Protein AF-A0AAW7S9I0-F1 (afdb_monomer_lite)

Foldseek 3Di:
DDDDDDDDDDDDDDDDDDDDPDDDPPPDPDDDDDDDDDDDDDDDDDPDDDDPPPPPPDVVNVPPDDLCSVLVVVLLVVLLVVLVVCCVPPVVLVVLLVVCCVDPLLLQLLVLLQLLLLLLQLLLQQLLCCLVPVGGGHPDLSSRCSNQLSLLLVLLQLLQVLLVCLLVLPDDLVCLVLLVCLQQQQLQVVLLVVLQVVLCVVQVVLCVVCVVVQVVLSVCSNPSLLVAFDDHSNNRCRCLFQNLSPSRNLSVVVSVCSVVLSVQSVPDDVSNVVSLVVLQVVLVPDDPSNLSSVSSSLSSVLNVQLVDPVLLVVLQDQVVLVVLVVLSSPQDRDPDRSPCSNNVSCSSNVSSSSSNHNSVVSSNDSSSSSSSSLSSLLNRGLSVLSNVQVVCCCVPPHNSNPDDPVRSSVSSSVSSNVSSVSSSVCCVPRNVVSNVVVPPPDDPPPDPDDDDDDDPDDDDDDDDDDDDDDDDDDDD

Secondary structure (DSSP, 8-state):
-----------------------SSSSSS-------PPPPPPP------------PPPHHHHHS--HHHHHHHHHHHHHHHHHHHHHHH-HHHHHHHHHHHHSS-HHHHHHHHHHHHHHHHHHHHHHHHHHHHS--S-SSHHHHHHHHHHHHHHHHHHHHHHHHHHHTT---HHHHHHHHHHHHHHHHHHHHHHHHHHHHHH-HHHHHH-HHHHHHHHHHHTSTTTT-S--BTTBTTTHHHHTTHHHHHHHHHHHHHHHHHHHHHTS-HHHHHHHHHHHHHHHHSSSHHHHHHHHHHHHHHHHHHHTSHHHHHHHTSHHHHHHHHHHHHT----SSTT-HHHHTTHHHHHHHHHTT--TTTGGGSHHHHHHHHTHHHHHHHHHHHHHHHHHHHHHHT--GGG--HHHHHHHHHHHHHHHHHHHHHHIIIIIHHHHHTTSSS----PPP----------------------------

Sequence (476 aa):
MLHNRPRASLSFDTIRPQDRRSNAVRSAQKTLHRRGPSVPEIPIQDTRRSSVDLVTPTLETLFSPTPDKLYFPACLAAVAIIAWLVARHVPFYRSAVDKSLSMRYRNLDGFRGILATSVVFHHFACNQALLSTGVWGAGTEFLRNLGTIPVAMFFMVTGLLFWERACRGTLDVRTFFVGRVRRLAPLYLFYAAVIGACTLYWFPRNAVGAPTQLLADLLKTVSLGWFGAFPINGAERTPYLSGVWWTLAYEWRFYVAVPFLAWFVATRAWRKLLALAIVTACAALYGPPGGMALLFAFGAVAYEVSRHPAIRARLATKPAATVALLILATSPSPAERYSIEGALPLLPVFLCIASGNTFYGVLKTRPLALLGTTSFSIYMIHMVIVYMIIHAFNKFVFPINSAGDSGIWALALACALIAVLCALLTYRYVEHPFIATRNDARPARRAPERTRVRRIEHRPSDDEHVVDAVGETASR

Radius of gyration: 36.4 Å; chains: 1; bounding box: 162×84×104 Å

Structure (mmCIF, N/CA/C/O backbone):
data_AF-A0AAW7S9I0-F1
#
_entry.id   AF-A0AAW7S9I0-F1
#
loop_
_atom_site.group_PDB
_atom_site.id
_atom_site.type_symbol
_atom_site.label_atom_id
_atom_site.label_alt_id
_atom_site.label_comp_id
_atom_site.label_asym_id
_atom_site.label_entity_id
_atom_site.label_seq_id
_atom_site.pdbx_PDB_ins_code
_atom_site.Cartn_x
_atom_site.Cartn_y
_atom_site.Cartn_z
_atom_site.occupancy
_atom_site.B_iso_or_equiv
_atom_site.auth_seq_id
_atom_site.auth_comp_id
_atom_site.auth_asym_id
_atom_site.auth_atom_id
_atom_site.pdbx_PDB_model_num
ATOM 1 N N . MET A 1 1 ? 73.659 -63.397 -43.906 1.00 36.22 1 MET A N 1
ATOM 2 C CA . MET A 1 1 ? 74.574 -62.236 -43.970 1.00 36.22 1 MET A CA 1
ATOM 3 C C . MET A 1 1 ? 74.706 -61.712 -42.539 1.00 36.22 1 MET A C 1
ATOM 5 O O . MET A 1 1 ? 73.713 -61.232 -42.020 1.00 36.22 1 MET A O 1
ATOM 9 N N . LEU A 1 2 ? 75.691 -62.175 -41.745 1.00 28.92 2 LEU A N 1
ATOM 10 C CA . LEU A 1 2 ? 77.040 -61.573 -41.553 1.00 28.92 2 LEU A CA 1
ATOM 11 C C . LEU A 1 2 ? 76.919 -60.075 -41.228 1.00 28.92 2 LEU A C 1
ATOM 13 O O . LEU A 1 2 ? 76.321 -59.373 -42.026 1.00 28.92 2 LEU A O 1
ATOM 17 N N . HIS A 1 3 ? 77.415 -59.457 -40.155 1.00 30.05 3 HIS A N 1
ATOM 18 C CA . HIS A 1 3 ? 78.312 -59.680 -39.001 1.00 30.05 3 HIS A CA 1
ATOM 19 C C . HIS A 1 3 ? 77.897 -58.544 -38.004 1.00 30.05 3 HIS A C 1
ATOM 21 O O . HIS A 1 3 ? 77.294 -57.573 -38.441 1.00 30.05 3 HIS A O 1
ATOM 27 N N . ASN A 1 4 ? 78.095 -58.505 -36.684 1.00 29.20 4 ASN A N 1
ATOM 28 C CA . ASN A 1 4 ? 79.316 -58.666 -35.900 1.00 29.20 4 ASN A CA 1
ATOM 29 C C . ASN A 1 4 ? 78.943 -58.550 -34.395 1.00 29.20 4 ASN A C 1
ATOM 31 O O . ASN A 1 4 ? 78.074 -57.762 -34.023 1.00 29.20 4 ASN A O 1
ATOM 35 N N . ARG A 1 5 ? 79.619 -59.319 -33.536 1.00 33.41 5 ARG A N 1
ATOM 36 C CA . ARG A 1 5 ? 79.697 -59.200 -32.053 1.00 33.41 5 ARG A CA 1
ATOM 37 C C . ARG A 1 5 ? 81.020 -58.466 -31.699 1.00 33.41 5 ARG A C 1
ATOM 39 O O . ARG A 1 5 ? 81.839 -58.399 -32.615 1.00 33.41 5 ARG A O 1
ATOM 46 N N . PRO A 1 6 ? 81.297 -57.933 -30.474 1.00 40.19 6 PRO A N 1
ATOM 47 C CA . PRO A 1 6 ? 81.384 -58.664 -29.176 1.00 40.19 6 PRO A CA 1
ATOM 48 C C . PRO A 1 6 ? 80.858 -57.871 -27.941 1.00 40.19 6 PRO A C 1
ATOM 50 O O . PRO A 1 6 ? 80.705 -56.663 -27.998 1.00 40.19 6 PRO A O 1
ATOM 53 N N . ARG A 1 7 ? 80.322 -58.464 -26.857 1.00 28.03 7 ARG A N 1
ATOM 54 C CA . ARG A 1 7 ? 80.878 -59.284 -25.743 1.00 28.03 7 ARG A CA 1
ATOM 55 C C . ARG A 1 7 ? 81.927 -58.600 -24.840 1.00 28.03 7 ARG A C 1
ATOM 57 O O . ARG A 1 7 ? 83.073 -58.491 -25.246 1.00 28.03 7 ARG A O 1
ATOM 64 N N . ALA A 1 8 ? 81.531 -58.321 -23.589 1.00 28.34 8 ALA A N 1
ATOM 65 C CA . ALA A 1 8 ? 82.240 -58.494 -22.297 1.00 28.34 8 ALA A CA 1
ATOM 66 C C . ALA A 1 8 ? 81.330 -57.888 -21.191 1.00 28.34 8 ALA A C 1
ATOM 68 O O . ALA A 1 8 ? 80.642 -56.920 -21.481 1.00 28.34 8 ALA A O 1
ATOM 69 N N . SER A 1 9 ? 81.190 -58.336 -19.942 1.00 25.70 9 SER A N 1
ATOM 70 C CA . SER A 1 9 ? 81.717 -59.452 -19.149 1.00 25.70 9 SER A CA 1
ATOM 71 C C . SER A 1 9 ? 80.958 -59.466 -17.802 1.00 25.70 9 SER A C 1
ATOM 73 O O . SER A 1 9 ? 80.852 -58.436 -17.149 1.00 25.70 9 SER A O 1
ATOM 75 N N . LEU A 1 10 ? 80.412 -60.631 -17.442 1.00 25.53 10 LEU A N 1
ATOM 76 C CA . LEU A 1 10 ? 80.401 -61.285 -16.117 1.00 25.53 10 LEU A CA 1
ATOM 77 C C . LEU A 1 10 ? 80.861 -60.494 -14.870 1.00 25.53 10 LEU A C 1
ATOM 79 O O . LEU A 1 10 ? 82.027 -60.124 -14.810 1.00 25.53 10 LEU A O 1
ATOM 83 N N . SER A 1 11 ? 80.036 -60.480 -13.809 1.00 24.64 11 SER A N 1
ATOM 84 C CA . SER A 1 11 ? 80.395 -61.086 -12.505 1.00 24.64 11 SER A CA 1
ATOM 85 C C . SER A 1 11 ? 79.229 -61.094 -11.504 1.00 24.64 11 SER A C 1
ATOM 87 O O . SER A 1 11 ? 78.461 -60.141 -11.397 1.00 24.64 11 SER A O 1
ATOM 89 N N . PHE A 1 12 ? 79.139 -62.219 -10.798 1.00 25.73 12 PHE A N 1
ATOM 90 C CA . PHE A 1 12 ? 78.301 -62.543 -9.646 1.00 25.73 12 PHE A CA 1
ATOM 91 C C . PHE A 1 12 ? 78.551 -61.591 -8.457 1.00 25.73 12 PHE A C 1
ATOM 93 O O . PHE A 1 12 ? 79.672 -61.130 -8.290 1.00 25.73 12 PHE A O 1
ATOM 100 N N . ASP A 1 13 ? 77.547 -61.320 -7.614 1.00 26.42 13 ASP A N 1
ATOM 101 C CA . ASP A 1 13 ? 77.438 -62.007 -6.317 1.00 26.42 13 ASP A CA 1
ATOM 102 C C . ASP A 1 13 ? 76.268 -61.525 -5.444 1.00 26.42 13 ASP A C 1
ATOM 104 O O . ASP A 1 13 ? 75.823 -60.378 -5.448 1.00 26.42 13 ASP A O 1
ATOM 108 N N . THR A 1 14 ? 75.768 -62.512 -4.714 1.00 28.11 14 THR A N 1
ATOM 109 C CA . THR A 1 14 ? 74.801 -62.532 -3.618 1.00 28.11 14 THR A CA 1
ATOM 110 C C . THR A 1 14 ? 75.018 -61.487 -2.516 1.00 28.11 14 THR A C 1
ATOM 112 O O . THR A 1 14 ? 76.149 -61.147 -2.204 1.00 28.11 14 THR A O 1
ATOM 115 N N . ILE A 1 15 ? 73.917 -61.089 -1.852 1.00 27.72 15 ILE A N 1
ATOM 116 C CA . ILE A 1 15 ? 73.686 -61.076 -0.382 1.00 27.72 15 ILE A CA 1
ATOM 117 C C . ILE A 1 15 ? 72.562 -60.063 -0.043 1.00 27.72 15 ILE A C 1
ATOM 119 O O . ILE A 1 15 ? 72.702 -58.854 -0.196 1.00 27.72 15 ILE A O 1
ATOM 123 N N . ARG A 1 16 ? 71.422 -60.570 0.452 1.00 26.67 16 ARG A N 1
ATOM 124 C CA . ARG A 1 16 ? 70.508 -59.861 1.380 1.00 26.67 16 ARG A CA 1
ATOM 125 C C . ARG A 1 16 ? 71.064 -60.096 2.794 1.00 26.67 16 ARG A C 1
ATOM 127 O O . ARG A 1 16 ? 71.496 -61.227 3.020 1.00 26.67 16 ARG A O 1
ATOM 134 N N . PRO A 1 17 ? 71.000 -59.146 3.755 1.00 34.91 17 PRO A N 1
ATOM 135 C CA . PRO A 1 17 ? 69.712 -58.840 4.396 1.00 34.91 17 PRO A CA 1
ATOM 136 C C . PRO A 1 17 ? 69.528 -57.421 5.005 1.00 34.91 17 PRO A C 1
ATOM 138 O O . PRO A 1 17 ? 70.463 -56.654 5.173 1.00 34.91 17 PRO A O 1
ATOM 141 N N . GLN A 1 18 ? 68.271 -57.173 5.398 1.00 27.69 18 GLN A N 1
ATOM 142 C CA . GLN A 1 18 ? 67.771 -56.266 6.450 1.00 27.69 18 GLN A CA 1
ATOM 143 C C . GLN A 1 18 ? 67.526 -54.756 6.191 1.00 27.69 18 GLN A C 1
ATOM 145 O O . GLN A 1 18 ? 68.396 -53.968 5.843 1.00 27.69 18 GLN A O 1
ATOM 150 N N . ASP A 1 19 ? 66.258 -54.409 6.458 1.00 31.11 19 ASP A N 1
ATOM 151 C CA . ASP A 1 19 ? 65.681 -53.157 6.964 1.00 31.11 19 ASP A CA 1
ATOM 152 C C . ASP A 1 19 ? 65.723 -51.857 6.148 1.00 31.11 19 ASP A C 1
ATOM 154 O O . ASP A 1 19 ? 66.521 -50.957 6.389 1.00 31.11 19 ASP A O 1
ATOM 158 N N . ARG A 1 20 ? 64.684 -51.665 5.312 1.00 29.28 20 ARG A N 1
ATOM 159 C CA . ARG A 1 20 ? 64.066 -50.342 5.071 1.00 29.28 20 ARG A CA 1
ATOM 160 C C . ARG A 1 20 ? 62.545 -50.441 4.904 1.00 29.28 20 ARG A C 1
ATOM 162 O O . ARG A 1 20 ? 62.029 -50.530 3.794 1.00 29.28 20 ARG A O 1
ATOM 169 N N . ARG A 1 21 ? 61.806 -50.350 6.015 1.00 37.56 21 ARG A N 1
ATOM 170 C CA . ARG A 1 21 ? 60.428 -49.826 6.026 1.00 37.56 21 ARG A CA 1
ATOM 171 C C . ARG A 1 21 ? 60.481 -48.311 6.256 1.00 37.56 21 ARG A C 1
ATOM 173 O O . ARG A 1 21 ? 60.309 -47.854 7.375 1.00 37.56 21 ARG A O 1
ATOM 180 N N . SER A 1 22 ? 60.722 -47.537 5.204 1.00 41.91 22 SER A N 1
ATOM 181 C CA . SER A 1 22 ? 60.230 -46.158 5.039 1.00 41.91 22 SER A CA 1
ATOM 182 C C . SER A 1 22 ? 60.556 -45.699 3.611 1.00 41.91 22 SER A C 1
ATOM 184 O O . SER A 1 22 ? 61.552 -46.135 3.044 1.00 41.91 22 SER A O 1
ATOM 186 N N . ASN A 1 23 ? 59.719 -44.830 3.034 1.00 34.72 23 ASN A N 1
ATOM 187 C CA . ASN A 1 23 ? 59.823 -44.223 1.689 1.00 34.72 23 ASN A CA 1
ATOM 188 C C . ASN A 1 23 ? 59.038 -44.870 0.537 1.00 34.72 23 ASN A C 1
ATOM 190 O O . ASN A 1 23 ? 59.537 -44.982 -0.578 1.00 34.72 23 ASN A O 1
ATOM 194 N N . ALA A 1 24 ? 57.752 -45.149 0.757 1.00 35.16 24 ALA A N 1
ATOM 195 C CA . ALA A 1 24 ? 56.792 -45.367 -0.329 1.00 35.16 24 ALA A CA 1
ATOM 196 C C . ALA A 1 24 ? 55.520 -44.514 -0.161 1.00 35.16 24 ALA A C 1
ATOM 198 O O . ALA A 1 24 ? 54.425 -45.051 -0.196 1.00 35.16 24 ALA A O 1
ATOM 199 N N . VAL A 1 25 ? 55.644 -43.194 0.059 1.00 37.31 25 VAL A N 1
ATOM 200 C CA . VAL A 1 25 ? 54.494 -42.251 -0.048 1.00 37.31 25 VAL A CA 1
ATOM 201 C C . VAL A 1 25 ? 54.869 -40.876 -0.648 1.00 37.31 25 VAL A C 1
ATOM 203 O O . VAL A 1 25 ? 53.995 -40.075 -0.950 1.00 37.31 25 VAL A O 1
ATOM 206 N N . ARG A 1 26 ? 56.145 -40.555 -0.911 1.00 34.09 26 ARG A N 1
ATOM 207 C CA . ARG A 1 26 ? 56.555 -39.156 -1.193 1.00 34.09 26 ARG A CA 1
ATOM 208 C C . ARG A 1 26 ? 56.970 -38.816 -2.633 1.00 34.09 26 ARG A C 1
ATOM 210 O O . ARG A 1 26 ? 57.681 -37.838 -2.828 1.00 34.09 26 ARG A O 1
ATOM 217 N N . SER A 1 27 ? 56.533 -39.579 -3.639 1.00 32.19 27 SER A N 1
ATOM 218 C CA . SER A 1 27 ? 57.006 -39.410 -5.032 1.00 32.19 27 SER A CA 1
ATOM 219 C C . SER A 1 27 ? 55.920 -39.525 -6.121 1.00 32.19 27 SER A C 1
ATOM 221 O O . SER A 1 27 ? 56.219 -39.912 -7.246 1.00 32.19 27 SER A O 1
ATOM 223 N N . ALA A 1 28 ? 54.663 -39.181 -5.828 1.00 31.58 28 ALA A N 1
ATOM 224 C CA . ALA A 1 28 ? 53.583 -39.200 -6.831 1.00 31.58 28 ALA A CA 1
ATOM 225 C C . ALA A 1 28 ? 52.820 -37.868 -6.945 1.00 31.58 28 ALA A C 1
ATOM 227 O O . ALA A 1 28 ? 51.658 -37.840 -7.332 1.00 31.58 28 ALA A O 1
ATOM 228 N N . GLN A 1 29 ? 53.460 -36.745 -6.605 1.00 31.38 29 GLN A N 1
ATOM 229 C CA . GLN A 1 29 ? 52.798 -35.437 -6.621 1.00 31.38 29 GLN A CA 1
ATOM 230 C C . GLN A 1 29 ? 53.757 -34.336 -7.079 1.00 31.38 29 GLN A C 1
ATOM 232 O O . GLN A 1 29 ? 54.023 -33.378 -6.358 1.00 31.38 29 GLN A O 1
ATOM 237 N N . LYS A 1 30 ? 54.363 -34.501 -8.263 1.00 35.66 30 LYS A N 1
ATOM 238 C CA . LYS A 1 30 ? 55.212 -33.449 -8.839 1.00 35.66 30 LYS A CA 1
ATOM 239 C C . LYS A 1 30 ? 55.393 -33.522 -10.358 1.00 35.66 30 LYS A C 1
ATOM 241 O O . LYS A 1 30 ? 56.513 -33.437 -10.825 1.00 35.66 30 LYS A O 1
ATOM 246 N N . THR A 1 31 ? 54.308 -33.613 -11.129 1.00 32.41 31 THR A N 1
ATOM 247 C CA . THR A 1 31 ? 54.338 -33.282 -12.573 1.00 32.41 31 THR A CA 1
ATOM 248 C C . THR A 1 31 ? 52.923 -33.189 -13.135 1.00 32.41 31 THR A C 1
ATOM 250 O O . THR A 1 31 ? 52.368 -34.208 -13.516 1.00 32.41 31 THR A O 1
ATOM 253 N N . LEU A 1 32 ? 52.341 -31.983 -13.162 1.00 28.12 32 LEU A N 1
ATOM 254 C CA . LEU A 1 32 ? 51.360 -31.507 -14.160 1.00 28.12 32 LEU A CA 1
ATOM 255 C C . LEU A 1 32 ? 50.918 -30.079 -13.784 1.00 28.12 32 LEU A C 1
ATOM 257 O O . LEU A 1 32 ? 49.848 -29.848 -13.235 1.00 28.12 32 LEU A O 1
ATOM 261 N N . HIS A 1 33 ? 51.779 -29.100 -14.070 1.00 28.14 33 HIS A N 1
ATOM 262 C CA . HIS A 1 33 ? 51.428 -27.679 -14.054 1.00 28.14 33 HIS A CA 1
ATOM 263 C C . HIS A 1 33 ? 51.716 -27.084 -15.436 1.00 28.14 33 HIS A C 1
ATOM 265 O O . HIS A 1 33 ? 52.869 -26.807 -15.762 1.00 28.14 33 HIS A O 1
ATOM 271 N N . ARG A 1 34 ? 50.669 -26.861 -16.242 1.00 31.31 34 ARG A N 1
ATOM 272 C CA . ARG A 1 34 ? 50.644 -25.826 -17.289 1.00 31.31 34 ARG A CA 1
ATOM 273 C C . ARG A 1 34 ? 49.224 -25.262 -17.473 1.00 31.31 34 ARG A C 1
ATOM 275 O O . ARG A 1 34 ? 48.339 -25.971 -17.924 1.00 31.31 34 ARG A O 1
ATOM 282 N N . ARG A 1 35 ? 49.123 -23.955 -17.183 1.00 34.47 35 ARG A N 1
ATOM 283 C CA . ARG A 1 35 ? 48.245 -22.893 -17.731 1.00 34.47 35 ARG A CA 1
ATOM 284 C C . ARG A 1 35 ? 46.712 -23.004 -17.574 1.00 34.47 35 ARG A C 1
ATOM 286 O O . ARG A 1 35 ? 46.057 -23.739 -18.297 1.00 34.47 35 ARG A O 1
ATOM 293 N N . GLY A 1 36 ? 46.161 -22.113 -16.740 1.00 30.27 36 GLY A N 1
ATOM 294 C CA . GLY A 1 36 ? 44.759 -21.659 -16.689 1.00 30.27 36 GLY A CA 1
ATOM 295 C C . GLY A 1 36 ? 44.686 -20.273 -16.005 1.00 30.27 36 GLY A C 1
ATOM 296 O O . GLY A 1 36 ? 45.625 -19.946 -15.277 1.00 30.27 36 GLY A O 1
ATOM 297 N N . PRO A 1 37 ? 43.674 -19.424 -16.281 1.00 31.19 37 PRO A N 1
ATOM 298 C CA . PRO A 1 37 ? 43.701 -17.990 -15.971 1.00 31.19 37 PRO A CA 1
ATOM 299 C C . PRO A 1 37 ? 43.554 -17.687 -14.470 1.00 31.19 37 PRO A C 1
ATOM 301 O O . PRO A 1 37 ? 42.921 -18.430 -13.725 1.00 31.19 37 PRO A O 1
ATOM 304 N N . SER A 1 38 ? 44.154 -16.574 -14.050 1.00 29.94 38 SER A N 1
ATOM 305 C CA . SER A 1 38 ? 44.226 -16.061 -12.678 1.00 29.94 38 SER A CA 1
ATOM 306 C C . SER A 1 38 ? 42.850 -15.751 -12.078 1.00 29.94 38 SER A C 1
ATOM 308 O O . SER A 1 38 ? 42.161 -14.838 -12.532 1.00 29.94 38 SER A O 1
ATOM 310 N N . VAL A 1 39 ? 42.490 -16.476 -11.020 1.00 35.03 39 VAL A N 1
ATOM 311 C CA . VAL A 1 39 ? 41.394 -16.140 -10.101 1.00 35.03 39 VAL A CA 1
ATOM 312 C C . VAL A 1 39 ? 41.947 -15.153 -9.061 1.00 35.03 39 VAL A C 1
ATOM 314 O O . VAL A 1 39 ? 43.012 -15.435 -8.512 1.00 35.03 39 VAL A O 1
ATOM 317 N N . PRO A 1 40 ? 41.297 -14.010 -8.772 1.00 30.84 40 PRO A N 1
ATOM 318 C CA . PRO A 1 40 ? 41.727 -13.151 -7.673 1.00 30.84 40 PRO A CA 1
ATOM 319 C C . PRO A 1 40 ? 41.468 -13.850 -6.331 1.00 30.84 40 PRO A C 1
ATOM 321 O O . PRO A 1 40 ? 40.355 -14.311 -6.074 1.00 30.84 40 PRO A O 1
ATOM 324 N N . GLU A 1 41 ? 42.491 -13.928 -5.479 1.00 29.42 41 GLU A N 1
ATOM 325 C CA . GLU A 1 41 ? 42.376 -14.401 -4.097 1.00 29.42 41 GLU A CA 1
ATOM 326 C C . GLU A 1 41 ? 41.433 -13.489 -3.297 1.00 29.42 41 GLU A C 1
ATOM 328 O O . GLU A 1 41 ? 41.646 -12.282 -3.183 1.00 29.42 41 GLU A O 1
ATOM 333 N N . ILE A 1 42 ? 40.379 -14.076 -2.731 1.00 32.12 42 ILE A N 1
ATOM 334 C CA . ILE A 1 42 ? 39.505 -13.425 -1.751 1.00 32.12 42 ILE A CA 1
ATOM 335 C C . ILE A 1 42 ? 40.206 -13.529 -0.386 1.00 32.12 42 ILE A C 1
ATOM 337 O O . ILE A 1 42 ? 40.526 -14.650 0.021 1.00 32.12 42 ILE A O 1
ATOM 341 N N . PRO A 1 43 ? 40.441 -12.430 0.356 1.00 28.50 43 PRO A N 1
ATOM 342 C CA . PRO A 1 43 ? 41.049 -12.520 1.676 1.00 28.50 43 PRO A CA 1
ATOM 343 C C . PRO A 1 43 ? 40.096 -13.224 2.645 1.00 28.50 43 PRO A C 1
ATOM 345 O O . PRO A 1 43 ? 38.943 -12.821 2.804 1.00 28.50 43 PRO A O 1
ATOM 348 N N . ILE A 1 44 ? 40.589 -14.261 3.322 1.00 31.45 44 ILE A N 1
ATOM 349 C CA . ILE A 1 44 ? 39.905 -14.894 4.452 1.00 31.45 44 ILE A CA 1
ATOM 350 C C . ILE A 1 44 ? 39.903 -13.882 5.606 1.00 31.45 44 ILE A C 1
ATOM 352 O O . ILE A 1 44 ? 40.943 -13.617 6.205 1.00 31.45 44 ILE A O 1
ATOM 356 N N . GLN A 1 45 ? 38.744 -13.288 5.900 1.00 31.09 45 GLN A N 1
ATOM 357 C CA . GLN A 1 45 ? 38.557 -12.471 7.098 1.00 31.09 45 GLN A CA 1
ATOM 358 C C . GLN A 1 45 ? 38.558 -13.369 8.343 1.00 31.09 45 GLN A C 1
ATOM 360 O O . GLN A 1 45 ? 37.720 -14.258 8.489 1.00 31.09 45 GLN A O 1
ATOM 365 N N . ASP A 1 46 ? 39.517 -13.109 9.232 1.00 26.72 46 ASP A N 1
ATOM 366 C CA . ASP A 1 46 ? 39.621 -13.646 10.589 1.00 26.72 46 ASP A CA 1
ATOM 367 C C . ASP A 1 46 ? 38.326 -13.328 11.361 1.00 26.72 46 ASP A C 1
ATOM 369 O O . ASP A 1 46 ? 38.045 -12.175 11.692 1.00 26.72 46 ASP A O 1
ATOM 373 N N . THR A 1 47 ? 37.499 -14.344 11.624 1.00 34.78 47 THR A N 1
ATOM 374 C CA . THR A 1 47 ? 36.289 -14.234 12.449 1.00 34.78 47 THR A CA 1
ATOM 375 C C . THR A 1 47 ? 36.668 -14.145 13.927 1.00 34.78 47 THR A C 1
ATOM 377 O O . THR A 1 47 ? 36.381 -15.043 14.722 1.00 34.78 47 THR A O 1
ATOM 380 N N . ARG A 1 48 ? 37.311 -13.046 14.321 1.00 30.31 48 ARG A N 1
ATOM 381 C CA . ARG A 1 48 ? 37.402 -12.633 15.721 1.00 30.31 48 ARG A CA 1
ATOM 382 C C . ARG A 1 48 ? 36.278 -11.652 16.018 1.00 30.31 48 ARG A C 1
ATOM 384 O O . ARG A 1 48 ? 36.227 -10.578 15.437 1.00 30.31 48 ARG A O 1
ATOM 391 N N . ARG A 1 49 ? 35.379 -12.084 16.914 1.00 35.19 49 ARG A N 1
ATOM 392 C CA . ARG A 1 49 ? 34.374 -11.308 17.667 1.00 35.19 49 ARG A CA 1
ATOM 393 C C . ARG A 1 49 ? 34.252 -9.844 17.222 1.00 35.19 49 ARG A C 1
ATOM 395 O O . ARG A 1 49 ? 34.944 -8.984 17.756 1.00 35.19 49 ARG A O 1
ATOM 402 N N . SER A 1 50 ? 33.308 -9.562 16.328 1.00 31.80 50 SER A N 1
ATOM 403 C CA . SER A 1 50 ? 32.736 -8.223 16.229 1.00 31.80 50 SER A CA 1
ATOM 404 C C . SER A 1 50 ? 32.009 -7.952 17.545 1.00 31.80 50 SER A C 1
ATOM 406 O O . SER A 1 50 ? 30.946 -8.528 17.803 1.00 31.80 50 SER A O 1
ATOM 408 N N . SER A 1 51 ? 32.602 -7.131 18.410 1.00 27.72 51 SER A N 1
ATOM 409 C CA . SER A 1 51 ? 31.828 -6.416 19.413 1.00 27.72 51 SER A CA 1
ATOM 410 C C . SER A 1 51 ? 30.663 -5.755 18.683 1.00 27.72 51 SER A C 1
ATOM 412 O O . SER A 1 51 ? 30.833 -5.156 17.621 1.00 27.72 51 SER A O 1
ATOM 414 N N . VAL A 1 52 ? 29.452 -5.931 19.205 1.00 34.44 52 VAL A N 1
ATOM 415 C CA . VAL A 1 52 ? 28.349 -5.052 18.834 1.00 34.44 52 VAL A CA 1
ATOM 416 C C . VAL A 1 52 ? 28.727 -3.704 19.427 1.00 34.44 52 VAL A C 1
ATOM 418 O O . VAL A 1 52 ? 28.400 -3.409 20.575 1.00 34.44 52 VAL A O 1
ATOM 421 N N . ASP A 1 53 ? 29.499 -2.925 18.679 1.00 30.19 53 ASP A N 1
ATOM 422 C CA . ASP A 1 53 ? 29.681 -1.521 18.975 1.00 30.19 53 ASP A CA 1
ATOM 423 C C . ASP A 1 53 ? 28.296 -0.910 18.772 1.00 30.19 53 ASP A C 1
ATOM 425 O O . ASP A 1 53 ? 27.844 -0.682 17.648 1.00 30.19 53 ASP A O 1
ATOM 429 N N . LEU A 1 54 ? 27.563 -0.735 19.876 1.00 36.16 54 LEU A N 1
ATOM 430 C CA . LEU A 1 54 ? 26.412 0.151 19.922 1.00 36.16 54 LEU A CA 1
ATOM 431 C C . LEU A 1 54 ? 26.965 1.543 19.607 1.00 36.16 54 LEU A C 1
ATOM 433 O O . LEU A 1 54 ? 27.338 2.299 20.502 1.00 36.16 54 LEU A O 1
ATOM 437 N N . VAL A 1 55 ? 27.074 1.865 18.319 1.00 43.59 55 VAL A N 1
ATOM 438 C CA . VAL A 1 55 ? 27.316 3.227 17.866 1.00 43.59 55 VAL A CA 1
ATOM 439 C C . VAL A 1 55 ? 26.068 3.997 18.266 1.00 43.59 55 VAL A C 1
ATOM 441 O O . VAL A 1 55 ? 25.063 4.008 17.558 1.00 43.59 55 VAL A O 1
ATOM 444 N N . THR A 1 56 ? 26.092 4.580 19.462 1.00 45.97 56 THR A N 1
ATOM 445 C CA . THR A 1 56 ? 25.099 5.565 19.866 1.00 45.97 56 THR A CA 1
ATOM 446 C C . THR A 1 56 ? 25.195 6.703 18.856 1.00 45.97 56 THR A C 1
ATOM 448 O O . THR A 1 56 ? 26.265 7.315 18.767 1.00 45.97 56 THR A O 1
ATOM 451 N N . PRO A 1 57 ? 24.143 6.978 18.064 1.00 49.50 57 PRO A N 1
ATOM 452 C CA . PRO A 1 57 ? 24.177 8.092 17.132 1.00 49.50 57 PRO A CA 1
ATOM 453 C C . PRO A 1 57 ? 24.471 9.367 17.921 1.00 49.50 57 PRO A C 1
ATOM 455 O O . PRO A 1 57 ? 23.851 9.630 18.955 1.00 49.50 57 PRO A O 1
ATOM 458 N N . THR A 1 58 ? 25.456 10.136 17.467 1.00 53.97 58 THR A N 1
ATOM 459 C CA . THR A 1 58 ? 25.757 11.443 18.051 1.00 53.97 58 THR A CA 1
ATOM 460 C C . THR A 1 58 ? 24.530 12.348 17.919 1.00 53.97 58 THR A C 1
ATOM 462 O O . THR A 1 58 ? 23.759 12.232 16.966 1.00 53.97 58 THR A O 1
ATOM 465 N N . LEU A 1 59 ? 24.329 13.286 18.852 1.00 53.44 59 LEU A N 1
ATOM 466 C CA . LEU A 1 59 ? 23.214 14.242 18.756 1.00 53.44 59 LEU A CA 1
ATOM 467 C C . LEU A 1 59 ? 23.226 14.984 17.401 1.00 53.44 59 LEU A C 1
ATOM 469 O O . LEU A 1 59 ? 22.173 15.206 16.813 1.00 53.44 59 LEU A O 1
ATOM 473 N N . GLU A 1 60 ? 24.405 15.264 16.841 1.00 49.81 60 GLU A N 1
ATOM 474 C CA . GLU A 1 60 ? 24.553 15.872 15.511 1.00 49.81 60 GLU A CA 1
ATOM 475 C C . GLU A 1 60 ? 24.043 14.994 14.358 1.00 49.81 60 GLU A C 1
ATOM 477 O O . GLU A 1 60 ? 23.384 15.508 13.455 1.00 49.81 60 GLU A O 1
ATOM 482 N N . THR A 1 61 ? 24.266 13.674 14.383 1.00 55.81 61 THR A N 1
ATOM 483 C CA . THR A 1 61 ? 23.704 12.755 13.367 1.00 55.81 61 THR A CA 1
ATOM 484 C C . THR A 1 61 ? 22.201 12.533 13.543 1.00 55.81 61 THR A C 1
ATOM 486 O O . THR A 1 61 ? 21.502 12.204 12.583 1.00 55.81 61 THR A O 1
ATOM 489 N N . LEU A 1 62 ? 21.674 12.756 14.751 1.00 50.94 62 LEU A N 1
ATOM 490 C CA . LEU A 1 62 ? 20.237 12.716 15.020 1.00 50.94 62 LEU A CA 1
ATOM 491 C C . LEU A 1 62 ? 19.505 13.963 14.482 1.00 50.94 62 LEU A C 1
ATOM 493 O O . LEU A 1 62 ? 18.365 13.846 14.026 1.00 50.94 62 LEU A O 1
ATOM 497 N N . PHE A 1 63 ? 20.153 15.136 14.525 1.00 55.06 63 PHE A N 1
ATOM 498 C CA . PHE A 1 63 ? 19.545 16.435 14.195 1.00 55.06 63 PHE A CA 1
ATOM 499 C C . PHE A 1 63 ? 19.973 17.047 12.853 1.00 55.06 63 PHE A C 1
ATOM 501 O O . PHE A 1 63 ? 19.365 18.031 12.436 1.00 55.06 63 PHE A O 1
ATOM 508 N N . SER A 1 64 ? 20.944 16.468 12.140 1.00 57.12 64 SER A N 1
ATOM 509 C CA . SER A 1 64 ? 21.205 16.789 10.729 1.00 57.12 64 SER A CA 1
ATOM 510 C C . SER A 1 64 ? 20.407 15.831 9.830 1.00 57.12 64 SER A C 1
ATOM 512 O O . SER A 1 64 ? 20.780 14.667 9.666 1.00 57.12 64 SER A O 1
ATOM 514 N N . PRO A 1 65 ? 19.250 16.247 9.273 1.00 66.56 65 PRO A N 1
ATOM 515 C CA . PRO A 1 65 ? 18.479 15.358 8.420 1.00 66.56 65 PRO A CA 1
ATOM 516 C C . PRO A 1 65 ? 19.285 15.066 7.157 1.00 66.56 65 PRO A C 1
ATOM 518 O O . PRO A 1 65 ? 19.664 15.972 6.417 1.00 66.56 65 PRO A O 1
ATOM 521 N N . THR A 1 66 ? 19.515 13.783 6.892 1.00 78.88 66 THR A N 1
ATOM 522 C CA . THR A 1 66 ? 19.991 13.329 5.588 1.00 78.88 66 THR A CA 1
ATOM 523 C C . THR A 1 66 ? 19.030 13.826 4.494 1.00 78.88 66 THR A C 1
ATOM 525 O O . THR A 1 66 ? 17.835 13.999 4.770 1.00 78.88 66 THR A O 1
ATOM 528 N N . PRO A 1 67 ? 19.501 14.075 3.256 1.00 80.19 67 PRO A N 1
ATOM 529 C CA . PRO A 1 67 ? 18.664 14.623 2.186 1.00 80.19 67 PRO A CA 1
ATOM 530 C C . PRO A 1 67 ? 17.327 13.886 2.019 1.00 80.19 67 PRO A C 1
ATOM 532 O O . PRO A 1 67 ? 16.274 14.506 1.890 1.00 80.19 67 PRO A O 1
ATOM 535 N N . ASP A 1 68 ? 17.335 12.558 2.122 1.00 82.44 68 ASP A N 1
ATOM 536 C CA . ASP A 1 68 ? 16.141 11.714 2.060 1.00 82.44 68 ASP A CA 1
ATOM 537 C C . ASP A 1 68 ? 15.110 11.995 3.166 1.00 82.44 68 ASP A C 1
ATOM 539 O O . ASP A 1 68 ? 13.909 12.036 2.881 1.00 82.44 68 ASP A O 1
ATOM 543 N N . LYS A 1 69 ? 15.551 12.270 4.399 1.00 83.06 69 LYS A N 1
ATOM 544 C CA . LYS A 1 69 ? 14.671 12.652 5.519 1.00 83.06 69 LYS A CA 1
ATOM 545 C C . LYS A 1 69 ? 14.032 14.032 5.326 1.00 83.06 69 LYS A C 1
ATOM 547 O O . LYS 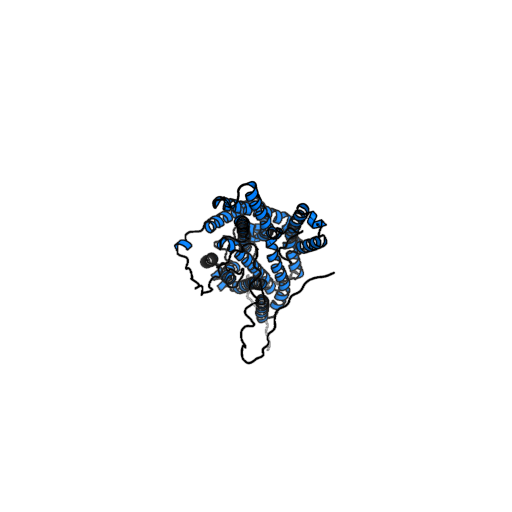A 1 69 ? 12.962 14.274 5.883 1.00 83.06 69 LYS A O 1
ATOM 552 N N . LEU A 1 70 ? 14.645 14.915 4.533 1.00 86.31 70 LEU A N 1
ATOM 553 C CA . LEU A 1 70 ? 14.113 16.245 4.213 1.00 86.31 70 LEU A CA 1
ATOM 554 C C . LEU A 1 70 ? 13.195 16.229 2.978 1.00 86.31 70 LEU A C 1
ATOM 556 O O . LEU A 1 70 ? 12.090 16.775 3.014 1.00 86.31 70 LEU A O 1
ATOM 560 N N . TYR A 1 71 ? 13.629 15.590 1.890 1.00 91.88 71 TYR A N 1
ATOM 561 C CA . TYR A 1 71 ? 12.899 15.589 0.621 1.00 91.88 71 TYR A CA 1
ATOM 562 C C . TYR A 1 71 ? 11.648 14.711 0.654 1.00 91.88 71 TYR A C 1
ATOM 564 O O . TYR A 1 71 ? 10.637 15.082 0.052 1.00 91.88 71 TYR A O 1
ATOM 572 N N . PHE A 1 72 ? 11.664 13.575 1.363 1.00 94.62 72 PHE A N 1
ATOM 573 C CA . PHE A 1 72 ? 10.510 12.674 1.396 1.00 94.62 72 PHE A CA 1
ATOM 574 C C . PHE A 1 72 ? 9.236 13.346 1.948 1.00 94.62 72 PHE A C 1
ATOM 576 O O . PHE A 1 72 ? 8.213 13.302 1.255 1.00 94.62 72 PHE A O 1
ATOM 583 N N . PRO A 1 73 ? 9.246 14.015 3.123 1.00 94.00 73 PRO A N 1
ATOM 584 C CA . PRO A 1 73 ? 8.069 14.732 3.614 1.00 94.00 73 PRO A CA 1
ATOM 585 C C . PRO A 1 73 ? 7.573 15.819 2.652 1.00 94.00 73 PRO A C 1
ATOM 587 O O . PRO A 1 73 ? 6.363 15.956 2.465 1.00 94.00 73 PRO A O 1
ATOM 590 N N . ALA A 1 74 ? 8.485 16.552 2.002 1.00 95.06 74 ALA A N 1
ATOM 591 C CA . ALA A 1 74 ? 8.132 17.573 1.014 1.00 95.06 74 ALA A CA 1
ATOM 592 C C . ALA A 1 74 ? 7.447 16.960 -0.220 1.00 95.06 74 ALA A C 1
ATOM 594 O O . ALA A 1 74 ? 6.400 17.441 -0.660 1.00 95.06 74 ALA A O 1
ATOM 595 N N . CYS A 1 75 ? 7.975 15.846 -0.734 1.00 97.44 75 CYS A N 1
ATOM 596 C CA . CYS A 1 75 ? 7.374 15.128 -1.855 1.00 97.44 75 CYS A CA 1
ATOM 597 C C . CYS A 1 75 ? 6.005 14.540 -1.484 1.00 97.44 75 CYS A C 1
ATOM 599 O O . CYS A 1 75 ? 5.057 14.636 -2.262 1.00 97.44 75 CYS A O 1
ATOM 601 N N . LEU A 1 76 ? 5.864 13.981 -0.278 1.00 96.88 76 LEU A N 1
ATOM 602 C CA . LEU A 1 76 ? 4.584 13.482 0.225 1.00 96.88 76 LEU A CA 1
ATOM 603 C C . LEU A 1 76 ? 3.548 14.610 0.352 1.00 96.88 76 LEU A C 1
ATOM 605 O O . LEU A 1 76 ? 2.386 14.417 -0.008 1.00 96.88 76 LEU A O 1
ATOM 609 N N . ALA A 1 77 ? 3.961 15.795 0.813 1.00 96.88 77 ALA A N 1
ATOM 610 C CA . ALA A 1 77 ? 3.102 16.975 0.861 1.00 96.88 77 ALA A CA 1
ATOM 611 C C . ALA A 1 77 ? 2.668 17.421 -0.546 1.00 96.88 77 ALA A C 1
ATOM 613 O O . ALA A 1 77 ? 1.485 17.684 -0.758 1.00 96.88 77 ALA A O 1
ATOM 614 N N . ALA A 1 78 ? 3.576 17.426 -1.526 1.00 97.81 78 ALA A N 1
ATOM 615 C CA . ALA A 1 78 ? 3.248 17.734 -2.920 1.00 97.81 78 ALA A CA 1
ATOM 616 C C . ALA A 1 78 ? 2.237 16.734 -3.516 1.00 97.81 78 ALA A C 1
ATOM 618 O O . ALA A 1 78 ? 1.237 17.140 -4.113 1.00 97.81 78 ALA A O 1
ATOM 619 N N . VAL A 1 79 ? 2.425 15.431 -3.277 1.00 98.31 79 VAL A N 1
ATOM 620 C CA . VAL A 1 79 ? 1.450 14.391 -3.656 1.00 98.31 79 VAL A CA 1
ATOM 621 C C . VAL A 1 79 ? 0.094 14.636 -2.982 1.00 98.31 79 VAL A C 1
ATOM 623 O O . VAL A 1 79 ? -0.953 14.542 -3.629 1.00 98.31 79 VAL A O 1
ATOM 626 N N . ALA A 1 80 ? 0.089 15.003 -1.698 1.00 97.81 80 ALA A N 1
ATOM 627 C CA . ALA A 1 80 ? -1.133 15.323 -0.967 1.00 97.81 80 ALA A CA 1
ATOM 628 C C . ALA A 1 80 ? -1.843 16.574 -1.519 1.00 97.81 80 ALA A C 1
ATOM 630 O O . ALA A 1 80 ? -3.072 16.590 -1.565 1.00 97.81 80 ALA A O 1
ATOM 631 N N . ILE A 1 81 ? -1.115 17.592 -1.989 1.00 98.12 81 ILE A N 1
ATOM 632 C CA . ILE A 1 81 ? -1.701 18.778 -2.637 1.00 98.12 81 ILE A CA 1
ATOM 633 C C . ILE A 1 81 ? -2.437 18.381 -3.921 1.00 98.12 81 ILE A C 1
ATOM 635 O O . ILE A 1 81 ? -3.586 18.782 -4.117 1.00 98.12 81 ILE A O 1
ATOM 639 N N . ILE A 1 82 ? -1.833 17.534 -4.760 1.00 97.56 82 ILE A N 1
ATOM 640 C CA . ILE A 1 82 ? -2.493 17.029 -5.973 1.00 97.56 82 ILE A CA 1
ATOM 641 C C . ILE A 1 82 ? -3.736 16.203 -5.621 1.00 97.56 82 ILE A C 1
ATOM 643 O O . ILE A 1 82 ? -4.805 16.417 -6.196 1.00 97.56 82 ILE A O 1
ATOM 647 N N . ALA A 1 83 ? -3.650 15.321 -4.621 1.00 97.62 83 ALA A N 1
ATOM 648 C CA . ALA A 1 83 ? -4.810 14.572 -4.139 1.00 97.62 83 ALA A CA 1
ATOM 649 C C . ALA A 1 83 ? -5.924 15.498 -3.612 1.00 97.62 83 ALA A C 1
ATOM 651 O O . ALA A 1 83 ? -7.108 15.252 -3.847 1.00 97.62 83 ALA A O 1
ATOM 652 N N . TRP A 1 84 ? -5.567 16.588 -2.929 1.00 97.56 84 TRP A N 1
ATOM 653 C CA . TRP A 1 84 ? -6.527 17.589 -2.468 1.00 97.56 84 TRP A CA 1
ATOM 654 C C . TRP A 1 84 ? -7.218 18.301 -3.636 1.00 97.56 84 TRP A C 1
ATOM 656 O O . TRP A 1 84 ? -8.446 18.405 -3.623 1.00 97.56 84 TRP A O 1
ATOM 666 N N . LEU A 1 85 ? -6.466 18.727 -4.658 1.00 97.69 85 LEU A N 1
ATOM 667 C CA . LEU A 1 85 ? -7.026 19.341 -5.868 1.00 97.69 85 LEU A CA 1
ATOM 668 C C . LEU A 1 85 ? -8.028 18.399 -6.545 1.00 97.69 85 LEU A C 1
ATOM 670 O O . LEU A 1 85 ? -9.164 18.789 -6.816 1.00 97.69 85 LEU A O 1
ATOM 674 N N . VAL A 1 86 ? -7.662 17.129 -6.729 1.00 97.38 86 VAL A N 1
ATOM 675 C CA . VAL A 1 86 ? -8.559 16.122 -7.314 1.00 97.38 86 VAL A CA 1
ATOM 676 C C . VAL A 1 86 ? -9.815 15.925 -6.457 1.00 97.38 86 VAL A C 1
ATOM 678 O O . VAL A 1 86 ? -10.930 15.964 -6.979 1.00 97.38 86 VAL A O 1
ATOM 681 N N . ALA A 1 87 ? -9.666 15.766 -5.138 1.00 95.31 87 ALA A N 1
ATOM 682 C CA . ALA A 1 87 ? -10.794 15.594 -4.218 1.00 95.31 87 ALA A CA 1
ATOM 683 C C . ALA A 1 87 ? -11.727 16.816 -4.168 1.00 95.31 87 ALA A C 1
ATOM 685 O O . ALA A 1 87 ? -12.909 16.673 -3.841 1.00 95.31 87 ALA A O 1
ATOM 686 N N . ARG A 1 88 ? -11.201 18.016 -4.442 1.00 96.00 88 ARG A N 1
ATOM 687 C CA . ARG A 1 88 ? -11.960 19.269 -4.474 1.00 96.00 88 ARG A CA 1
ATOM 688 C C . ARG A 1 88 ? -12.737 19.432 -5.777 1.00 96.00 88 ARG A C 1
ATOM 690 O O . ARG A 1 88 ? -13.899 19.830 -5.727 1.00 96.00 88 ARG A O 1
ATOM 697 N N . HIS A 1 89 ? -12.108 19.136 -6.913 1.00 97.00 89 HIS A N 1
ATOM 698 C CA . HIS A 1 89 ? -12.640 19.478 -8.235 1.00 97.00 89 HIS A CA 1
ATOM 699 C C . HIS A 1 89 ? -13.383 18.338 -8.937 1.00 97.00 89 HIS A C 1
ATOM 701 O O . HIS A 1 89 ? -14.152 18.600 -9.857 1.00 97.00 89 HIS A O 1
ATOM 707 N N . VAL A 1 90 ? -13.215 17.085 -8.506 1.00 97.56 90 VAL A N 1
ATOM 708 C CA . VAL A 1 90 ? -13.860 15.932 -9.148 1.00 97.56 90 VAL A CA 1
ATOM 709 C C . VAL A 1 90 ? -14.944 15.346 -8.228 1.00 97.56 90 VAL A C 1
ATOM 711 O O . VAL A 1 90 ? -14.611 14.709 -7.221 1.00 97.56 90 VAL A O 1
ATOM 714 N N . PRO A 1 91 ? -16.246 15.483 -8.568 1.00 97.19 91 PRO A N 1
ATOM 715 C CA . PRO A 1 91 ? -17.357 15.063 -7.702 1.00 97.19 91 PRO A CA 1
ATOM 716 C C . PRO A 1 91 ? -17.305 13.594 -7.269 1.00 97.19 91 PRO A C 1
ATOM 718 O O . PRO A 1 91 ? -17.601 13.273 -6.118 1.00 97.19 91 PRO A O 1
ATOM 721 N N . PHE A 1 92 ? -16.865 12.707 -8.167 1.00 97.44 92 PHE A N 1
ATOM 722 C CA . PHE A 1 92 ? -16.686 11.284 -7.875 1.00 97.44 92 PHE A CA 1
ATOM 723 C C . PHE A 1 92 ? -15.749 11.056 -6.677 1.00 97.44 92 PHE A C 1
ATOM 725 O O . PHE A 1 92 ? -16.116 10.378 -5.716 1.00 97.44 92 PHE A O 1
ATOM 732 N N . TYR A 1 93 ? -14.559 11.667 -6.691 1.00 97.62 93 TYR A N 1
ATOM 733 C CA . TYR A 1 93 ? -13.594 11.513 -5.600 1.00 97.62 93 TYR A CA 1
ATOM 734 C C . TYR A 1 93 ? -14.019 12.273 -4.348 1.00 97.62 93 TYR A C 1
ATOM 736 O O . TYR A 1 93 ? -13.764 11.796 -3.245 1.00 97.62 93 TYR A O 1
ATOM 744 N N . ARG A 1 94 ? -14.725 13.403 -4.491 1.00 96.75 94 ARG A N 1
ATOM 745 C CA . ARG A 1 94 ? -15.325 14.106 -3.351 1.00 96.75 94 ARG A CA 1
ATOM 746 C C . ARG A 1 94 ? -16.254 13.180 -2.558 1.00 96.75 94 ARG A C 1
ATOM 748 O O . ARG A 1 94 ? -16.069 13.041 -1.352 1.00 96.75 94 ARG A O 1
ATOM 755 N N . SER A 1 95 ? -17.173 12.498 -3.245 1.00 95.88 95 SER A N 1
ATOM 756 C CA . SER A 1 95 ? -18.101 11.535 -2.634 1.00 95.88 95 SER A CA 1
ATOM 757 C C . SER A 1 95 ? -17.374 10.336 -2.015 1.00 95.88 95 SER A C 1
ATOM 759 O O . SER A 1 95 ? -17.680 9.932 -0.891 1.00 95.88 95 SER A O 1
ATOM 761 N N . ALA A 1 96 ? -16.361 9.798 -2.704 1.00 94.94 96 ALA A N 1
ATOM 762 C CA . ALA A 1 96 ? -15.556 8.693 -2.184 1.00 94.94 96 ALA A CA 1
ATOM 763 C C . ALA A 1 96 ? -14.826 9.069 -0.878 1.00 94.94 96 ALA A C 1
ATOM 765 O O . ALA A 1 96 ? -14.831 8.293 0.081 1.00 94.94 96 ALA A O 1
ATOM 766 N N . VAL A 1 97 ? -14.266 10.281 -0.813 1.00 96.06 97 VAL A N 1
ATOM 767 C CA . VAL A 1 97 ? -13.623 10.831 0.390 1.00 96.06 97 VAL A CA 1
ATOM 768 C C . VAL A 1 97 ? -14.632 11.047 1.515 1.00 96.06 97 VAL A C 1
ATOM 770 O O . VAL A 1 97 ? -14.357 10.666 2.650 1.00 96.06 97 VAL A O 1
ATOM 773 N N . ASP A 1 98 ? -15.806 11.612 1.223 1.00 95.56 98 ASP A N 1
ATOM 774 C CA . ASP A 1 98 ? -16.848 11.836 2.235 1.00 95.56 98 ASP A CA 1
ATOM 775 C C . ASP A 1 98 ? -17.316 10.506 2.844 1.00 95.56 98 ASP A C 1
ATOM 777 O O . ASP A 1 98 ? -17.429 10.377 4.067 1.00 95.56 98 ASP A O 1
ATOM 781 N N . LYS A 1 99 ? -17.478 9.472 2.008 1.00 94.25 99 LYS A N 1
ATOM 782 C CA . LYS A 1 99 ? -17.765 8.109 2.461 1.00 94.25 99 LYS A CA 1
ATOM 783 C C . LYS A 1 99 ? -16.643 7.569 3.347 1.00 94.25 99 LYS A C 1
ATOM 785 O O . LYS A 1 99 ? -16.942 7.106 4.445 1.00 94.25 99 LYS A O 1
ATOM 790 N N . SER A 1 100 ? -15.382 7.656 2.918 1.00 93.56 100 SER A N 1
ATOM 791 C CA . SER A 1 100 ? -14.214 7.212 3.698 1.00 93.56 100 SER A CA 1
ATOM 792 C C . SER A 1 100 ? -14.164 7.876 5.082 1.00 93.56 100 SER A C 1
ATOM 794 O O . SER A 1 100 ? -14.113 7.194 6.108 1.00 93.56 100 SER A O 1
ATOM 796 N N . LEU A 1 101 ? -14.314 9.201 5.133 1.00 93.62 101 LEU A N 1
ATOM 797 C CA . LEU A 1 101 ? -14.307 9.977 6.374 1.00 93.62 101 LEU A CA 1
ATOM 798 C C . LEU A 1 101 ? -15.556 9.762 7.239 1.00 93.62 101 LEU A C 1
ATOM 800 O O . LEU A 1 101 ? -15.534 10.110 8.416 1.00 93.62 101 LEU A O 1
ATOM 804 N N . SER A 1 102 ? -16.637 9.188 6.705 1.00 92.44 102 SER A N 1
ATOM 805 C CA . SER A 1 102 ? -17.820 8.812 7.489 1.00 92.44 102 SER A CA 1
ATOM 806 C C . SER A 1 102 ? -17.676 7.455 8.190 1.00 92.44 102 SER A C 1
ATOM 808 O O . SER A 1 102 ? -18.354 7.224 9.195 1.00 92.44 102 SER A O 1
ATOM 810 N N . MET A 1 103 ? -16.772 6.585 7.713 1.00 88.75 103 MET A N 1
ATOM 811 C CA . MET A 1 103 ? -16.568 5.232 8.240 1.00 88.75 103 MET A CA 1
ATOM 812 C C . MET A 1 103 ? -16.123 5.247 9.705 1.00 88.75 103 MET A C 1
ATOM 814 O O . MET A 1 103 ? -15.579 6.223 10.208 1.00 88.75 103 MET A O 1
ATOM 818 N N . ARG A 1 104 ? -16.311 4.128 10.412 1.00 82.44 104 ARG A N 1
ATOM 819 C CA . ARG A 1 104 ? -15.950 4.028 11.835 1.00 82.44 104 ARG A CA 1
ATOM 820 C C . ARG A 1 104 ? -14.465 4.291 12.108 1.00 82.44 104 ARG A C 1
ATOM 822 O O . ARG A 1 104 ? -14.137 4.968 13.077 1.00 82.44 104 ARG A O 1
ATOM 829 N N . TYR A 1 105 ? -13.586 3.771 11.256 1.00 85.12 105 TYR A N 1
ATOM 830 C CA . TYR A 1 105 ? -12.142 3.976 11.346 1.00 85.12 105 TYR A CA 1
ATOM 831 C C . TYR A 1 105 ? -11.684 5.074 10.381 1.00 85.12 105 TYR A C 1
ATOM 833 O O . TYR A 1 105 ? -11.038 4.807 9.369 1.00 85.12 105 TYR A O 1
ATOM 841 N N . ARG A 1 106 ? -12.032 6.324 10.699 1.00 90.69 106 ARG A N 1
ATOM 842 C CA . ARG A 1 106 ? -11.776 7.500 9.842 1.00 90.69 106 ARG A CA 1
ATOM 843 C C . ARG A 1 106 ? -10.293 7.762 9.569 1.00 90.69 106 ARG A C 1
ATOM 845 O O . ARG A 1 106 ? -9.958 8.395 8.578 1.00 90.69 106 ARG A O 1
ATOM 852 N N . ASN A 1 107 ? -9.414 7.303 10.457 1.00 94.94 107 ASN A N 1
ATOM 853 C CA . ASN A 1 107 ? -7.964 7.461 10.358 1.00 94.94 107 ASN A CA 1
ATOM 854 C C . ASN A 1 107 ? -7.283 6.362 9.524 1.00 94.94 107 ASN A C 1
ATOM 856 O O . ASN A 1 107 ? -6.158 6.569 9.074 1.00 94.94 107 ASN A O 1
ATOM 860 N N . LEU A 1 108 ? -7.927 5.205 9.311 1.00 95.62 108 LEU A N 1
ATOM 861 C CA . LEU A 1 108 ? -7.283 4.069 8.642 1.00 95.62 108 LEU A CA 1
ATOM 862 C C . LEU A 1 108 ? -7.048 4.311 7.154 1.00 95.62 108 LEU A C 1
ATOM 864 O O . LEU A 1 108 ? -6.000 3.919 6.651 1.00 95.62 108 LEU A O 1
ATOM 868 N N . ASP A 1 109 ? -7.971 4.961 6.444 1.00 94.75 109 ASP A N 1
ATOM 869 C CA . ASP A 1 109 ? -7.724 5.276 5.036 1.00 94.75 109 ASP A CA 1
ATOM 870 C C . ASP A 1 109 ? -6.602 6.311 4.910 1.00 94.75 109 ASP A C 1
ATOM 872 O O . ASP A 1 109 ? -5.650 6.070 4.173 1.00 94.75 109 ASP A O 1
ATOM 876 N N . GLY A 1 110 ? -6.610 7.389 5.703 1.00 97.00 110 GLY A N 1
ATOM 877 C CA . GLY A 1 110 ? -5.496 8.342 5.702 1.00 97.00 110 GLY A CA 1
ATOM 878 C C . GLY A 1 110 ? -4.144 7.693 6.009 1.00 97.00 110 GLY A C 1
ATOM 879 O O . GLY A 1 110 ? -3.153 7.982 5.340 1.00 97.00 110 GLY A O 1
ATOM 880 N N . PHE A 1 111 ? -4.121 6.747 6.952 1.00 98.25 111 PHE A N 1
ATOM 881 C CA . PHE A 1 111 ? -2.943 5.934 7.248 1.00 98.25 111 PHE A CA 1
ATOM 882 C C . PHE A 1 111 ? -2.493 5.127 6.026 1.00 98.25 111 PHE A C 1
ATOM 884 O O . PHE A 1 111 ? -1.359 5.281 5.580 1.00 98.25 111 PHE A O 1
ATOM 891 N N . ARG A 1 112 ? -3.397 4.353 5.410 1.00 98.19 112 ARG A N 1
ATOM 892 C CA . ARG A 1 112 ? -3.125 3.578 4.184 1.00 98.19 112 ARG A CA 1
ATOM 893 C C . ARG A 1 112 ? -2.631 4.445 3.025 1.00 98.19 112 ARG A C 1
ATOM 895 O O . ARG A 1 112 ? -1.839 3.963 2.222 1.00 98.19 112 ARG A O 1
ATOM 902 N N . GLY A 1 113 ? -3.084 5.696 2.936 1.00 97.75 113 GLY A N 1
ATOM 903 C CA . GLY A 1 113 ? -2.632 6.659 1.933 1.00 97.75 113 GLY A CA 1
ATOM 904 C C . GLY A 1 113 ? -1.149 7.001 2.075 1.00 97.75 113 GLY A C 1
ATOM 905 O O . GLY A 1 113 ? -0.421 6.964 1.082 1.00 97.75 113 GLY A O 1
ATOM 906 N N . ILE A 1 114 ? -0.684 7.250 3.306 1.00 97.94 114 ILE A N 1
ATOM 907 C CA . ILE A 1 114 ? 0.749 7.434 3.593 1.00 97.94 114 ILE A CA 1
ATOM 908 C C . ILE A 1 114 ? 1.508 6.150 3.260 1.00 97.94 114 ILE A C 1
ATOM 910 O O . ILE A 1 114 ? 2.467 6.203 2.498 1.00 97.94 114 ILE A O 1
ATOM 914 N N . LEU A 1 115 ? 1.036 5.000 3.758 1.00 98.50 115 LEU A N 1
ATOM 915 C CA . LEU A 1 115 ? 1.699 3.711 3.550 1.00 98.50 115 LEU A CA 1
ATOM 916 C C . LEU A 1 115 ? 1.908 3.397 2.061 1.00 98.50 115 LEU A C 1
ATOM 918 O O . LEU A 1 115 ? 3.018 3.073 1.650 1.00 98.50 115 LEU A O 1
ATOM 922 N N . ALA A 1 116 ? 0.858 3.515 1.242 1.00 98.44 116 ALA A N 1
ATOM 923 C CA . ALA A 1 116 ? 0.940 3.230 -0.189 1.00 98.44 116 ALA A CA 1
ATOM 924 C C . ALA A 1 116 ? 1.908 4.180 -0.902 1.00 98.44 116 ALA A C 1
ATOM 926 O O . ALA A 1 116 ? 2.667 3.745 -1.760 1.00 98.44 116 ALA A O 1
ATOM 927 N N . THR A 1 117 ? 1.903 5.460 -0.523 1.00 98.25 117 THR A N 1
ATOM 928 C CA . THR A 1 117 ? 2.773 6.470 -1.135 1.00 98.25 117 THR A CA 1
ATOM 929 C C . THR A 1 117 ? 4.239 6.252 -0.749 1.00 98.25 117 THR A C 1
ATOM 931 O O . THR A 1 117 ? 5.102 6.315 -1.617 1.00 98.25 117 THR A O 1
ATOM 934 N N . SER A 1 118 ? 4.534 5.907 0.511 1.00 98.38 118 SER A N 1
ATOM 935 C CA . SER A 1 118 ? 5.886 5.538 0.966 1.00 98.38 118 SER A CA 1
ATOM 936 C C . SER A 1 118 ? 6.491 4.398 0.140 1.00 98.38 118 SER A C 1
ATOM 938 O O . SER A 1 118 ? 7.646 4.487 -0.276 1.00 98.38 118 SER A O 1
ATOM 940 N N . VAL A 1 119 ? 5.694 3.372 -0.178 1.00 98.19 119 VAL A N 1
ATOM 941 C CA . VAL A 1 119 ? 6.139 2.220 -0.981 1.00 98.19 119 VAL A CA 1
ATOM 942 C C . VAL A 1 119 ? 6.560 2.637 -2.398 1.00 98.19 119 VAL A C 1
ATOM 944 O O . VAL A 1 119 ? 7.501 2.065 -2.948 1.00 98.19 119 VAL A O 1
ATOM 947 N N . VAL A 1 120 ? 5.940 3.676 -2.974 1.00 98.56 120 VAL A N 1
ATOM 948 C CA . VAL A 1 120 ? 6.356 4.219 -4.279 1.00 98.56 120 VAL A CA 1
ATOM 949 C C . VAL A 1 120 ? 7.786 4.758 -4.218 1.00 98.56 120 VAL A C 1
ATOM 951 O O . VAL A 1 120 ? 8.609 4.403 -5.061 1.00 98.56 120 VAL A O 1
ATOM 954 N N . PHE A 1 121 ? 8.106 5.557 -3.196 1.00 98.25 121 PHE A N 1
ATOM 955 C CA . PHE A 1 121 ? 9.454 6.106 -3.005 1.00 98.25 121 PHE A CA 1
ATOM 956 C C . PHE A 1 121 ? 10.488 5.014 -2.704 1.00 98.25 121 PHE A C 1
ATOM 958 O O . PHE A 1 121 ? 11.605 5.073 -3.214 1.00 98.25 121 PHE A O 1
ATOM 965 N N . HIS A 1 122 ? 10.110 3.975 -1.953 1.00 97.44 122 HIS A N 1
ATOM 966 C CA . HIS A 1 122 ? 10.964 2.805 -1.746 1.00 97.44 122 HIS A CA 1
ATOM 967 C C . HIS A 1 122 ? 11.348 2.128 -3.069 1.00 97.44 122 HIS A C 1
ATOM 969 O O . HIS A 1 122 ? 12.524 1.875 -3.326 1.00 97.44 122 HIS A O 1
ATOM 975 N N . HIS A 1 123 ? 10.370 1.855 -3.934 1.00 97.62 123 HIS A N 1
ATOM 976 C CA . HIS A 1 123 ? 10.638 1.190 -5.207 1.00 97.62 123 HIS A CA 1
ATOM 977 C C . HIS A 1 123 ? 11.318 2.096 -6.235 1.00 97.62 123 HIS A C 1
ATOM 979 O O . HIS A 1 123 ? 12.038 1.587 -7.098 1.00 97.62 123 HIS A O 1
ATOM 985 N N . PHE A 1 124 ? 11.161 3.416 -6.119 1.00 97.69 124 PHE A N 1
ATOM 986 C CA . PHE A 1 124 ? 12.006 4.365 -6.837 1.00 97.69 124 PHE A CA 1
ATOM 987 C C . PHE A 1 124 ? 13.470 4.215 -6.414 1.00 97.69 124 PHE A C 1
ATOM 989 O O . PHE A 1 124 ? 14.321 3.979 -7.269 1.00 97.69 124 PHE A O 1
ATOM 996 N N . ALA A 1 125 ? 13.751 4.226 -5.107 1.00 96.69 125 ALA A N 1
ATOM 997 C CA . ALA A 1 125 ? 15.100 4.022 -4.583 1.00 96.69 125 ALA A CA 1
ATOM 998 C C . ALA A 1 125 ? 15.693 2.658 -4.987 1.00 96.69 125 ALA A C 1
ATOM 1000 O O . ALA A 1 125 ? 16.869 2.578 -5.329 1.00 96.69 125 ALA A O 1
ATOM 1001 N N . CYS A 1 126 ? 14.885 1.590 -5.013 1.00 96.56 126 CYS A N 1
ATOM 1002 C CA . CYS A 1 126 ? 15.336 0.281 -5.498 1.00 96.56 126 CYS A CA 1
ATOM 1003 C C . CYS A 1 126 ? 15.732 0.286 -6.977 1.00 96.56 126 CYS A C 1
ATOM 1005 O O . CYS A 1 126 ? 16.722 -0.345 -7.342 1.00 96.56 126 CYS A O 1
ATOM 1007 N N . ASN A 1 127 ? 14.978 0.987 -7.827 1.00 96.50 127 ASN A N 1
ATOM 1008 C CA . ASN A 1 127 ? 15.332 1.116 -9.239 1.00 96.50 127 ASN A CA 1
ATOM 1009 C C . ASN A 1 127 ? 16.550 2.014 -9.446 1.00 96.50 127 ASN A C 1
ATOM 1011 O O . ASN A 1 127 ? 17.372 1.715 -10.306 1.00 96.50 127 ASN A O 1
ATOM 1015 N N . GLN A 1 128 ? 16.675 3.085 -8.662 1.00 95.62 128 GLN A N 1
ATOM 1016 C CA . GLN A 1 128 ? 17.859 3.935 -8.678 1.00 95.62 128 GLN A CA 1
ATOM 1017 C C . GLN A 1 128 ? 19.104 3.101 -8.362 1.00 95.62 128 GLN A C 1
ATOM 1019 O O . GLN A 1 128 ? 20.028 3.070 -9.165 1.00 95.62 128 GLN A O 1
ATOM 1024 N N . ALA A 1 129 ? 19.096 2.349 -7.258 1.00 95.06 129 ALA A N 1
ATOM 1025 C CA . ALA A 1 129 ? 20.212 1.480 -6.901 1.00 95.06 129 ALA A CA 1
ATOM 1026 C C . ALA A 1 129 ? 20.470 0.400 -7.959 1.00 95.06 129 ALA A C 1
ATOM 1028 O O . ALA A 1 129 ? 21.619 0.183 -8.322 1.00 95.06 129 ALA A O 1
ATOM 1029 N N . LEU A 1 130 ? 19.422 -0.216 -8.523 1.00 95.06 130 LEU A N 1
ATOM 1030 C CA . LEU A 1 130 ? 19.578 -1.189 -9.607 1.00 95.06 130 LEU A CA 1
ATOM 1031 C C . LEU A 1 130 ? 20.326 -0.586 -10.805 1.00 95.06 130 LEU A C 1
ATOM 1033 O O . LEU A 1 130 ? 21.183 -1.247 -11.383 1.00 95.06 130 LEU A O 1
ATOM 1037 N N . LEU A 1 131 ? 20.015 0.656 -11.177 1.00 94.69 131 LEU A N 1
ATOM 1038 C CA . LEU A 1 131 ? 20.685 1.361 -12.270 1.00 94.69 131 LEU A CA 1
ATOM 1039 C C . LEU A 1 131 ? 22.112 1.794 -11.904 1.00 94.69 131 LEU A C 1
ATOM 1041 O O . LEU A 1 131 ? 22.989 1.778 -12.765 1.00 94.69 131 LEU A O 1
ATOM 1045 N N . SER A 1 132 ? 22.351 2.163 -10.645 1.00 92.62 132 SER A N 1
ATOM 1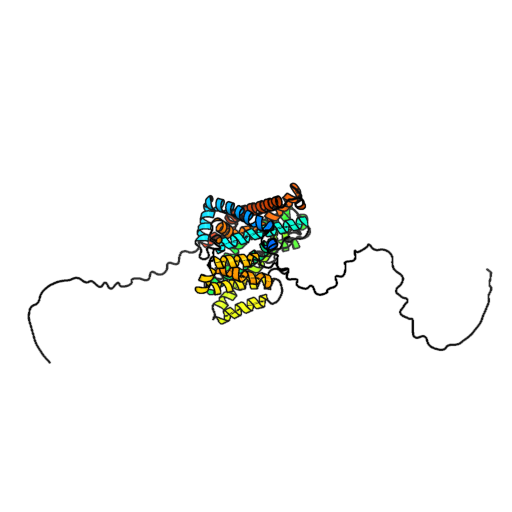046 C CA . SER A 1 132 ? 23.648 2.662 -10.179 1.00 92.62 132 SER A CA 1
ATOM 1047 C C . SER A 1 132 ? 24.662 1.566 -9.864 1.00 92.62 132 SER A C 1
ATOM 1049 O O . SER A 1 132 ? 25.843 1.729 -10.154 1.00 92.62 132 SER A O 1
ATOM 1051 N N . THR A 1 133 ? 24.220 0.460 -9.267 1.00 93.19 133 THR A N 1
ATOM 1052 C CA . THR A 1 133 ? 25.090 -0.594 -8.716 1.00 93.19 133 THR A CA 1
ATOM 1053 C C . THR A 1 133 ? 24.846 -1.965 -9.341 1.00 93.19 133 THR A C 1
ATOM 1055 O O . THR A 1 133 ? 25.610 -2.894 -9.094 1.00 93.19 133 THR A O 1
ATOM 1058 N N . GLY A 1 134 ? 23.773 -2.129 -10.120 1.00 92.44 134 GLY A N 1
ATOM 1059 C CA . GLY A 1 134 ? 23.329 -3.435 -10.611 1.00 92.44 134 GLY A CA 1
ATOM 1060 C C . GLY A 1 134 ? 22.590 -4.276 -9.564 1.00 92.44 134 GLY A C 1
ATOM 1061 O O . GLY A 1 134 ? 22.131 -5.371 -9.887 1.00 92.44 134 GLY A O 1
ATOM 1062 N N . VAL A 1 135 ? 22.430 -3.782 -8.329 1.00 92.69 135 VAL A N 1
ATOM 1063 C CA . VAL A 1 135 ? 21.792 -4.516 -7.227 1.00 92.69 135 VAL A CA 1
ATOM 1064 C C . VAL A 1 135 ? 20.453 -3.884 -6.866 1.00 92.69 135 VAL A C 1
ATOM 1066 O O . VAL A 1 135 ? 20.349 -2.692 -6.587 1.00 92.69 135 VAL A O 1
ATOM 1069 N N . TRP A 1 136 ? 19.406 -4.707 -6.824 1.00 91.88 136 TRP A N 1
ATOM 1070 C CA . TRP A 1 136 ? 18.084 -4.269 -6.390 1.00 91.88 136 TRP A CA 1
ATOM 1071 C C . TRP A 1 136 ? 18.013 -4.119 -4.866 1.00 91.88 136 TRP A C 1
ATOM 1073 O O . TRP A 1 136 ? 18.075 -5.100 -4.125 1.00 91.88 136 TRP A O 1
ATOM 1083 N N . GLY A 1 137 ? 17.798 -2.895 -4.394 1.00 91.44 137 GLY A N 1
ATOM 1084 C CA . GLY A 1 137 ? 17.638 -2.593 -2.973 1.00 91.44 137 GLY A CA 1
ATOM 1085 C C . GLY A 1 137 ? 17.631 -1.091 -2.723 1.00 91.44 137 GLY A C 1
ATOM 1086 O O . GLY A 1 137 ? 18.027 -0.321 -3.581 1.00 91.44 137 GLY A O 1
ATOM 1087 N N . ALA A 1 138 ? 17.151 -0.641 -1.568 1.00 90.56 138 ALA A N 1
ATOM 1088 C CA . ALA A 1 138 ? 17.244 0.776 -1.222 1.00 90.56 138 ALA A CA 1
ATOM 1089 C C . ALA A 1 138 ? 18.646 1.099 -0.677 1.00 90.56 138 ALA A C 1
ATOM 1091 O O . ALA A 1 138 ? 19.186 0.313 0.099 1.00 90.56 138 ALA A O 1
ATOM 1092 N N . GLY A 1 139 ? 19.208 2.249 -1.064 1.00 85.88 139 GLY A N 1
ATOM 1093 C CA . GLY A 1 139 ? 20.573 2.647 -0.690 1.00 85.88 139 GLY A CA 1
ATOM 1094 C C . GLY A 1 139 ? 20.750 3.091 0.767 1.00 85.88 139 GLY A C 1
ATOM 1095 O O . GLY A 1 139 ? 21.863 3.049 1.277 1.00 85.88 139 GLY A O 1
ATOM 1096 N N . THR A 1 140 ? 19.673 3.485 1.454 1.00 90.56 140 THR A N 1
ATOM 1097 C CA . THR A 1 140 ? 19.698 3.886 2.872 1.00 90.56 140 THR A CA 1
ATOM 1098 C C . THR A 1 140 ? 18.683 3.092 3.688 1.00 90.56 140 THR A C 1
ATOM 1100 O O . THR A 1 140 ? 17.685 2.584 3.162 1.00 90.56 140 THR A O 1
ATOM 1103 N N . GLU A 1 141 ? 18.898 3.009 5.003 1.00 90.81 141 GLU A N 1
ATOM 1104 C CA . GLU A 1 141 ? 17.954 2.362 5.922 1.00 90.81 141 GLU A CA 1
ATOM 1105 C C . GLU A 1 141 ? 16.586 3.044 5.930 1.00 90.81 141 GLU A C 1
ATOM 1107 O O . GLU A 1 141 ? 15.556 2.369 5.943 1.00 90.81 141 GLU A O 1
ATOM 1112 N N . PHE A 1 142 ? 16.566 4.377 5.853 1.00 92.31 142 PHE A N 1
ATOM 1113 C CA . PHE A 1 142 ? 15.334 5.154 5.770 1.00 92.31 142 PHE A CA 1
ATOM 1114 C C . PHE A 1 142 ? 14.528 4.775 4.521 1.00 92.31 142 PHE A C 1
ATOM 1116 O O . PHE A 1 142 ? 13.365 4.382 4.633 1.00 92.31 142 PHE A O 1
ATOM 1123 N N . LEU A 1 143 ? 15.158 4.783 3.340 1.00 93.69 143 LEU A N 1
ATOM 1124 C CA . LEU A 1 143 ? 14.513 4.393 2.082 1.00 93.69 143 LEU A CA 1
ATOM 1125 C C . LEU A 1 143 ? 14.100 2.912 2.070 1.00 93.69 143 LEU A C 1
ATOM 1127 O O . LEU A 1 143 ? 13.079 2.560 1.475 1.00 93.69 143 LEU A O 1
ATOM 1131 N N . ARG A 1 144 ? 14.836 2.027 2.757 1.00 94.12 144 ARG A N 1
ATOM 1132 C CA . ARG A 1 144 ? 14.422 0.629 2.970 1.00 94.12 144 ARG A CA 1
ATOM 1133 C C . ARG A 1 144 ? 13.161 0.551 3.836 1.00 94.12 144 ARG A C 1
ATOM 1135 O O . ARG A 1 144 ? 12.223 -0.171 3.489 1.00 94.12 144 ARG A O 1
ATOM 1142 N N . ASN A 1 145 ? 13.102 1.325 4.916 1.00 95.25 145 ASN A N 1
ATOM 1143 C CA . ASN A 1 145 ? 11.965 1.364 5.835 1.00 95.25 145 ASN A CA 1
ATOM 1144 C C . ASN A 1 145 ? 10.700 1.968 5.207 1.00 95.25 145 ASN A C 1
ATOM 1146 O O . ASN A 1 145 ? 9.604 1.555 5.586 1.00 95.25 145 ASN A O 1
ATOM 1150 N N . LEU A 1 146 ? 10.822 2.828 4.186 1.00 96.38 146 LEU A N 1
ATOM 1151 C CA . LEU A 1 146 ? 9.683 3.277 3.367 1.00 96.38 146 LEU A CA 1
ATOM 1152 C C . LEU A 1 146 ? 8.981 2.134 2.604 1.00 96.38 146 LEU A C 1
ATOM 1154 O O . LEU A 1 146 ? 7.864 2.325 2.131 1.00 96.38 146 LEU A O 1
ATOM 1158 N N . GLY A 1 147 ? 9.598 0.954 2.485 1.00 95.38 147 GLY A N 1
ATOM 1159 C CA . GLY A 1 147 ? 8.969 -0.254 1.940 1.00 95.38 147 GLY A CA 1
ATOM 1160 C C . GLY A 1 147 ? 8.544 -1.232 3.033 1.00 95.38 147 GLY A C 1
ATOM 1161 O O . GLY A 1 147 ? 7.379 -1.625 3.107 1.00 95.38 147 GLY A O 1
ATOM 1162 N N . THR A 1 148 ? 9.481 -1.599 3.911 1.00 94.56 148 THR A N 1
ATOM 1163 C CA . THR A 1 148 ? 9.274 -2.643 4.928 1.00 94.56 148 THR A CA 1
ATOM 1164 C C . THR A 1 148 ? 8.184 -2.271 5.935 1.00 94.56 148 THR A C 1
ATOM 1166 O O . THR A 1 148 ? 7.274 -3.065 6.174 1.00 94.56 148 THR A O 1
ATOM 1169 N N . ILE A 1 149 ? 8.230 -1.063 6.509 1.00 96.81 149 ILE A N 1
ATOM 1170 C CA . ILE A 1 149 ? 7.276 -0.664 7.553 1.00 96.81 149 ILE A CA 1
ATOM 1171 C C . ILE A 1 149 ? 5.857 -0.536 6.981 1.00 96.81 149 ILE A C 1
ATOM 1173 O O . ILE A 1 149 ? 4.933 -1.103 7.568 1.00 96.81 149 ILE A O 1
ATOM 1177 N N . PRO A 1 150 ? 5.633 0.125 5.827 1.00 97.69 150 PRO A N 1
ATOM 1178 C CA . PRO A 1 150 ? 4.303 0.179 5.236 1.00 97.69 150 PRO A CA 1
ATOM 1179 C C . PRO A 1 150 ? 3.688 -1.173 4.906 1.00 97.69 150 PRO A C 1
ATOM 1181 O O . PRO A 1 150 ? 2.516 -1.386 5.217 1.00 97.69 150 PRO A O 1
ATOM 1184 N N . VAL A 1 151 ? 4.455 -2.103 4.330 1.00 96.44 151 VAL A N 1
ATOM 1185 C CA . VAL A 1 151 ? 3.952 -3.456 4.050 1.00 96.44 151 VAL A CA 1
ATOM 1186 C C . VAL A 1 151 ? 3.579 -4.169 5.351 1.00 96.44 151 VAL A C 1
ATOM 1188 O O . VAL A 1 151 ? 2.499 -4.756 5.438 1.00 96.44 151 VAL A O 1
ATOM 1191 N N . ALA A 1 152 ? 4.404 -4.038 6.394 1.00 96.25 152 ALA A N 1
ATOM 1192 C CA . ALA A 1 152 ? 4.101 -4.603 7.702 1.00 96.25 152 ALA A CA 1
ATOM 1193 C C . ALA A 1 152 ? 2.791 -4.050 8.286 1.00 96.25 152 ALA A C 1
ATOM 1195 O O . ALA A 1 152 ? 1.918 -4.802 8.726 1.00 96.25 152 ALA A O 1
ATOM 1196 N N . MET A 1 153 ? 2.611 -2.733 8.210 1.00 97.69 153 MET A N 1
ATOM 1197 C CA . MET A 1 153 ? 1.409 -2.053 8.681 1.00 97.69 153 MET A CA 1
ATOM 1198 C C . MET A 1 153 ? 0.163 -2.407 7.854 1.00 97.69 153 MET A C 1
ATOM 1200 O O . MET A 1 153 ? -0.921 -2.512 8.424 1.00 97.69 153 MET A O 1
ATOM 1204 N N . PHE A 1 154 ? 0.276 -2.655 6.543 1.00 97.62 154 PHE A N 1
ATOM 1205 C CA . PHE A 1 154 ? -0.845 -3.158 5.735 1.00 97.62 154 PHE A CA 1
ATOM 1206 C C . PHE A 1 154 ? -1.329 -4.537 6.207 1.00 97.62 154 PHE A C 1
ATOM 1208 O O . PHE A 1 154 ? -2.543 -4.763 6.293 1.00 97.62 154 PHE A O 1
ATOM 1215 N N . PHE A 1 155 ? -0.414 -5.438 6.576 1.00 95.56 155 PHE A N 1
ATOM 1216 C CA . PHE A 1 155 ? -0.786 -6.725 7.171 1.00 95.56 155 PHE A CA 1
ATOM 1217 C C . PHE A 1 155 ? -1.437 -6.555 8.550 1.00 95.56 155 PHE A C 1
ATOM 1219 O O . PHE A 1 155 ? -2.459 -7.191 8.815 1.00 95.56 155 PHE A O 1
ATOM 1226 N N . MET A 1 156 ? -0.957 -5.624 9.381 1.00 97.06 156 MET A N 1
ATOM 1227 C CA . MET A 1 156 ? -1.611 -5.296 10.658 1.00 97.06 156 MET A CA 1
ATOM 1228 C C . MET A 1 156 ? -3.021 -4.707 10.470 1.00 97.06 156 MET A C 1
ATOM 1230 O O . MET A 1 156 ? -3.949 -5.109 11.174 1.00 97.06 156 MET A O 1
ATOM 1234 N N . VAL A 1 157 ? -3.234 -3.809 9.495 1.00 96.88 157 VAL A N 1
ATOM 1235 C CA . VAL A 1 157 ? -4.575 -3.289 9.138 1.00 96.88 157 VAL A CA 1
ATOM 1236 C C . VAL A 1 157 ? -5.506 -4.432 8.739 1.00 96.88 157 VAL A C 1
ATOM 1238 O O . VAL A 1 157 ? -6.657 -4.483 9.174 1.00 96.88 157 VAL A O 1
ATOM 1241 N N . THR A 1 158 ? -5.003 -5.362 7.932 1.00 94.00 158 THR A N 1
ATOM 1242 C CA . THR A 1 158 ? -5.754 -6.539 7.489 1.00 94.00 158 THR A CA 1
ATOM 1243 C C . THR A 1 158 ? -6.132 -7.420 8.682 1.00 94.00 158 THR A C 1
ATOM 1245 O O . THR A 1 158 ? -7.313 -7.725 8.867 1.00 94.00 158 THR A O 1
ATOM 1248 N N . GLY A 1 159 ? -5.169 -7.737 9.552 1.00 92.38 159 GLY A N 1
ATOM 1249 C CA . GLY A 1 159 ? -5.399 -8.477 10.793 1.00 92.38 159 GLY A CA 1
ATOM 1250 C C . GLY A 1 159 ? -6.463 -7.825 11.680 1.00 92.38 159 GLY A C 1
ATOM 1251 O O . GLY A 1 159 ? -7.428 -8.486 12.058 1.00 92.38 159 GLY A O 1
ATOM 1252 N N . LEU A 1 160 ? -6.357 -6.514 11.926 1.00 94.12 160 LEU A N 1
ATOM 1253 C CA . LEU A 1 160 ? -7.307 -5.729 12.726 1.00 94.12 160 LEU A CA 1
ATOM 1254 C C . LEU A 1 160 ? -8.746 -5.844 12.198 1.00 94.12 160 LEU A C 1
ATOM 1256 O O . LEU A 1 160 ? -9.665 -6.195 12.940 1.00 94.12 160 LEU A O 1
ATOM 1260 N N . LEU A 1 161 ? -8.951 -5.536 10.913 1.00 92.56 161 LEU A N 1
ATOM 1261 C CA . LEU A 1 161 ? -10.289 -5.451 10.320 1.00 92.56 161 LEU A CA 1
ATOM 1262 C C . LEU A 1 161 ? -10.979 -6.816 10.248 1.00 92.56 161 LEU A C 1
ATOM 1264 O O . LEU A 1 161 ? -12.195 -6.909 10.437 1.00 92.56 161 LEU A O 1
ATOM 1268 N N . PHE A 1 162 ? -10.231 -7.879 9.957 1.00 88.94 162 PHE A N 1
ATOM 1269 C CA . PHE A 1 162 ? -10.811 -9.213 9.825 1.00 88.94 162 PHE A CA 1
ATOM 1270 C C . PHE A 1 162 ? -10.979 -9.924 11.160 1.00 88.94 162 PHE A C 1
ATOM 1272 O O . PHE A 1 162 ? -12.002 -10.586 11.349 1.00 88.94 162 PHE A O 1
ATOM 1279 N N . TRP A 1 163 ? -10.068 -9.704 12.109 1.00 87.75 163 TRP A N 1
ATOM 1280 C CA . TRP A 1 163 ? -10.254 -10.161 13.481 1.00 87.75 163 TRP A CA 1
ATOM 1281 C C . TRP A 1 163 ? -11.479 -9.507 14.128 1.00 87.75 163 TRP A C 1
ATOM 1283 O O . TRP A 1 163 ? -12.296 -10.197 14.736 1.00 87.75 163 TRP A O 1
ATOM 1293 N N . GLU A 1 164 ? -11.708 -8.209 13.895 1.00 89.44 164 GLU A N 1
ATOM 1294 C CA . GLU A 1 164 ? -12.945 -7.560 14.333 1.00 89.44 164 GLU A CA 1
ATOM 1295 C C . GLU A 1 164 ? -14.195 -8.265 13.781 1.00 89.44 164 GLU A C 1
ATOM 1297 O O . GLU A 1 164 ? -15.148 -8.539 14.518 1.00 89.44 164 GLU A O 1
ATOM 1302 N N . ARG A 1 165 ? -14.223 -8.529 12.470 1.00 87.19 165 ARG A N 1
ATOM 1303 C CA . ARG A 1 165 ? -15.383 -9.165 11.828 1.00 87.19 165 ARG A CA 1
ATOM 1304 C C . ARG A 1 165 ? -15.642 -10.562 12.387 1.00 87.19 165 ARG A C 1
ATOM 1306 O O . ARG A 1 165 ? -16.808 -10.902 12.600 1.00 87.19 165 ARG A O 1
ATOM 1313 N N . ALA A 1 166 ? -14.577 -11.322 12.647 1.00 84.44 166 ALA A N 1
ATOM 1314 C CA . ALA A 1 166 ? -14.633 -12.619 13.311 1.00 84.44 166 ALA A CA 1
ATOM 1315 C C . ALA A 1 166 ? -15.213 -12.498 14.732 1.00 84.44 166 ALA A C 1
ATOM 1317 O O . ALA A 1 166 ? -16.198 -13.163 15.047 1.00 84.44 166 ALA A O 1
ATOM 1318 N N . CYS A 1 167 ? -14.697 -11.579 15.556 1.00 84.00 167 CYS A N 1
ATOM 1319 C CA . CYS A 1 167 ? -15.169 -11.355 16.928 1.00 84.00 167 CYS A CA 1
ATOM 1320 C C . CYS A 1 167 ? -16.629 -10.895 17.022 1.00 84.00 167 CYS A C 1
ATOM 1322 O O . CYS A 1 167 ? -17.287 -11.162 18.025 1.00 84.00 167 CYS A O 1
ATOM 1324 N N . ARG A 1 168 ? -17.153 -10.224 15.991 1.00 84.31 168 ARG A N 1
ATOM 1325 C CA . ARG A 1 168 ? -18.565 -9.814 15.925 1.00 84.31 168 ARG A CA 1
ATOM 1326 C C . ARG A 1 168 ? -19.521 -10.938 15.516 1.00 84.31 168 ARG A C 1
ATOM 1328 O O . ARG A 1 168 ? -20.724 -10.717 15.569 1.00 84.31 168 ARG A O 1
ATOM 1335 N N . GLY A 1 169 ? -19.023 -12.089 15.054 1.00 78.69 169 GLY A N 1
ATOM 1336 C CA . GLY A 1 169 ? -19.866 -13.189 14.563 1.00 78.69 169 GLY A CA 1
ATOM 1337 C C . GLY A 1 169 ? -20.657 -12.851 13.291 1.00 78.69 169 GLY A C 1
ATOM 1338 O O . GLY A 1 169 ? -21.651 -13.494 12.985 1.00 78.69 169 GLY A O 1
ATOM 1339 N N . THR A 1 170 ? -20.238 -11.827 12.540 1.00 77.56 170 THR A N 1
ATOM 1340 C CA . THR A 1 170 ? -20.966 -11.312 11.355 1.00 77.56 170 THR A CA 1
ATOM 1341 C C . THR A 1 170 ? -20.353 -11.777 10.030 1.00 77.56 170 THR A C 1
ATOM 1343 O O . THR A 1 170 ? -20.577 -11.174 8.974 1.00 77.56 170 THR A O 1
ATOM 1346 N N . LEU A 1 171 ? -19.512 -12.813 10.068 1.00 85.19 171 LEU A N 1
ATOM 1347 C CA . LEU A 1 171 ? -18.774 -13.278 8.900 1.00 85.19 171 LEU A CA 1
ATOM 1348 C C . LEU A 1 171 ? -19.633 -14.215 8.042 1.00 85.19 171 LEU A C 1
ATOM 1350 O O . LEU A 1 171 ? -19.647 -15.421 8.246 1.00 85.19 171 LEU A O 1
ATOM 1354 N N . ASP A 1 172 ? -20.286 -13.659 7.023 1.00 89.38 172 ASP A N 1
ATOM 1355 C CA . ASP A 1 172 ? -20.763 -14.460 5.894 1.00 89.38 172 ASP A CA 1
ATOM 1356 C C . ASP A 1 172 ? -19.593 -14.774 4.948 1.00 89.38 172 ASP A C 1
ATOM 1358 O O . ASP A 1 172 ? -19.038 -13.869 4.311 1.00 89.38 172 ASP A O 1
ATOM 1362 N N . VAL A 1 173 ? -19.211 -16.052 4.872 1.00 90.06 173 VAL A N 1
ATOM 1363 C CA . VAL A 1 173 ? -18.023 -16.525 4.140 1.00 90.06 173 VAL A CA 1
ATOM 1364 C C . VAL A 1 173 ? -18.128 -16.215 2.645 1.00 90.06 173 VAL A C 1
ATOM 1366 O O . VAL A 1 173 ? -17.176 -15.709 2.046 1.00 90.06 173 VAL A O 1
ATOM 1369 N N . ARG A 1 174 ? -19.306 -16.421 2.041 1.00 92.56 174 ARG A N 1
ATOM 1370 C CA . ARG A 1 174 ? -19.527 -16.145 0.613 1.00 92.56 174 ARG A CA 1
ATOM 1371 C C . ARG A 1 174 ? -19.370 -14.657 0.303 1.00 92.56 174 ARG A C 1
ATOM 1373 O O . ARG A 1 174 ? -18.584 -14.288 -0.569 1.00 92.56 174 ARG A O 1
ATOM 1380 N N . THR A 1 175 ? -20.075 -13.789 1.030 1.00 90.50 175 THR A N 1
ATOM 1381 C CA . THR A 1 175 ? -19.984 -12.329 0.854 1.00 90.50 175 THR A CA 1
ATOM 1382 C C . THR A 1 175 ? -18.574 -11.821 1.137 1.00 90.50 175 THR A C 1
ATOM 1384 O O . THR A 1 175 ? -18.119 -10.871 0.495 1.00 90.50 175 THR A O 1
ATOM 1387 N N . PHE A 1 176 ? -17.862 -12.442 2.081 1.00 90.75 176 PHE A N 1
ATOM 1388 C CA . PHE A 1 176 ? -16.464 -12.141 2.359 1.00 90.75 176 PHE A CA 1
ATOM 1389 C C . PHE A 1 176 ? -15.577 -12.389 1.130 1.00 90.75 176 PHE A C 1
ATOM 1391 O O . PHE A 1 176 ? -14.981 -11.424 0.647 1.00 90.75 176 PHE A O 1
ATOM 1398 N N . PHE A 1 177 ? -15.546 -13.609 0.579 1.00 92.94 177 PHE A N 1
ATOM 1399 C CA . PHE A 1 177 ? -14.676 -13.942 -0.558 1.00 92.94 177 PHE A CA 1
ATOM 1400 C C . PHE A 1 177 ? -15.054 -13.180 -1.827 1.00 92.94 177 PHE A C 1
ATOM 1402 O O . PHE A 1 177 ? -14.182 -12.593 -2.467 1.00 92.94 177 PHE A O 1
ATOM 1409 N N . VAL A 1 178 ? -16.348 -13.077 -2.145 1.00 94.12 178 VAL A N 1
ATOM 1410 C CA . VAL A 1 178 ? -16.818 -12.280 -3.292 1.00 94.12 178 VAL A CA 1
ATOM 1411 C C . VAL A 1 178 ? -16.387 -10.819 -3.149 1.00 94.12 178 VAL A C 1
ATOM 1413 O O . VAL A 1 178 ? -15.922 -10.202 -4.106 1.00 94.12 178 VAL A O 1
ATOM 1416 N N . GLY A 1 179 ? -16.480 -10.261 -1.939 1.00 92.75 179 GLY A N 1
ATOM 1417 C CA . GLY A 1 179 ? -16.021 -8.907 -1.648 1.00 92.75 179 GLY A CA 1
ATOM 1418 C C . GLY A 1 179 ? -14.498 -8.729 -1.680 1.00 92.75 179 GLY A C 1
ATOM 1419 O O . GLY A 1 179 ? -14.043 -7.585 -1.714 1.00 92.75 179 GLY A O 1
ATOM 1420 N N . ARG A 1 180 ? -13.704 -9.807 -1.622 1.00 92.81 180 ARG A N 1
ATOM 1421 C CA . ARG A 1 180 ? -12.245 -9.773 -1.836 1.00 92.81 180 ARG A CA 1
ATOM 1422 C C . ARG A 1 180 ? -11.911 -9.865 -3.317 1.00 92.81 180 ARG A C 1
ATOM 1424 O O . ARG A 1 180 ? -11.208 -8.993 -3.812 1.00 92.81 180 ARG A O 1
ATOM 1431 N N . VAL A 1 181 ? -12.505 -10.815 -4.038 1.00 95.06 181 VAL A N 1
ATOM 1432 C CA . VAL A 1 181 ? -12.341 -10.944 -5.496 1.00 95.06 181 VAL A CA 1
ATOM 1433 C C . VAL A 1 181 ? -12.717 -9.638 -6.196 1.00 95.06 181 VAL A C 1
ATOM 1435 O O . VAL A 1 181 ? -11.907 -9.101 -6.938 1.00 95.06 181 VAL A O 1
ATOM 1438 N N . ARG A 1 182 ? -13.876 -9.044 -5.882 1.00 95.00 182 ARG A N 1
ATOM 1439 C CA . ARG A 1 182 ? -14.311 -7.757 -6.466 1.00 95.00 182 ARG A CA 1
ATOM 1440 C C . ARG A 1 182 ? -13.403 -6.570 -6.146 1.00 95.00 182 ARG A C 1
ATOM 1442 O O . ARG A 1 182 ? -13.428 -5.586 -6.871 1.00 95.00 182 ARG A O 1
ATOM 1449 N N . ARG A 1 183 ? -12.644 -6.634 -5.049 1.00 93.69 183 ARG A N 1
ATOM 1450 C CA . ARG A 1 183 ? -11.685 -5.588 -4.672 1.00 93.69 183 ARG A CA 1
ATOM 1451 C C . ARG A 1 183 ? -10.342 -5.785 -5.373 1.00 93.69 183 ARG A C 1
ATOM 1453 O O . ARG A 1 183 ? -9.746 -4.804 -5.789 1.00 93.69 183 ARG A O 1
ATOM 1460 N N . LEU A 1 184 ? -9.869 -7.026 -5.468 1.00 94.69 184 LEU A N 1
ATOM 1461 C CA . LEU A 1 184 ? -8.504 -7.339 -5.892 1.00 94.69 184 LEU A CA 1
ATOM 1462 C C . LEU A 1 184 ? -8.406 -7.676 -7.383 1.00 94.69 184 LEU A C 1
ATOM 1464 O O . LEU A 1 184 ? -7.540 -7.151 -8.078 1.00 94.69 184 LEU A O 1
ATOM 1468 N N . ALA A 1 185 ? -9.298 -8.536 -7.877 1.00 96.25 185 ALA A N 1
ATOM 1469 C CA . ALA A 1 185 ? -9.196 -9.129 -9.205 1.00 96.25 185 ALA A CA 1
ATOM 1470 C C . ALA A 1 185 ? -9.281 -8.123 -10.365 1.00 96.25 185 ALA A C 1
ATOM 1472 O O . ALA A 1 185 ? -8.466 -8.261 -11.269 1.00 96.25 185 ALA A O 1
ATOM 1473 N N . PRO A 1 186 ? -10.176 -7.110 -10.379 1.00 96.88 186 PRO A N 1
ATOM 1474 C CA . PRO A 1 186 ? -10.331 -6.252 -11.556 1.00 96.88 186 PRO A CA 1
ATOM 1475 C C . PRO A 1 186 ? -9.035 -5.550 -11.952 1.00 96.88 186 PRO A C 1
ATOM 1477 O O . PRO A 1 186 ? -8.576 -5.663 -13.085 1.00 96.88 186 PRO A O 1
ATOM 1480 N N . LEU A 1 187 ? -8.407 -4.870 -10.990 1.00 96.69 187 LEU A N 1
ATOM 1481 C CA . LEU A 1 187 ? -7.170 -4.154 -11.254 1.00 96.69 187 LEU A CA 1
ATOM 1482 C C . LEU A 1 187 ? -5.985 -5.099 -11.430 1.00 96.69 187 LEU A C 1
ATOM 1484 O O . LEU A 1 187 ? -5.154 -4.862 -12.303 1.00 96.69 187 LEU A O 1
ATOM 1488 N N . TYR A 1 188 ? -5.906 -6.159 -10.621 1.00 96.88 188 TYR A N 1
ATOM 1489 C CA . TYR A 1 188 ? -4.843 -7.148 -10.757 1.00 96.88 188 TYR A CA 1
ATOM 1490 C C . TYR A 1 188 ? -4.843 -7.759 -12.162 1.00 96.88 188 TYR A C 1
ATOM 1492 O O . TYR A 1 188 ? -3.805 -7.776 -12.810 1.00 96.88 188 TYR A O 1
ATOM 1500 N N . LEU A 1 189 ? -6.000 -8.217 -12.651 1.00 96.94 189 LEU A N 1
ATOM 1501 C CA . LEU A 1 189 ? -6.124 -8.864 -13.957 1.00 96.94 189 LEU A CA 1
ATOM 1502 C C . LEU A 1 189 ? -5.910 -7.877 -15.104 1.00 96.94 189 LEU A C 1
ATOM 1504 O O . LEU A 1 189 ? -5.257 -8.233 -16.078 1.00 96.94 189 LEU A O 1
ATOM 1508 N N . PHE A 1 190 ? -6.391 -6.636 -14.977 1.00 96.06 190 PHE A N 1
ATOM 1509 C CA . PHE A 1 190 ? -6.068 -5.575 -15.932 1.00 96.06 190 PHE A CA 1
ATOM 1510 C C . PHE A 1 190 ? -4.551 -5.379 -16.045 1.00 96.06 190 PHE A C 1
ATOM 1512 O O . PHE A 1 190 ? -3.994 -5.402 -17.139 1.00 96.06 190 PHE A O 1
ATOM 1519 N N . TYR A 1 191 ? -3.867 -5.249 -14.909 1.00 94.38 191 TYR A N 1
ATOM 1520 C CA . TYR A 1 191 ? -2.422 -5.063 -14.876 1.00 94.38 191 TYR A CA 1
ATOM 1521 C C . TYR A 1 191 ? -1.652 -6.288 -15.398 1.00 94.38 191 TYR A C 1
ATOM 1523 O O . TYR A 1 191 ? -0.726 -6.154 -16.198 1.00 94.38 191 TYR A O 1
ATOM 1531 N N . ALA A 1 192 ? -2.072 -7.485 -14.995 1.00 94.81 192 ALA A N 1
ATOM 1532 C CA . ALA A 1 192 ? -1.536 -8.757 -15.458 1.00 94.81 192 ALA A CA 1
ATOM 1533 C C . ALA A 1 192 ? -1.668 -8.912 -16.983 1.00 94.81 192 ALA A C 1
ATOM 1535 O O . ALA A 1 192 ? -0.713 -9.323 -17.642 1.00 94.81 192 ALA A O 1
ATOM 1536 N N . ALA A 1 193 ? -2.810 -8.513 -17.553 1.00 94.94 193 ALA A N 1
ATOM 1537 C CA . ALA A 1 193 ? -3.037 -8.507 -18.994 1.00 94.94 193 ALA A CA 1
ATOM 1538 C C . ALA A 1 193 ? -2.112 -7.519 -19.719 1.00 94.94 193 ALA A C 1
ATOM 1540 O O . ALA A 1 193 ? -1.550 -7.874 -20.752 1.00 94.94 193 ALA A O 1
ATOM 1541 N N . VAL A 1 194 ? -1.896 -6.318 -19.166 1.00 93.56 194 VAL A N 1
ATOM 1542 C CA . VAL A 1 194 ? -0.952 -5.336 -19.731 1.00 93.56 194 VAL A CA 1
ATOM 1543 C C . VAL A 1 194 ? 0.471 -5.897 -19.758 1.00 93.56 194 VAL A C 1
ATOM 1545 O O . VAL A 1 194 ? 1.119 -5.844 -20.802 1.00 93.56 194 VAL A O 1
ATOM 1548 N N . ILE A 1 195 ? 0.957 -6.482 -18.655 1.00 93.31 195 ILE A N 1
ATOM 1549 C CA . ILE A 1 195 ? 2.292 -7.103 -18.633 1.00 93.31 195 ILE A CA 1
ATOM 1550 C C . ILE A 1 195 ? 2.362 -8.256 -19.639 1.00 93.31 195 ILE A C 1
ATOM 1552 O O . ILE A 1 195 ? 3.292 -8.299 -20.442 1.00 93.31 195 ILE A O 1
ATOM 1556 N N . GLY A 1 196 ? 1.375 -9.156 -19.634 1.00 93.06 196 GLY A N 1
ATOM 1557 C CA . GLY A 1 196 ? 1.315 -10.288 -20.559 1.00 93.06 196 GLY A CA 1
ATOM 1558 C C . GLY A 1 196 ? 1.380 -9.839 -22.021 1.00 93.06 196 GLY A C 1
ATOM 1559 O O . GLY A 1 196 ? 2.256 -10.288 -22.759 1.00 93.06 196 GLY A O 1
ATOM 1560 N N . ALA A 1 197 ? 0.539 -8.880 -22.416 1.00 93.44 197 ALA A N 1
ATOM 1561 C CA . ALA A 1 197 ? 0.521 -8.320 -23.766 1.00 93.44 197 ALA A CA 1
ATOM 1562 C C . ALA A 1 197 ? 1.870 -7.695 -24.158 1.00 93.44 197 ALA A C 1
ATOM 1564 O O . ALA A 1 197 ? 2.385 -7.972 -25.242 1.00 93.44 197 ALA A O 1
ATOM 1565 N N . CYS A 1 198 ? 2.490 -6.921 -23.261 1.00 92.00 198 CYS A N 1
ATOM 1566 C CA . CYS A 1 198 ? 3.828 -6.377 -23.489 1.00 92.00 198 CYS A CA 1
ATOM 1567 C C . CYS A 1 198 ? 4.860 -7.494 -23.697 1.00 92.00 198 CYS A C 1
ATOM 1569 O O . CYS A 1 198 ? 5.645 -7.438 -24.639 1.00 92.00 198 CYS A O 1
ATOM 1571 N N . THR A 1 199 ? 4.858 -8.540 -22.870 1.00 92.88 199 THR A N 1
ATOM 1572 C CA . THR A 1 199 ? 5.830 -9.630 -23.030 1.00 92.88 199 THR A CA 1
ATOM 1573 C C . THR A 1 199 ? 5.637 -10.410 -24.329 1.00 92.88 199 THR A C 1
ATOM 1575 O O . THR A 1 199 ? 6.627 -10.810 -24.934 1.00 92.88 199 THR A O 1
ATOM 1578 N N . LEU A 1 200 ? 4.399 -10.587 -24.799 1.00 93.38 200 LEU A N 1
ATOM 1579 C CA . LEU A 1 200 ? 4.108 -11.236 -26.081 1.00 93.38 200 LEU A CA 1
ATOM 1580 C C . LEU A 1 200 ? 4.577 -10.388 -27.270 1.00 93.38 200 LEU A C 1
ATOM 1582 O O . LEU A 1 200 ? 5.134 -10.929 -28.222 1.00 93.38 200 LEU A O 1
ATOM 1586 N N . TYR A 1 201 ? 4.401 -9.066 -27.197 1.00 92.56 201 TYR A N 1
ATOM 1587 C CA . TYR A 1 201 ? 4.848 -8.145 -28.243 1.00 92.56 201 TYR A CA 1
ATOM 1588 C C . TYR A 1 201 ? 6.379 -8.035 -28.319 1.00 92.56 201 TYR A C 1
ATOM 1590 O O . TYR A 1 201 ? 6.946 -8.059 -29.408 1.00 92.56 201 TYR A O 1
ATOM 1598 N N . TRP A 1 202 ? 7.062 -7.924 -27.174 1.00 89.62 202 TRP A N 1
ATOM 1599 C CA . TRP A 1 202 ? 8.517 -7.716 -27.123 1.00 89.62 202 TRP A CA 1
ATOM 1600 C C . TRP A 1 202 ? 9.326 -9.018 -27.232 1.00 89.62 202 TRP A C 1
ATOM 1602 O O . TRP A 1 202 ? 10.459 -8.992 -27.710 1.00 89.62 202 TRP A O 1
ATOM 1612 N N . PHE A 1 203 ? 8.757 -10.159 -26.824 1.00 90.12 203 PHE A N 1
ATOM 1613 C CA . PHE A 1 203 ? 9.414 -11.473 -26.856 1.00 90.12 203 PHE A CA 1
ATOM 1614 C C . PHE A 1 203 ? 8.584 -12.521 -27.627 1.00 90.12 203 PHE A C 1
ATOM 1616 O O . PHE A 1 203 ? 8.282 -13.594 -27.093 1.00 90.12 203 PHE A O 1
ATOM 1623 N N . PRO A 1 204 ? 8.226 -12.271 -28.903 1.00 90.94 204 PRO A N 1
ATOM 1624 C CA . PRO A 1 204 ? 7.354 -13.169 -29.666 1.00 90.94 204 PRO A CA 1
ATOM 1625 C C . PRO A 1 204 ? 8.008 -14.531 -29.939 1.00 90.94 204 PRO A C 1
ATOM 1627 O O . PRO A 1 204 ? 7.325 -15.547 -30.031 1.00 90.94 204 PRO A O 1
ATOM 1630 N N . ARG A 1 205 ? 9.345 -14.587 -30.018 1.00 91.31 205 ARG A N 1
ATOM 1631 C CA . ARG A 1 205 ? 10.085 -15.843 -30.228 1.00 91.31 205 ARG A CA 1
ATOM 1632 C C . ARG A 1 205 ? 9.991 -16.792 -29.033 1.00 91.31 205 ARG A C 1
ATOM 1634 O O . ARG A 1 205 ? 9.940 -17.999 -29.244 1.00 91.31 205 ARG A O 1
ATOM 1641 N N . ASN A 1 206 ? 9.917 -16.265 -27.810 1.00 89.44 206 ASN A N 1
ATOM 1642 C CA . ASN A 1 206 ? 9.769 -17.083 -26.601 1.00 89.44 206 ASN A CA 1
ATOM 1643 C C . ASN A 1 206 ? 8.408 -17.789 -26.582 1.00 89.44 206 ASN A C 1
ATOM 1645 O O . ASN A 1 206 ? 8.327 -18.958 -26.211 1.00 89.44 206 ASN A O 1
ATOM 1649 N N . ALA A 1 207 ? 7.368 -17.111 -27.077 1.00 85.06 207 ALA A N 1
ATOM 1650 C CA . ALA A 1 207 ? 6.025 -17.669 -27.179 1.00 85.06 207 ALA A CA 1
ATOM 1651 C C . ALA A 1 207 ? 5.968 -18.876 -28.129 1.00 85.06 207 ALA A C 1
ATOM 1653 O O . ALA A 1 207 ? 5.302 -19.866 -27.834 1.00 85.06 207 ALA A O 1
ATOM 1654 N N . VAL A 1 208 ? 6.694 -18.806 -29.249 1.00 88.50 208 VAL A N 1
ATOM 1655 C CA . VAL A 1 208 ? 6.765 -19.894 -30.238 1.00 88.50 208 VAL A CA 1
ATOM 1656 C C . VAL A 1 208 ? 7.711 -21.010 -29.785 1.00 88.50 208 VAL A C 1
ATOM 1658 O O . VAL A 1 208 ? 7.408 -22.183 -29.977 1.00 88.50 208 VAL A O 1
ATOM 1661 N N . GLY A 1 209 ? 8.848 -20.661 -29.177 1.00 89.56 209 GLY A N 1
ATOM 1662 C CA . GLY A 1 209 ? 9.879 -21.622 -28.773 1.00 89.56 209 GLY A CA 1
ATOM 1663 C C . GLY A 1 209 ? 9.536 -22.444 -27.527 1.00 89.56 209 GLY A C 1
ATOM 1664 O O . GLY A 1 209 ? 10.075 -23.534 -27.362 1.00 89.56 209 GLY A O 1
ATOM 1665 N N . ALA A 1 210 ? 8.647 -21.949 -26.659 1.00 92.44 210 ALA A N 1
ATOM 1666 C CA . ALA A 1 210 ? 8.266 -22.622 -25.415 1.00 92.44 210 ALA A CA 1
ATOM 1667 C C . ALA A 1 210 ? 6.770 -22.421 -25.063 1.00 92.44 210 ALA A C 1
ATOM 1669 O O . ALA A 1 210 ? 6.444 -21.834 -24.026 1.00 92.44 210 ALA A O 1
ATOM 1670 N N . PRO A 1 211 ? 5.828 -22.923 -25.885 1.00 91.44 211 PRO A N 1
ATOM 1671 C CA . PRO A 1 211 ? 4.395 -22.649 -25.724 1.00 91.44 211 PRO A CA 1
ATOM 1672 C C . PRO A 1 211 ? 3.800 -23.208 -24.421 1.00 91.44 211 PRO A C 1
ATOM 1674 O O . PRO A 1 211 ? 2.907 -22.602 -23.829 1.00 91.44 211 PRO A O 1
ATOM 1677 N N . THR A 1 212 ? 4.306 -24.342 -23.927 1.00 93.06 212 THR A N 1
ATOM 1678 C CA . THR A 1 212 ? 3.873 -24.930 -22.649 1.00 93.06 212 THR A CA 1
ATOM 1679 C C . THR A 1 212 ? 4.326 -24.099 -21.450 1.00 93.06 212 THR A C 1
ATOM 1681 O O . THR A 1 212 ? 3.552 -23.914 -20.511 1.00 93.06 212 THR A O 1
ATOM 1684 N N . GLN A 1 213 ? 5.544 -23.546 -21.495 1.00 93.75 213 GLN A N 1
ATOM 1685 C CA . GLN A 1 213 ? 6.041 -22.626 -20.472 1.00 93.75 213 GLN A CA 1
ATOM 1686 C C . GLN A 1 213 ? 5.241 -21.324 -20.483 1.00 93.75 213 GLN A C 1
ATOM 1688 O O . GLN A 1 213 ? 4.823 -20.866 -19.424 1.00 93.75 213 GLN A O 1
ATOM 1693 N N . LEU A 1 214 ? 4.959 -20.771 -21.668 1.00 93.56 214 LEU A N 1
ATOM 1694 C CA . LEU A 1 214 ? 4.105 -19.593 -21.798 1.00 93.56 214 LEU A CA 1
ATOM 1695 C C . LEU A 1 214 ? 2.720 -19.838 -21.186 1.00 93.56 214 LEU A C 1
ATOM 1697 O O . LEU A 1 214 ? 2.236 -19.004 -20.425 1.00 93.56 214 LEU A O 1
ATOM 1701 N N . LEU A 1 215 ? 2.088 -20.981 -21.471 1.00 94.12 215 LEU A N 1
ATOM 1702 C CA . LEU A 1 215 ? 0.804 -21.328 -20.860 1.00 94.12 215 LEU A CA 1
ATOM 1703 C C . LEU A 1 215 ? 0.909 -21.378 -19.329 1.00 94.12 215 LEU A C 1
ATOM 1705 O O . LEU A 1 215 ? 0.065 -20.805 -18.640 1.00 94.12 215 LEU A O 1
ATOM 1709 N N . ALA A 1 216 ? 1.949 -22.018 -18.789 1.00 95.62 216 ALA A N 1
ATOM 1710 C CA . ALA A 1 216 ? 2.179 -22.073 -17.348 1.00 95.62 216 ALA A CA 1
ATOM 1711 C C . ALA A 1 216 ? 2.380 -20.673 -16.741 1.00 95.62 216 ALA A C 1
ATOM 1713 O O . ALA A 1 216 ? 1.806 -20.375 -15.693 1.00 95.62 216 ALA A O 1
ATOM 1714 N N . ASP A 1 217 ? 3.147 -19.805 -17.402 1.00 95.12 217 ASP A N 1
ATOM 1715 C CA . ASP A 1 217 ? 3.374 -18.426 -16.972 1.00 95.12 217 ASP A CA 1
ATOM 1716 C C . ASP A 1 217 ? 2.067 -17.630 -16.976 1.00 95.12 217 ASP A C 1
ATOM 1718 O O . ASP A 1 217 ? 1.737 -17.006 -15.973 1.00 95.12 217 ASP A O 1
ATOM 1722 N N . LEU A 1 218 ? 1.269 -17.715 -18.045 1.00 93.69 218 LEU A N 1
ATOM 1723 C CA . LEU A 1 218 ? -0.021 -17.026 -18.142 1.00 93.69 218 LEU A CA 1
ATOM 1724 C C . LEU A 1 218 ? -1.013 -17.504 -17.073 1.00 93.69 218 LEU A C 1
ATOM 1726 O O . LEU A 1 218 ? -1.699 -16.680 -16.465 1.00 93.69 218 LEU A O 1
ATOM 1730 N N . LEU A 1 219 ? -1.055 -18.809 -16.785 1.00 95.44 219 LEU A N 1
ATOM 1731 C CA . LEU A 1 219 ? -1.878 -19.365 -15.706 1.00 95.44 219 LEU A CA 1
ATOM 1732 C C . LEU A 1 219 ? -1.442 -18.846 -14.329 1.00 95.44 219 LEU A C 1
ATOM 1734 O O . LEU A 1 219 ? -2.291 -18.484 -13.511 1.00 95.44 219 LEU A O 1
ATOM 1738 N N . LYS A 1 220 ? -0.131 -18.743 -14.078 1.00 94.56 220 LYS A N 1
ATOM 1739 C CA . LYS A 1 220 ? 0.394 -18.097 -12.864 1.00 94.56 220 LYS A CA 1
ATOM 1740 C C . LYS A 1 220 ? 0.068 -16.598 -12.843 1.00 94.56 220 LYS A C 1
ATOM 1742 O O . LYS A 1 220 ? -0.241 -16.055 -11.789 1.00 94.56 220 LYS A O 1
ATOM 1747 N N . THR A 1 221 ? 0.086 -15.923 -13.992 1.00 93.75 221 THR A N 1
ATOM 1748 C CA . THR A 1 221 ? -0.163 -14.477 -14.113 1.00 93.75 221 THR A CA 1
ATOM 1749 C C . THR A 1 221 ? -1.607 -14.118 -13.782 1.00 93.75 221 THR A C 1
ATOM 1751 O O . THR A 1 221 ? -1.857 -13.043 -13.248 1.00 93.75 221 THR A O 1
ATOM 1754 N N . VAL A 1 222 ? -2.566 -15.011 -14.036 1.00 94.06 222 VAL A N 1
ATOM 1755 C CA . VAL A 1 222 ? -3.979 -14.796 -13.675 1.00 94.06 222 VAL A CA 1
ATOM 1756 C C . VAL A 1 222 ? -4.341 -15.322 -12.281 1.00 94.06 222 VAL A C 1
ATOM 1758 O O . VAL A 1 222 ? -5.479 -15.165 -11.842 1.00 94.06 222 VAL A O 1
ATOM 1761 N N . SER A 1 223 ? -3.388 -15.888 -11.532 1.00 93.25 223 SER A N 1
ATOM 1762 C CA . SER A 1 223 ? -3.634 -16.548 -10.241 1.00 93.25 223 SER A CA 1
ATOM 1763 C C . SER A 1 223 ? -3.791 -15.585 -9.050 1.00 93.25 223 SER A C 1
ATOM 1765 O O . SER A 1 223 ? -3.581 -15.983 -7.901 1.00 93.25 223 SER A O 1
ATOM 1767 N N . LEU A 1 224 ? -4.075 -14.302 -9.297 1.00 92.50 224 LEU A N 1
ATOM 1768 C CA . LEU A 1 224 ? -4.219 -13.257 -8.273 1.00 92.50 224 LEU A CA 1
ATOM 1769 C C . LEU A 1 224 ? -3.042 -13.208 -7.280 1.00 92.50 224 LEU A C 1
ATOM 1771 O O . LEU A 1 224 ? -3.240 -13.057 -6.076 1.00 92.50 224 LEU A O 1
ATOM 1775 N N . GLY A 1 225 ? -1.816 -13.361 -7.785 1.00 90.31 225 GLY A N 1
ATOM 1776 C CA . GLY A 1 225 ? -0.578 -13.241 -7.016 1.00 90.31 225 GLY A CA 1
ATOM 1777 C C . GLY A 1 225 ? -0.172 -14.487 -6.230 1.00 90.31 225 GLY A C 1
ATOM 1778 O O . GLY A 1 225 ? 0.853 -14.445 -5.564 1.00 90.31 225 GLY A O 1
ATOM 1779 N N . TRP A 1 226 ? -0.911 -15.601 -6.318 1.00 89.69 226 TRP A N 1
ATOM 1780 C CA . TRP A 1 226 ? -0.621 -16.839 -5.571 1.00 89.69 226 TRP A CA 1
ATOM 1781 C C . TRP A 1 226 ? 0.833 -17.335 -5.685 1.00 89.69 226 TRP A C 1
ATOM 1783 O O . TRP A 1 226 ? 1.410 -17.784 -4.694 1.00 89.69 226 TRP A O 1
ATOM 1793 N N . PHE A 1 227 ? 1.431 -17.221 -6.875 1.00 89.94 227 PHE A N 1
ATOM 1794 C CA . PHE A 1 227 ? 2.811 -17.643 -7.150 1.00 89.94 227 PHE A CA 1
ATOM 1795 C C . PHE A 1 227 ? 3.859 -16.533 -6.957 1.00 89.94 227 PHE A C 1
ATOM 1797 O O . PHE A 1 227 ? 5.034 -16.749 -7.236 1.00 89.94 227 PHE A O 1
ATOM 1804 N N . GLY A 1 228 ? 3.461 -15.357 -6.465 1.00 90.00 228 GLY A N 1
ATOM 1805 C CA . GLY A 1 228 ? 4.348 -14.205 -6.327 1.00 90.00 228 GLY A CA 1
ATOM 1806 C C . GLY A 1 228 ? 4.779 -13.624 -7.675 1.00 90.00 228 GLY A C 1
ATOM 1807 O O . GLY A 1 228 ? 4.036 -13.689 -8.652 1.00 90.00 228 GLY A O 1
ATOM 1808 N N . ALA A 1 229 ? 5.963 -13.013 -7.706 1.00 90.06 229 ALA A N 1
ATOM 1809 C CA . ALA A 1 229 ? 6.552 -12.442 -8.913 1.00 90.06 229 ALA A CA 1
ATOM 1810 C C . ALA A 1 229 ? 7.494 -13.454 -9.582 1.00 90.06 229 ALA A C 1
ATOM 1812 O O . ALA A 1 229 ? 8.300 -14.091 -8.906 1.00 90.06 229 ALA A O 1
ATOM 1813 N N . PHE A 1 230 ? 7.396 -13.596 -10.901 1.00 93.50 230 PHE A N 1
ATOM 1814 C CA . PHE A 1 230 ? 8.157 -14.562 -11.697 1.00 93.50 230 PHE A CA 1
ATOM 1815 C C . PHE A 1 230 ? 8.349 -14.030 -13.132 1.00 93.50 230 PHE A C 1
ATOM 1817 O O . PHE A 1 230 ? 7.592 -13.140 -13.537 1.00 93.50 230 PHE A O 1
ATOM 1824 N N . PRO A 1 231 ? 9.341 -14.533 -13.893 1.00 94.94 231 PRO A N 1
ATOM 1825 C CA . PRO A 1 231 ? 9.500 -14.218 -15.311 1.00 94.94 231 PRO A CA 1
ATOM 1826 C C . PRO A 1 231 ? 8.278 -14.643 -16.133 1.00 94.94 231 PRO A C 1
ATOM 1828 O O . PRO A 1 231 ? 7.856 -15.790 -16.050 1.00 94.94 231 PRO A O 1
ATOM 1831 N N . ILE A 1 232 ? 7.720 -13.740 -16.939 1.00 94.56 232 ILE A N 1
ATOM 1832 C CA . ILE A 1 232 ? 6.574 -14.023 -17.819 1.00 94.56 232 ILE A CA 1
ATOM 1833 C C . ILE A 1 232 ? 7.064 -14.083 -19.267 1.00 94.56 232 ILE A C 1
ATOM 1835 O O . ILE A 1 232 ? 7.707 -13.138 -19.728 1.00 94.56 232 ILE A O 1
ATOM 1839 N N . ASN A 1 233 ? 6.762 -15.167 -19.993 1.00 94.38 233 ASN A N 1
ATOM 1840 C CA . ASN A 1 233 ? 7.168 -15.353 -21.397 1.00 94.38 233 ASN A CA 1
ATOM 1841 C C . ASN A 1 233 ? 8.699 -15.231 -21.592 1.00 94.38 233 ASN A C 1
ATOM 1843 O O . ASN A 1 233 ? 9.185 -14.602 -22.535 1.00 94.38 233 ASN A O 1
ATOM 1847 N N . GLY A 1 234 ? 9.478 -15.761 -20.641 1.00 90.25 234 GLY A N 1
ATOM 1848 C CA . GLY A 1 234 ? 10.947 -15.671 -20.634 1.00 90.25 234 GLY A CA 1
ATOM 1849 C C . GLY A 1 234 ? 11.512 -14.255 -20.437 1.00 90.25 234 GLY A C 1
ATOM 1850 O O . GLY A 1 234 ? 12.702 -14.029 -20.646 1.00 90.25 234 GLY A O 1
ATOM 1851 N N . ALA A 1 235 ? 10.682 -13.274 -20.063 1.00 92.75 235 ALA A N 1
ATOM 1852 C CA . ALA A 1 235 ? 11.131 -11.917 -19.779 1.00 92.75 235 ALA A CA 1
ATOM 1853 C C . ALA A 1 235 ? 11.602 -11.793 -18.318 1.00 92.75 235 ALA A C 1
ATOM 1855 O O . ALA A 1 235 ? 10.831 -11.429 -17.423 1.00 92.75 235 ALA A O 1
ATOM 1856 N N . GLU A 1 236 ? 12.895 -12.035 -18.091 1.00 91.69 236 GLU A N 1
ATOM 1857 C CA . GLU A 1 236 ? 13.550 -12.079 -16.766 1.00 91.69 236 GLU A CA 1
ATOM 1858 C C . GLU A 1 236 ? 13.369 -10.820 -15.905 1.00 91.69 236 GLU A C 1
ATOM 1860 O O . GLU A 1 236 ? 13.473 -10.868 -14.684 1.00 91.69 236 GLU A O 1
ATOM 1865 N N . ARG A 1 237 ? 13.079 -9.669 -16.522 1.00 90.62 237 ARG A N 1
ATOM 1866 C CA . ARG A 1 237 ? 12.908 -8.391 -15.809 1.00 90.62 237 ARG A CA 1
ATOM 1867 C C . ARG A 1 237 ? 11.489 -8.144 -15.305 1.00 90.62 237 ARG A C 1
ATOM 1869 O O . ARG A 1 237 ? 11.282 -7.205 -14.541 1.00 90.62 237 ARG A O 1
ATOM 1876 N N . THR A 1 238 ? 10.514 -8.962 -15.697 1.00 92.62 238 THR A N 1
ATOM 1877 C CA . THR A 1 238 ? 9.113 -8.794 -15.270 1.00 92.62 238 THR A CA 1
ATOM 1878 C C . THR A 1 238 ? 8.901 -8.804 -13.749 1.00 92.62 238 THR A C 1
ATOM 1880 O O . THR A 1 238 ? 8.051 -8.030 -13.306 1.00 92.62 238 THR A O 1
ATOM 1883 N N . PRO A 1 239 ? 9.696 -9.508 -12.910 1.00 93.12 239 PRO A N 1
ATOM 1884 C CA . PRO A 1 239 ? 9.609 -9.371 -11.455 1.00 93.12 239 PRO A CA 1
ATOM 1885 C C . PRO A 1 239 ? 9.894 -7.959 -10.918 1.00 93.12 239 PRO A C 1
ATOM 1887 O O . PRO A 1 239 ? 9.384 -7.606 -9.858 1.00 93.12 239 PRO A O 1
ATOM 1890 N N . TYR A 1 240 ? 10.645 -7.114 -11.636 1.00 91.50 240 TYR A N 1
ATOM 1891 C CA . TYR A 1 240 ? 10.821 -5.702 -11.258 1.00 91.50 240 TYR A CA 1
ATOM 1892 C C . TYR A 1 240 ? 9.577 -4.848 -11.534 1.00 91.50 240 TYR A C 1
ATOM 1894 O O . TYR A 1 240 ? 9.485 -3.730 -11.039 1.00 91.50 240 TYR A O 1
ATOM 1902 N N . LEU A 1 241 ? 8.619 -5.360 -12.310 1.00 91.62 241 LEU A N 1
ATOM 1903 C CA . LEU A 1 241 ? 7.342 -4.708 -12.590 1.00 91.62 241 LEU A CA 1
ATOM 1904 C C . LEU A 1 241 ? 6.249 -5.294 -11.687 1.00 91.62 241 LEU A C 1
ATOM 1906 O O . LEU A 1 241 ? 5.459 -4.561 -11.096 1.00 91.62 241 LEU A O 1
ATOM 1910 N N . SER A 1 242 ? 6.193 -6.619 -11.553 1.00 88.69 242 SER A N 1
ATOM 1911 C CA . SER A 1 242 ? 5.151 -7.340 -10.810 1.00 88.69 242 SER A CA 1
ATOM 1912 C C . SER A 1 242 ? 5.537 -7.695 -9.372 1.00 88.69 242 SER A C 1
ATOM 1914 O O . SER A 1 242 ? 4.798 -8.413 -8.700 1.00 88.69 242 SER A O 1
ATOM 1916 N N . GLY A 1 243 ? 6.665 -7.176 -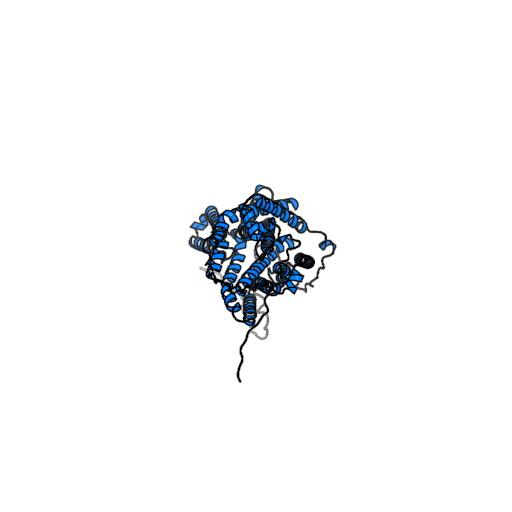8.874 1.00 87.06 243 GLY A N 1
ATOM 1917 C CA . GLY A 1 243 ? 7.247 -7.526 -7.577 1.00 87.06 243 GLY A CA 1
ATOM 1918 C C . GLY A 1 243 ? 6.246 -7.515 -6.426 1.00 87.06 243 GLY A C 1
ATOM 1919 O O . GLY A 1 243 ? 6.266 -8.404 -5.590 1.00 87.06 243 GLY A O 1
ATOM 1920 N N . VAL A 1 244 ? 5.290 -6.588 -6.417 1.00 89.44 244 VAL A N 1
ATOM 1921 C CA . VAL A 1 244 ? 4.244 -6.485 -5.384 1.00 89.44 244 VAL A CA 1
ATOM 1922 C C . VAL A 1 244 ? 3.317 -7.701 -5.259 1.00 89.44 244 VAL A C 1
ATOM 1924 O O . VAL A 1 244 ? 2.643 -7.836 -4.243 1.00 89.44 244 VAL A O 1
ATOM 1927 N N . TRP A 1 245 ? 3.268 -8.614 -6.233 1.00 92.56 245 TRP A N 1
ATOM 1928 C CA . TRP A 1 245 ? 2.366 -9.774 -6.197 1.00 92.56 245 TRP A CA 1
ATOM 1929 C C . TRP A 1 245 ? 2.642 -10.730 -5.035 1.00 92.56 245 TRP A C 1
ATOM 1931 O O . TRP A 1 245 ? 1.725 -11.418 -4.588 1.00 92.56 245 TRP A O 1
ATOM 1941 N N . TRP A 1 246 ? 3.869 -10.753 -4.501 1.00 90.00 246 TRP A N 1
ATOM 1942 C CA . TRP A 1 246 ? 4.209 -11.633 -3.381 1.00 90.00 246 TRP A CA 1
ATOM 1943 C C . TRP A 1 246 ? 3.381 -11.331 -2.123 1.00 90.00 246 TRP A C 1
ATOM 1945 O O . TRP A 1 246 ? 3.003 -12.266 -1.417 1.00 90.00 246 TRP A O 1
ATOM 1955 N N . THR A 1 247 ? 3.051 -10.063 -1.836 1.00 90.25 247 THR A N 1
ATOM 1956 C CA . THR A 1 247 ? 2.261 -9.712 -0.638 1.00 90.25 247 THR A CA 1
ATOM 1957 C C . THR A 1 247 ? 0.828 -10.213 -0.750 1.00 90.25 247 THR A C 1
ATOM 1959 O O . THR A 1 247 ? 0.254 -10.678 0.236 1.00 90.25 247 THR A O 1
ATOM 1962 N N . LEU A 1 248 ? 0.278 -10.197 -1.966 1.00 90.50 248 LEU A N 1
ATOM 1963 C CA . LEU A 1 248 ? -1.074 -10.656 -2.257 1.00 90.50 248 LEU A CA 1
ATOM 1964 C C . LEU A 1 248 ? -1.233 -12.161 -1.995 1.00 90.50 248 LEU A C 1
ATOM 1966 O O . LEU A 1 248 ? -2.275 -12.586 -1.498 1.00 90.50 248 LEU A O 1
ATOM 1970 N N . ALA A 1 249 ? -0.188 -12.960 -2.244 1.00 89.00 249 ALA A N 1
ATOM 1971 C CA . ALA A 1 249 ? -0.172 -14.383 -1.894 1.00 89.00 249 ALA A CA 1
ATOM 1972 C C . ALA A 1 249 ? -0.421 -14.603 -0.392 1.00 89.00 249 ALA A C 1
ATOM 1974 O O . ALA A 1 249 ? -1.233 -15.446 -0.001 1.00 89.00 249 ALA A O 1
ATOM 1975 N N . TYR A 1 250 ? 0.261 -13.831 0.459 1.00 88.56 250 TYR A N 1
ATOM 1976 C CA . TYR A 1 250 ? 0.090 -13.908 1.911 1.00 88.56 250 TYR A CA 1
ATOM 1977 C C . TYR A 1 250 ? -1.287 -13.422 2.351 1.00 88.56 250 TYR A C 1
ATOM 1979 O O . TYR A 1 250 ? -1.893 -14.022 3.239 1.00 88.56 250 TYR A O 1
ATOM 1987 N N . GLU A 1 251 ? -1.815 -12.391 1.694 1.00 88.69 251 GLU A N 1
ATOM 1988 C CA . GLU A 1 251 ? -3.161 -11.899 1.964 1.00 88.69 251 GLU A CA 1
ATOM 1989 C C . GLU A 1 251 ? -4.232 -12.956 1.640 1.00 88.69 251 GLU A C 1
ATOM 1991 O O . GLU A 1 251 ? -5.115 -13.202 2.462 1.00 88.69 251 GLU A O 1
ATOM 1996 N N . TRP A 1 252 ? -4.115 -13.668 0.511 1.00 88.44 252 TRP A N 1
ATOM 1997 C CA . TRP A 1 252 ? -5.011 -14.781 0.167 1.00 88.44 252 TRP A CA 1
ATOM 1998 C C . TRP A 1 252 ? -4.943 -15.932 1.166 1.00 88.44 252 TRP A C 1
ATOM 2000 O O . TRP A 1 252 ? -5.985 -16.434 1.589 1.00 88.44 252 TRP A O 1
ATOM 2010 N N . ARG A 1 253 ? -3.736 -16.332 1.581 1.00 87.06 253 ARG A N 1
ATOM 2011 C CA . ARG A 1 253 ? -3.552 -17.369 2.612 1.00 87.06 253 ARG A CA 1
ATOM 2012 C C . ARG A 1 253 ? -4.221 -16.960 3.924 1.00 87.06 253 ARG A C 1
ATOM 2014 O O . ARG A 1 253 ? -4.933 -17.763 4.524 1.00 87.06 253 ARG A O 1
ATOM 2021 N N . PHE A 1 254 ? -4.073 -15.697 4.324 1.00 86.31 254 PHE A N 1
ATOM 2022 C CA . PHE A 1 254 ? -4.771 -15.154 5.486 1.00 86.31 254 PHE A CA 1
ATOM 2023 C C . PHE A 1 254 ? -6.295 -15.169 5.294 1.00 86.31 254 PHE A C 1
ATOM 2025 O O . PHE A 1 254 ? -7.021 -15.604 6.183 1.00 86.31 254 PHE A O 1
ATOM 2032 N N . TYR A 1 255 ? -6.808 -14.771 4.127 1.00 88.62 255 TYR A N 1
ATOM 2033 C CA . TYR A 1 255 ? -8.246 -14.805 3.845 1.00 88.62 255 TYR A CA 1
ATOM 2034 C C . TYR A 1 255 ? -8.844 -16.205 3.924 1.00 88.62 255 TYR A C 1
ATOM 2036 O O . TYR A 1 255 ? -9.953 -16.356 4.431 1.00 88.62 255 TYR A O 1
ATOM 2044 N N . VAL A 1 256 ? -8.115 -17.217 3.452 1.00 86.88 256 VAL A N 1
ATOM 2045 C CA . VAL A 1 256 ? -8.513 -18.622 3.592 1.00 86.88 256 VAL A CA 1
ATOM 2046 C C . VAL A 1 256 ? -8.535 -19.037 5.063 1.00 86.88 256 VAL A C 1
ATOM 2048 O O . VAL A 1 256 ? -9.444 -19.758 5.459 1.00 86.88 256 VAL A O 1
ATOM 2051 N N . ALA A 1 257 ? -7.619 -18.532 5.895 1.00 82.81 257 ALA A N 1
ATOM 2052 C CA . ALA A 1 257 ? -7.594 -18.807 7.333 1.00 82.81 257 ALA A CA 1
ATOM 2053 C C . ALA A 1 257 ? -8.727 -18.115 8.125 1.00 82.81 257 ALA A C 1
ATOM 2055 O O . ALA A 1 257 ? -9.182 -18.646 9.138 1.00 82.81 257 ALA A O 1
ATOM 2056 N N . VAL A 1 258 ? -9.218 -16.949 7.680 1.00 84.31 258 VAL A N 1
ATOM 2057 C CA . VAL A 1 258 ? -10.210 -16.133 8.415 1.00 84.31 258 VAL A CA 1
ATOM 2058 C C . VAL A 1 258 ? -11.505 -16.886 8.774 1.00 84.31 258 VAL A C 1
ATOM 2060 O O . VAL A 1 258 ? -11.919 -16.777 9.927 1.00 84.31 258 VAL A O 1
ATOM 2063 N N . PRO A 1 259 ? -12.166 -17.648 7.878 1.00 84.25 259 PRO A N 1
ATOM 2064 C CA . PRO A 1 259 ? -13.338 -18.452 8.238 1.00 84.25 259 PRO A CA 1
ATOM 2065 C C . PRO A 1 259 ? -13.072 -19.461 9.360 1.00 84.25 259 PRO A C 1
ATOM 2067 O O . PRO A 1 259 ? -13.879 -19.568 10.283 1.00 84.25 259 PRO A O 1
ATOM 2070 N N . PHE A 1 260 ? -11.924 -20.146 9.323 1.00 80.81 260 PHE A N 1
ATOM 2071 C CA . PHE A 1 260 ? -11.527 -21.080 10.378 1.00 80.81 260 PHE A CA 1
ATOM 2072 C C . PHE A 1 260 ? -11.313 -20.339 11.700 1.00 80.81 260 PHE A C 1
ATOM 2074 O O . PHE A 1 260 ? -11.859 -20.734 12.728 1.00 80.81 260 PHE A O 1
ATOM 2081 N N . LEU A 1 261 ? -10.603 -19.207 11.670 1.00 76.81 261 LEU A N 1
ATOM 2082 C CA . LEU A 1 261 ? -10.403 -18.357 12.845 1.00 76.81 261 LEU A CA 1
ATOM 2083 C C . LEU A 1 261 ? -11.723 -17.840 13.421 1.00 76.81 261 LEU A C 1
ATOM 2085 O O . LEU A 1 261 ? -11.914 -17.872 14.633 1.00 76.81 261 LEU A O 1
ATOM 2089 N N . ALA A 1 262 ? -12.654 -17.410 12.572 1.00 79.44 262 ALA A N 1
ATOM 2090 C CA . ALA A 1 262 ? -13.967 -16.944 13.002 1.00 79.44 262 ALA A CA 1
ATOM 2091 C C . ALA A 1 262 ? -14.785 -18.052 13.677 1.00 79.44 262 ALA A C 1
ATOM 2093 O O . ALA A 1 262 ? -15.433 -17.790 14.692 1.00 79.44 262 ALA A O 1
ATOM 2094 N N . TRP A 1 263 ? -14.706 -19.284 13.168 1.00 76.38 263 TRP A N 1
ATOM 2095 C CA . TRP A 1 263 ? -15.322 -20.448 13.803 1.00 76.38 263 TRP A CA 1
ATOM 2096 C C . TRP A 1 263 ? -14.744 -20.709 15.203 1.00 76.38 263 TRP A C 1
ATOM 2098 O O . TRP A 1 263 ? -15.505 -20.838 16.162 1.00 76.38 263 TRP A O 1
ATOM 2108 N N . PHE A 1 264 ? -13.416 -20.677 15.364 1.00 72.69 264 PHE A N 1
ATOM 2109 C CA . PHE A 1 264 ? -12.783 -20.822 16.682 1.00 72.69 264 PHE A CA 1
ATOM 2110 C C . PHE A 1 264 ? -13.167 -19.693 17.644 1.00 72.69 264 PHE A C 1
ATOM 2112 O O . PHE A 1 264 ? -13.509 -19.952 18.800 1.00 72.69 264 PHE A O 1
ATOM 2119 N N . VAL A 1 265 ? -13.163 -18.445 17.165 1.00 71.88 265 VAL A N 1
ATOM 2120 C CA . VAL A 1 265 ? -13.492 -17.247 17.953 1.00 71.88 265 VAL A CA 1
ATOM 2121 C C . VAL A 1 265 ? -14.937 -17.249 18.453 1.00 71.88 265 VAL A C 1
ATOM 2123 O O . VAL A 1 265 ? -15.208 -16.718 19.534 1.00 71.88 265 VAL A O 1
ATOM 2126 N N . ALA A 1 266 ? -15.856 -17.880 17.725 1.00 67.81 266 ALA A N 1
ATOM 2127 C CA . ALA A 1 266 ? -17.234 -18.059 18.168 1.00 67.81 266 ALA A CA 1
ATOM 2128 C C . ALA A 1 266 ? -17.364 -19.001 19.388 1.00 67.81 266 ALA A C 1
ATOM 2130 O O . ALA A 1 266 ? -18.382 -18.967 20.077 1.00 67.81 266 ALA A O 1
ATOM 2131 N N . THR A 1 267 ? -16.341 -19.805 19.711 1.00 61.66 267 THR A N 1
ATOM 2132 C CA . THR A 1 267 ? -16.395 -20.826 20.774 1.00 61.66 267 THR A CA 1
ATOM 2133 C C . THR A 1 267 ? -15.441 -20.512 21.940 1.00 61.66 267 THR A C 1
ATOM 2135 O O . THR A 1 267 ? -14.266 -20.802 21.841 1.00 61.66 267 THR A O 1
ATOM 2138 N N . ARG A 1 268 ? -15.926 -19.974 23.077 1.00 67.19 268 ARG A N 1
ATOM 2139 C CA . ARG A 1 268 ? -15.177 -19.703 24.348 1.00 67.19 268 ARG A CA 1
ATOM 2140 C C . ARG A 1 268 ? -13.850 -18.894 24.246 1.00 67.19 268 ARG A C 1
ATOM 2142 O O . ARG A 1 268 ? -13.061 -18.987 23.318 1.00 67.19 268 ARG A O 1
ATOM 2149 N N . ALA A 1 269 ? -13.541 -18.096 25.273 1.00 64.88 269 ALA A N 1
ATOM 2150 C CA . ALA A 1 269 ? -12.400 -17.163 25.249 1.00 64.88 269 ALA A CA 1
ATOM 2151 C C . ALA A 1 269 ? -11.007 -17.829 25.139 1.00 64.88 269 ALA A C 1
ATOM 2153 O O . ALA A 1 269 ? -10.144 -17.317 24.433 1.00 64.88 269 ALA A O 1
ATOM 2154 N N . TRP A 1 270 ? -10.788 -18.991 25.766 1.00 63.19 270 TRP A N 1
ATOM 2155 C CA . TRP A 1 270 ? -9.484 -19.675 25.758 1.00 63.19 270 TRP A CA 1
ATOM 2156 C C . TRP A 1 270 ? -9.108 -20.271 24.391 1.00 63.19 270 TRP A C 1
ATOM 2158 O O . TRP A 1 270 ? -7.930 -20.379 24.060 1.00 63.19 270 TRP A O 1
ATOM 2168 N N . ARG A 1 271 ? -10.096 -20.584 23.543 1.00 59.75 271 ARG A N 1
ATOM 2169 C CA . ARG A 1 271 ? -9.856 -21.084 22.180 1.00 59.75 271 ARG A CA 1
ATOM 2170 C C . ARG A 1 271 ? -9.430 -19.977 21.217 1.00 59.75 271 ARG A C 1
ATOM 2172 O O . ARG A 1 271 ? -8.798 -20.273 20.212 1.00 59.75 271 ARG A O 1
ATOM 2179 N N . LYS A 1 272 ? -9.695 -18.706 21.549 1.00 63.06 272 LYS A N 1
ATOM 2180 C CA . LYS A 1 272 ? -9.156 -17.536 20.828 1.00 63.06 272 LYS A CA 1
ATOM 2181 C C . LYS A 1 272 ? -7.649 -17.420 21.015 1.00 63.06 272 LYS A C 1
ATOM 2183 O O . LYS A 1 272 ? -6.932 -17.185 20.050 1.00 63.06 272 LYS A O 1
ATOM 2188 N N . LEU A 1 273 ? -7.189 -17.631 22.249 1.00 63.94 273 LEU A N 1
ATOM 2189 C CA . LEU A 1 273 ? -5.768 -17.656 22.595 1.00 63.94 273 LEU A CA 1
ATOM 2190 C C . LEU A 1 273 ? -5.074 -18.863 21.963 1.00 63.94 273 LEU A C 1
ATOM 2192 O O . LEU A 1 273 ? -3.987 -18.712 21.425 1.00 63.94 273 LEU A O 1
ATOM 2196 N N . LEU A 1 274 ? -5.736 -20.024 21.935 1.00 63.88 274 LEU A N 1
ATOM 2197 C CA . LEU A 1 274 ? -5.226 -21.213 21.253 1.00 63.88 274 LEU A CA 1
ATOM 2198 C C . LEU A 1 274 ? -5.171 -21.040 19.726 1.00 63.88 274 LEU A C 1
ATOM 2200 O O . LEU A 1 274 ? -4.172 -21.392 19.120 1.00 63.88 274 LEU A O 1
ATOM 2204 N N . ALA A 1 275 ? -6.194 -20.457 19.095 1.00 65.06 275 ALA A N 1
ATOM 2205 C CA . ALA A 1 275 ? -6.191 -20.181 17.656 1.00 65.06 275 ALA A CA 1
ATOM 2206 C C . ALA A 1 275 ? -5.105 -19.161 17.274 1.00 65.06 275 ALA A C 1
ATOM 2208 O O . ALA A 1 275 ? -4.406 -19.348 16.282 1.00 65.06 275 ALA A O 1
ATOM 2209 N N . LEU A 1 276 ? -4.919 -18.120 18.092 1.00 67.94 276 LEU A N 1
ATOM 2210 C CA . LEU A 1 276 ? -3.831 -17.159 17.931 1.00 67.94 276 LEU A CA 1
ATOM 2211 C C . LEU A 1 276 ? -2.465 -17.828 18.137 1.00 67.94 276 LEU A C 1
ATOM 2213 O O . LEU A 1 276 ? -1.562 -17.600 17.339 1.00 67.94 276 LEU A O 1
ATOM 2217 N N . ALA A 1 277 ? -2.322 -18.691 19.145 1.00 64.75 277 ALA A N 1
ATOM 2218 C CA . ALA A 1 277 ? -1.101 -19.447 19.405 1.00 64.75 277 ALA A CA 1
ATOM 2219 C C . ALA A 1 277 ? -0.788 -20.452 18.289 1.00 64.75 277 ALA A C 1
ATOM 2221 O O . ALA A 1 277 ? 0.367 -20.567 17.914 1.00 64.75 277 ALA A O 1
ATOM 2222 N N . ILE A 1 278 ? -1.788 -21.116 17.700 1.00 63.16 278 ILE A N 1
ATOM 2223 C CA . ILE A 1 278 ? -1.614 -22.031 16.562 1.00 63.16 278 ILE A CA 1
ATOM 2224 C C . ILE A 1 278 ? -1.235 -21.253 15.304 1.00 63.16 278 ILE A C 1
ATOM 2226 O O . ILE A 1 278 ? -0.294 -21.644 14.631 1.00 63.16 278 ILE A O 1
ATOM 2230 N N . VAL A 1 279 ? -1.881 -20.121 15.005 1.00 64.06 279 VAL A N 1
ATOM 2231 C CA . VAL A 1 279 ? -1.454 -19.259 13.887 1.00 64.06 279 VAL A CA 1
ATOM 2232 C C . VAL A 1 279 ? -0.029 -18.758 14.099 1.00 64.06 279 VAL A C 1
ATOM 2234 O O . VAL A 1 279 ? 0.756 -18.767 13.160 1.00 64.06 279 VAL A O 1
ATOM 2237 N N . THR A 1 280 ? 0.323 -18.382 15.328 1.00 62.47 280 THR A N 1
ATOM 2238 C CA . THR A 1 280 ? 1.667 -17.907 15.693 1.00 62.47 280 THR A CA 1
ATOM 2239 C C . THR A 1 280 ? 2.701 -19.042 15.715 1.00 62.47 280 THR A C 1
ATOM 2241 O O . THR A 1 280 ? 3.857 -18.818 15.384 1.00 62.47 280 THR A O 1
ATOM 2244 N N . ALA A 1 281 ? 2.311 -20.275 16.034 1.00 58.59 281 ALA A N 1
ATOM 2245 C CA . ALA A 1 281 ? 3.182 -21.450 15.997 1.00 58.59 281 ALA A CA 1
ATOM 2246 C C . ALA A 1 281 ? 3.372 -21.969 14.564 1.00 58.59 281 ALA A C 1
ATOM 2248 O O . ALA A 1 281 ? 4.490 -22.263 14.162 1.00 58.59 281 ALA A O 1
ATOM 2249 N N . CYS A 1 282 ? 2.311 -21.998 13.752 1.00 57.41 282 CYS A N 1
ATOM 2250 C CA . CYS A 1 282 ? 2.393 -22.244 12.311 1.00 57.41 282 CYS A CA 1
ATOM 2251 C C . CYS A 1 282 ? 3.190 -21.146 11.59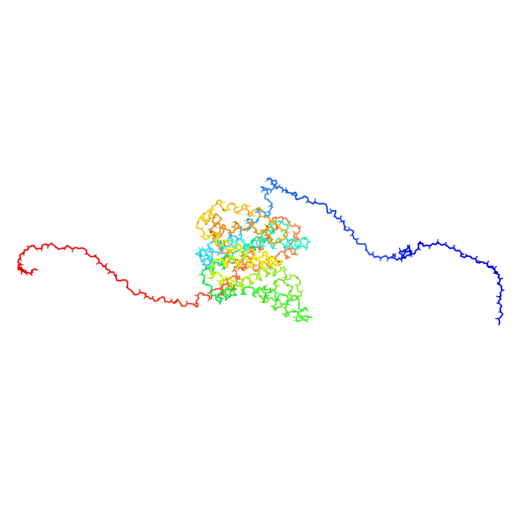4 1.00 57.41 282 CYS A C 1
ATOM 2253 O O . CYS A 1 282 ? 3.839 -21.427 10.595 1.00 57.41 282 CYS A O 1
ATOM 2255 N N . ALA A 1 283 ? 3.167 -19.913 12.111 1.00 55.22 283 ALA A N 1
ATOM 2256 C CA . ALA A 1 283 ? 4.071 -18.849 11.699 1.00 55.22 283 ALA A CA 1
ATOM 2257 C C . ALA A 1 283 ? 5.523 -19.165 12.096 1.00 55.22 283 ALA A C 1
ATOM 2259 O O . ALA A 1 283 ? 6.426 -19.092 11.275 1.00 55.22 283 ALA A O 1
ATOM 2260 N N . ALA A 1 284 ? 5.760 -19.546 13.349 1.00 52.22 284 ALA A N 1
ATOM 2261 C CA . ALA A 1 284 ? 7.100 -19.817 13.863 1.00 52.22 284 ALA A CA 1
ATOM 2262 C C . ALA A 1 284 ? 7.783 -21.039 13.213 1.00 52.22 284 ALA A C 1
ATOM 2264 O O . ALA A 1 284 ? 9.010 -21.132 13.218 1.00 52.22 284 ALA A O 1
ATOM 2265 N N . LEU A 1 285 ? 7.016 -21.965 12.630 1.00 50.78 285 LEU A N 1
ATOM 2266 C CA . LEU A 1 285 ? 7.525 -23.159 11.958 1.00 50.78 285 LEU A CA 1
ATOM 2267 C C . LEU A 1 285 ? 7.831 -22.870 10.467 1.00 50.78 285 LEU A C 1
ATOM 2269 O O . LEU A 1 285 ? 7.022 -23.136 9.584 1.00 50.78 285 LEU A O 1
ATOM 2273 N N . TYR A 1 286 ? 9.057 -22.377 10.236 1.00 46.03 286 TYR A N 1
ATOM 2274 C CA . TYR A 1 286 ? 9.820 -22.231 8.975 1.00 46.03 286 TYR A CA 1
ATOM 2275 C C . TYR A 1 286 ? 9.505 -21.063 8.000 1.00 46.03 286 TYR A C 1
ATOM 2277 O O . TYR A 1 286 ? 8.521 -21.056 7.262 1.00 46.03 286 TYR A O 1
ATOM 2285 N N . GLY A 1 287 ? 10.494 -20.160 7.863 1.00 58.44 287 GLY A N 1
ATOM 2286 C CA . GLY A 1 287 ? 10.732 -19.277 6.706 1.00 58.44 287 GLY A CA 1
ATOM 2287 C C . GLY A 1 287 ? 9.999 -17.920 6.689 1.00 58.44 287 GLY A C 1
ATOM 2288 O O . GLY A 1 287 ? 9.288 -17.578 7.634 1.00 58.44 287 GLY A O 1
ATOM 2289 N N . PRO A 1 288 ? 10.085 -17.165 5.567 1.00 56.81 288 PRO A N 1
ATOM 2290 C CA . PRO A 1 288 ? 9.352 -15.909 5.344 1.00 56.81 288 PRO A CA 1
ATOM 2291 C C . PRO A 1 288 ? 7.843 -15.925 5.679 1.00 56.81 288 PRO A C 1
ATOM 2293 O O . PRO A 1 288 ? 7.317 -14.863 6.012 1.00 56.81 288 PRO A O 1
ATOM 2296 N N . PRO A 1 289 ? 7.105 -17.062 5.632 1.00 61.44 289 PRO A N 1
ATOM 2297 C CA . PRO A 1 289 ? 5.720 -17.117 6.107 1.00 61.44 289 PRO A CA 1
ATOM 2298 C C . PRO A 1 289 ? 5.514 -16.739 7.579 1.00 61.44 289 PRO A C 1
ATOM 2300 O O . PRO A 1 289 ? 4.443 -16.228 7.916 1.00 61.44 289 PRO A O 1
ATOM 2303 N N . GLY A 1 290 ? 6.524 -16.922 8.433 1.00 66.38 290 GLY A N 1
ATOM 2304 C CA . GLY A 1 290 ? 6.419 -16.679 9.868 1.00 66.38 290 GLY A CA 1
ATOM 2305 C C . GLY A 1 290 ? 6.345 -15.222 10.282 1.00 66.38 290 GLY A C 1
ATOM 2306 O O . GLY A 1 290 ? 5.409 -14.809 10.972 1.00 66.38 290 GLY A O 1
ATOM 2307 N N . GLY A 1 291 ? 7.283 -14.416 9.784 1.00 75.69 291 GLY A N 1
ATOM 2308 C CA . GLY A 1 291 ? 7.274 -12.971 10.013 1.00 75.69 291 GLY A CA 1
ATOM 2309 C C . GLY A 1 291 ? 5.966 -12.324 9.547 1.00 75.69 291 GLY A C 1
ATOM 2310 O O . GLY A 1 291 ? 5.413 -11.468 10.230 1.00 75.69 291 GLY A O 1
ATOM 2311 N N . MET A 1 292 ? 5.390 -12.799 8.435 1.00 81.94 292 MET A N 1
ATOM 2312 C CA . MET A 1 292 ? 4.121 -12.270 7.915 1.00 81.94 292 MET A CA 1
ATOM 2313 C C . MET A 1 292 ? 2.933 -12.589 8.822 1.00 81.94 292 MET A C 1
ATOM 2315 O O . MET A 1 292 ? 2.114 -11.714 9.105 1.00 81.94 292 MET A O 1
ATOM 2319 N N . ALA A 1 293 ? 2.822 -13.830 9.296 1.00 81.62 293 ALA A N 1
ATOM 2320 C CA . ALA A 1 293 ? 1.726 -14.234 10.170 1.00 81.62 293 ALA A CA 1
ATOM 2321 C C . ALA A 1 293 ? 1.760 -13.515 11.534 1.00 81.62 293 ALA A C 1
ATOM 2323 O O . ALA A 1 293 ? 0.697 -13.144 12.042 1.00 81.62 293 ALA A O 1
ATOM 2324 N N . LEU A 1 294 ? 2.950 -13.194 12.061 1.00 84.44 294 LEU A N 1
ATOM 2325 C CA . LEU A 1 294 ? 3.103 -12.336 13.244 1.00 84.44 294 LEU A CA 1
ATOM 2326 C C . LEU A 1 294 ? 2.467 -10.949 13.046 1.00 84.44 294 LEU A C 1
ATOM 2328 O O . LEU A 1 294 ? 1.802 -10.432 13.943 1.00 84.44 294 LEU A O 1
ATOM 2332 N N . LEU A 1 295 ? 2.610 -10.352 11.863 1.00 91.19 295 LEU A N 1
ATOM 2333 C CA . LEU A 1 295 ? 2.055 -9.027 11.564 1.00 91.19 295 LEU A CA 1
ATOM 2334 C C . LEU A 1 295 ? 0.521 -9.041 11.522 1.00 91.19 295 LEU A C 1
ATOM 2336 O O . LEU A 1 295 ? -0.126 -8.135 12.052 1.00 91.19 295 LEU A O 1
ATOM 2340 N N . PHE A 1 296 ? -0.085 -10.095 10.966 1.00 90.44 296 PHE A N 1
ATOM 2341 C CA . PHE A 1 296 ? -1.537 -10.284 11.058 1.00 90.44 296 PHE A CA 1
ATOM 2342 C C . PHE A 1 296 ? -1.990 -10.463 12.517 1.00 90.44 296 PHE A C 1
ATOM 2344 O O . PHE A 1 296 ? -3.005 -9.886 12.921 1.00 90.44 296 PHE A O 1
ATOM 2351 N N . ALA A 1 297 ? -1.223 -11.206 13.324 1.00 87.06 297 ALA A N 1
ATOM 2352 C CA . ALA A 1 297 ? -1.485 -11.389 14.750 1.00 87.06 297 ALA A CA 1
ATOM 2353 C C . ALA A 1 297 ? -1.392 -10.067 15.534 1.00 87.06 297 ALA A C 1
ATOM 2355 O O . ALA A 1 297 ? -2.267 -9.786 16.350 1.00 87.06 297 ALA A O 1
ATOM 2356 N N . PHE A 1 298 ? -0.416 -9.203 15.242 1.00 92.56 298 PHE A N 1
ATOM 2357 C CA . PHE A 1 298 ? -0.336 -7.854 15.818 1.00 92.56 298 PHE A CA 1
ATOM 2358 C C . PHE A 1 298 ? -1.568 -7.007 15.495 1.00 92.56 298 PHE A C 1
ATOM 2360 O O . PHE A 1 298 ? -2.063 -6.292 16.367 1.00 92.56 298 PHE A O 1
ATOM 2367 N N . GLY A 1 299 ? -2.133 -7.151 14.294 1.00 94.44 299 GLY A N 1
ATOM 2368 C CA . GLY A 1 299 ? -3.428 -6.563 13.950 1.00 94.44 299 GLY A CA 1
ATOM 2369 C C . GLY A 1 299 ? -4.570 -7.035 14.860 1.00 94.44 299 GLY A C 1
ATOM 2370 O O . GLY A 1 299 ? -5.339 -6.220 15.372 1.00 94.44 299 GLY A O 1
ATOM 2371 N N . ALA A 1 300 ? -4.659 -8.346 15.104 1.00 90.62 300 ALA A N 1
ATOM 2372 C CA . ALA A 1 300 ? -5.656 -8.942 15.998 1.00 90.62 300 ALA A CA 1
ATOM 2373 C C . ALA A 1 300 ? -5.473 -8.503 17.464 1.00 90.62 300 ALA A C 1
ATOM 2375 O O . ALA A 1 300 ? -6.440 -8.109 18.120 1.00 90.62 300 ALA A O 1
ATOM 2376 N N . VAL A 1 301 ? -4.232 -8.495 17.961 1.00 91.19 301 VAL A N 1
ATOM 2377 C CA . VAL A 1 301 ? -3.885 -7.989 19.299 1.00 91.19 301 VAL A CA 1
ATOM 2378 C C . VAL A 1 301 ? -4.278 -6.521 19.431 1.00 91.19 301 VAL A C 1
ATOM 2380 O O . VAL A 1 301 ? -4.928 -6.143 20.405 1.00 91.19 301 VAL A O 1
ATOM 2383 N N . ALA A 1 302 ? -3.961 -5.695 18.432 1.00 95.12 302 ALA A N 1
ATOM 2384 C CA . ALA A 1 302 ? -4.312 -4.284 18.451 1.00 95.12 302 ALA A CA 1
ATOM 2385 C C . ALA A 1 302 ? -5.828 -4.056 18.497 1.00 95.12 302 ALA A C 1
ATOM 2387 O O . ALA A 1 302 ? -6.289 -3.130 19.171 1.00 95.12 302 ALA A O 1
ATOM 2388 N N . TYR A 1 303 ? -6.617 -4.919 17.851 1.00 93.25 303 TYR A N 1
ATOM 2389 C CA . TYR A 1 303 ? -8.070 -4.891 17.993 1.00 93.25 303 TYR A CA 1
ATOM 2390 C C . TYR A 1 303 ? -8.492 -5.166 19.438 1.00 93.25 303 TYR A C 1
ATOM 2392 O O . TYR A 1 303 ? -9.205 -4.346 20.008 1.00 93.25 303 TYR A O 1
ATOM 2400 N N . GLU A 1 304 ? -8.051 -6.266 20.054 1.00 91.31 304 GLU A N 1
ATOM 2401 C CA . GLU A 1 304 ? -8.487 -6.608 21.417 1.00 91.31 304 GLU A CA 1
ATOM 2402 C C . GLU A 1 304 ? -8.053 -5.558 22.446 1.00 91.31 304 GLU A C 1
ATOM 2404 O O . GLU A 1 304 ? -8.855 -5.139 23.280 1.00 91.31 304 GLU A O 1
ATOM 2409 N N . VAL A 1 305 ? -6.822 -5.055 22.338 1.00 92.00 305 VAL A N 1
ATOM 2410 C CA . VAL A 1 305 ? -6.286 -4.023 23.235 1.00 92.00 305 VAL A CA 1
ATOM 2411 C C . VAL A 1 305 ? -7.038 -2.694 23.076 1.00 92.00 305 VAL A C 1
ATOM 2413 O O . VAL A 1 305 ? -7.421 -2.071 24.069 1.00 92.00 305 VAL A O 1
ATOM 2416 N N . SER A 1 306 ? -7.323 -2.268 21.839 1.00 94.31 306 SER A N 1
ATOM 2417 C CA . SER A 1 306 ? -8.015 -0.993 21.567 1.00 94.31 306 SER A CA 1
ATOM 2418 C C . SER A 1 306 ? -9.493 -0.975 21.979 1.00 94.31 306 SER A C 1
ATOM 2420 O O . SER A 1 306 ? -10.106 0.097 22.031 1.00 94.31 306 SER A O 1
ATOM 2422 N N . ARG A 1 307 ? -10.082 -2.130 22.319 1.00 90.94 307 ARG A N 1
ATOM 2423 C CA . ARG A 1 307 ? -11.443 -2.204 22.878 1.00 90.94 307 ARG A CA 1
ATOM 2424 C C . ARG A 1 307 ? -11.525 -1.693 24.308 1.00 90.94 307 ARG A C 1
ATOM 2426 O O . ARG A 1 307 ? -12.609 -1.283 24.720 1.00 90.94 307 ARG A O 1
ATOM 2433 N N . HIS A 1 308 ? -10.422 -1.710 25.055 1.00 94.19 308 HIS A N 1
ATOM 2434 C CA . HIS A 1 308 ? -10.420 -1.254 26.437 1.00 94.19 308 HIS A CA 1
ATOM 2435 C C . HIS A 1 308 ? -10.496 0.285 26.496 1.00 94.19 308 HIS A C 1
ATOM 2437 O O . HIS A 1 308 ? -9.560 0.953 26.041 1.00 94.19 308 HIS A O 1
ATOM 2443 N N . PRO A 1 309 ? -11.550 0.886 27.091 1.00 95.25 309 PRO A N 1
ATOM 2444 C CA . PRO A 1 309 ? -11.759 2.336 27.052 1.00 95.25 309 PRO A CA 1
ATOM 2445 C C . PRO A 1 309 ? -10.582 3.143 27.611 1.00 95.25 309 PRO A C 1
ATOM 2447 O O . PRO A 1 309 ? -10.175 4.129 27.003 1.00 95.25 309 PRO A O 1
ATOM 2450 N N . ALA A 1 310 ? -9.979 2.687 28.717 1.00 96.50 310 ALA A N 1
ATOM 2451 C CA . ALA A 1 310 ? -8.838 3.372 29.330 1.00 96.50 310 ALA A CA 1
ATOM 2452 C C . ALA A 1 310 ? -7.579 3.367 28.443 1.00 96.50 310 ALA A C 1
ATOM 2454 O O . ALA A 1 310 ? -6.874 4.373 28.369 1.00 96.50 310 ALA A O 1
ATOM 2455 N N . ILE A 1 311 ? -7.306 2.262 27.737 1.00 95.62 311 ILE A N 1
ATOM 2456 C CA . ILE A 1 311 ? -6.152 2.169 26.831 1.00 95.62 311 ILE A CA 1
ATOM 2457 C C . ILE A 1 311 ? -6.390 3.077 25.631 1.00 95.62 311 ILE A C 1
ATOM 2459 O O . ILE A 1 311 ? -5.535 3.891 25.284 1.00 95.62 311 ILE A O 1
ATOM 2463 N N . ARG A 1 312 ? -7.593 3.002 25.055 1.00 95.88 312 ARG A N 1
ATOM 2464 C CA . ARG A 1 312 ? -7.996 3.849 23.938 1.00 95.88 312 ARG A CA 1
ATOM 2465 C C . ARG A 1 312 ? -7.880 5.337 24.277 1.00 95.88 312 ARG A C 1
ATOM 2467 O O . ARG A 1 312 ? -7.343 6.095 23.477 1.00 95.88 312 ARG A O 1
ATOM 2474 N N . ALA A 1 313 ? -8.333 5.742 25.464 1.00 96.38 313 ALA A N 1
ATOM 2475 C CA . ALA A 1 313 ? -8.239 7.123 25.931 1.00 96.38 313 ALA A CA 1
ATOM 2476 C C . ALA A 1 313 ? -6.784 7.607 26.032 1.00 96.38 313 ALA A C 1
ATOM 2478 O O . ALA A 1 313 ? -6.493 8.721 25.610 1.00 96.38 313 ALA A O 1
ATOM 2479 N N . ARG A 1 314 ? -5.859 6.766 26.520 1.00 97.19 314 ARG A N 1
ATOM 2480 C CA . ARG A 1 314 ? -4.426 7.101 26.617 1.00 97.19 314 ARG A CA 1
ATOM 2481 C C . ARG A 1 314 ? -3.744 7.174 25.249 1.00 97.19 314 ARG A C 1
ATOM 2483 O O . ARG A 1 314 ? -3.006 8.120 24.974 1.00 97.19 314 ARG A O 1
ATOM 2490 N N . LEU A 1 315 ? -4.010 6.202 24.378 1.00 97.56 315 LEU A N 1
ATOM 2491 C CA . LEU A 1 315 ? -3.338 6.075 23.081 1.00 97.56 315 LEU A CA 1
ATOM 2492 C C . LEU A 1 315 ? -3.892 7.008 21.995 1.00 97.56 315 LEU A C 1
ATOM 2494 O O . LEU A 1 315 ? -3.217 7.245 20.996 1.00 97.56 315 LEU A O 1
ATOM 2498 N N . ALA A 1 316 ? -5.085 7.579 22.175 1.00 95.56 316 ALA A N 1
ATOM 2499 C CA . ALA A 1 316 ? -5.655 8.566 21.254 1.00 95.56 316 ALA A CA 1
ATOM 2500 C C . ALA A 1 316 ? -5.097 9.998 21.439 1.00 95.56 316 ALA A C 1
ATOM 2502 O O . ALA A 1 316 ? -5.511 10.914 20.727 1.00 95.56 316 ALA A O 1
ATOM 2503 N N . THR A 1 317 ? -4.175 10.211 22.385 1.00 97.38 317 THR A N 1
ATOM 2504 C CA . THR A 1 317 ? -3.656 11.540 22.749 1.00 97.38 317 THR A CA 1
ATOM 2505 C C . THR A 1 317 ? -2.525 12.036 21.833 1.00 97.38 317 THR A C 1
ATOM 2507 O O . THR A 1 317 ? -1.859 11.258 21.146 1.00 97.38 317 THR A O 1
ATOM 2510 N N . LYS A 1 318 ? -2.269 13.355 21.832 1.00 97.69 318 LYS A N 1
ATOM 2511 C CA . LYS A 1 318 ? -1.132 13.958 21.106 1.00 97.69 318 LYS A CA 1
ATOM 2512 C C . LYS A 1 318 ? 0.237 13.464 21.618 1.00 97.69 318 LYS A C 1
ATOM 2514 O O . LYS A 1 318 ? 1.048 13.099 20.773 1.00 97.69 318 LYS A O 1
ATOM 2519 N N . PRO A 1 319 ? 0.495 13.353 22.940 1.00 98.12 319 PRO A N 1
ATOM 2520 C CA . PRO A 1 319 ? 1.750 12.783 23.432 1.00 98.12 319 PRO A CA 1
ATOM 2521 C C . PRO A 1 319 ? 1.979 11.348 22.952 1.00 98.12 319 PRO A C 1
ATOM 2523 O O . PRO A 1 319 ? 3.070 11.039 22.485 1.00 98.12 319 PRO A O 1
ATOM 2526 N N . ALA A 1 320 ? 0.946 10.496 22.963 1.00 97.88 320 ALA A N 1
ATOM 2527 C CA . ALA A 1 320 ? 1.052 9.143 22.412 1.00 97.88 320 ALA A CA 1
ATOM 2528 C C . ALA A 1 320 ? 1.417 9.153 20.917 1.00 97.88 320 ALA A C 1
ATOM 2530 O O . ALA A 1 320 ? 2.233 8.344 20.484 1.00 97.88 320 ALA A O 1
ATOM 2531 N N . ALA A 1 321 ? 0.881 10.105 20.140 1.00 97.81 321 ALA A N 1
ATOM 2532 C CA . ALA A 1 321 ? 1.274 10.287 18.743 1.00 97.81 321 ALA A CA 1
ATOM 2533 C C . ALA A 1 321 ? 2.753 10.684 18.603 1.00 97.81 321 ALA A C 1
ATOM 2535 O O . ALA A 1 321 ? 3.435 10.136 17.743 1.00 97.81 321 ALA A O 1
ATOM 2536 N N . THR A 1 322 ? 3.269 11.585 19.447 1.00 97.75 322 THR A N 1
ATOM 2537 C CA . THR A 1 322 ? 4.702 11.936 19.451 1.00 97.75 322 THR A CA 1
ATOM 2538 C C . THR A 1 322 ? 5.567 10.729 19.768 1.00 97.75 322 THR A C 1
ATOM 2540 O O . THR A 1 322 ? 6.499 10.453 19.023 1.00 97.75 322 THR A O 1
ATOM 2543 N N . VAL A 1 323 ? 5.242 9.977 20.824 1.00 97.88 323 VAL A N 1
ATOM 2544 C CA . VAL A 1 323 ? 5.998 8.768 21.183 1.00 97.88 323 VAL A CA 1
ATOM 2545 C C . VAL A 1 323 ? 5.977 7.759 20.034 1.00 97.88 323 VAL A C 1
ATOM 2547 O O . VAL A 1 323 ? 7.020 7.229 19.673 1.00 97.88 323 VAL A O 1
ATOM 2550 N N . ALA A 1 324 ? 4.824 7.547 19.395 1.00 97.62 324 ALA A N 1
ATOM 2551 C CA . ALA A 1 324 ? 4.721 6.668 18.234 1.00 97.62 324 ALA A CA 1
ATOM 2552 C C . ALA A 1 324 ? 5.572 7.146 17.041 1.00 97.62 324 ALA A C 1
ATOM 2554 O O . ALA A 1 324 ? 6.190 6.324 16.369 1.00 97.62 324 ALA A O 1
ATOM 2555 N N . LEU A 1 325 ? 5.635 8.456 16.779 1.00 96.12 325 LEU A N 1
ATOM 2556 C CA . LEU A 1 325 ? 6.496 9.020 15.733 1.00 96.12 325 LEU A CA 1
ATOM 2557 C C . LEU A 1 325 ? 7.984 8.879 16.068 1.00 96.12 325 LEU A C 1
ATOM 2559 O O . LEU A 1 325 ? 8.767 8.590 15.170 1.00 96.12 325 LEU A O 1
ATOM 2563 N N . LEU A 1 326 ? 8.368 9.034 17.338 1.00 95.50 326 LEU A N 1
ATOM 2564 C CA . LEU A 1 326 ? 9.745 8.820 17.790 1.00 95.50 326 LEU A CA 1
ATOM 2565 C C . LEU A 1 326 ? 10.157 7.353 17.636 1.00 95.50 326 LEU A C 1
ATOM 2567 O O . LEU A 1 326 ? 11.207 7.089 17.064 1.00 95.50 326 LEU A O 1
ATOM 2571 N N . ILE A 1 327 ? 9.297 6.411 18.044 1.00 95.62 327 ILE A N 1
ATOM 2572 C CA . ILE A 1 327 ? 9.518 4.971 17.827 1.00 95.62 327 ILE A CA 1
ATOM 2573 C C . ILE A 1 327 ? 9.678 4.671 16.333 1.00 95.62 327 ILE A C 1
ATOM 2575 O O . ILE A 1 327 ? 10.556 3.907 15.945 1.00 95.62 327 ILE A O 1
ATOM 2579 N N . LEU A 1 328 ? 8.845 5.275 15.482 1.00 93.81 328 LEU A N 1
ATOM 2580 C CA . LEU A 1 328 ? 8.944 5.093 14.036 1.00 93.81 328 LEU A CA 1
ATOM 2581 C C . LEU A 1 328 ? 10.254 5.671 13.473 1.00 93.81 328 LEU A C 1
ATOM 2583 O O . LEU A 1 328 ? 10.863 5.051 12.604 1.00 93.81 328 LEU A O 1
ATOM 2587 N N . ALA A 1 329 ? 10.691 6.830 13.972 1.00 90.62 329 ALA A N 1
ATOM 2588 C CA . ALA A 1 329 ? 11.922 7.493 13.550 1.00 90.62 329 ALA A CA 1
ATOM 2589 C C . ALA A 1 329 ? 13.189 6.715 13.944 1.00 90.62 329 ALA A C 1
ATOM 2591 O O . ALA A 1 329 ? 14.190 6.803 13.236 1.00 90.62 329 ALA A O 1
ATOM 2592 N N . THR A 1 330 ? 13.138 5.947 15.036 1.00 89.12 330 THR A N 1
ATOM 2593 C CA . THR A 1 330 ? 14.247 5.113 15.526 1.00 89.12 330 THR A CA 1
ATOM 2594 C C . THR A 1 330 ? 14.072 3.623 15.220 1.00 89.12 330 THR A C 1
ATOM 2596 O O . THR A 1 330 ? 14.853 2.807 15.706 1.00 89.12 330 THR A O 1
ATOM 2599 N N . SER A 1 331 ? 13.052 3.243 14.442 1.00 90.12 331 SER A N 1
ATOM 2600 C CA . SER A 1 331 ? 12.760 1.837 14.158 1.00 90.12 331 SER A CA 1
ATOM 2601 C C . SER A 1 331 ? 13.929 1.186 13.409 1.00 90.12 331 SER A C 1
ATOM 2603 O O . SER A 1 331 ? 14.329 1.701 12.357 1.00 90.12 331 SER A O 1
ATOM 2605 N N . PRO A 1 332 ? 14.440 0.035 13.888 1.00 87.44 332 PRO A N 1
ATOM 2606 C CA . PRO A 1 332 ? 15.571 -0.630 13.267 1.00 87.44 332 PRO A CA 1
ATOM 2607 C C . PRO A 1 332 ? 15.212 -1.101 11.863 1.00 87.44 332 PRO A C 1
ATOM 2609 O O . PRO A 1 332 ? 14.045 -1.316 11.513 1.00 87.44 332 PRO A O 1
ATOM 2612 N N . SER A 1 333 ? 16.246 -1.283 11.055 1.00 86.62 333 SER A N 1
ATOM 2613 C CA . SER A 1 333 ? 16.133 -1.812 9.708 1.00 86.62 333 SER A CA 1
ATOM 2614 C C . SER A 1 333 ? 16.917 -3.135 9.655 1.00 86.62 333 SER A C 1
ATOM 2616 O O . SER A 1 333 ? 18.063 -3.173 9.207 1.00 86.62 333 SER A O 1
ATOM 2618 N N . PRO A 1 334 ? 16.350 -4.235 10.185 1.00 84.25 334 PRO A N 1
ATOM 2619 C CA . PRO A 1 334 ? 17.072 -5.501 10.296 1.00 84.25 334 PRO A CA 1
ATOM 2620 C C . PRO A 1 334 ? 17.429 -6.073 8.918 1.00 84.25 334 PRO A C 1
ATOM 2622 O O . PRO A 1 334 ? 16.763 -5.799 7.911 1.00 84.25 334 PRO A O 1
ATOM 2625 N N . ALA A 1 335 ? 18.493 -6.881 8.866 1.00 81.06 335 ALA A N 1
ATOM 2626 C CA . ALA A 1 335 ? 18.916 -7.569 7.643 1.00 81.06 335 ALA A CA 1
ATOM 2627 C C . ALA A 1 335 ? 17.810 -8.501 7.116 1.00 81.06 335 ALA A C 1
ATOM 2629 O O . ALA A 1 335 ? 17.477 -8.473 5.928 1.00 81.06 335 ALA A O 1
ATOM 2630 N N . GLU A 1 336 ? 17.184 -9.261 8.016 1.00 83.31 336 GLU A N 1
ATOM 2631 C CA . GLU A 1 336 ? 16.001 -10.057 7.713 1.00 83.31 336 GLU A CA 1
ATOM 2632 C C . GLU A 1 336 ? 14.735 -9.194 7.804 1.00 83.31 336 GLU A C 1
ATOM 2634 O O . GLU A 1 336 ? 14.364 -8.683 8.863 1.00 83.31 336 GLU A O 1
ATOM 2639 N N . ARG A 1 337 ? 14.043 -9.028 6.670 1.00 82.75 337 ARG A N 1
ATOM 2640 C CA . ARG A 1 337 ? 12.789 -8.267 6.618 1.00 82.75 337 ARG A CA 1
ATOM 2641 C C . ARG A 1 337 ? 11.717 -8.976 7.443 1.00 82.75 337 ARG A C 1
ATOM 2643 O O . ARG A 1 337 ? 11.514 -10.174 7.287 1.00 82.75 337 ARG A O 1
ATOM 2650 N N . TYR A 1 338 ? 10.969 -8.204 8.231 1.00 85.81 338 TYR A N 1
ATOM 2651 C CA . TYR A 1 338 ? 9.859 -8.699 9.060 1.00 85.81 338 TYR A CA 1
ATOM 2652 C C . TYR A 1 338 ? 10.276 -9.686 10.162 1.00 85.81 338 TYR A C 1
ATOM 2654 O O . TYR A 1 338 ? 9.439 -10.445 10.654 1.00 85.81 338 TYR A O 1
ATOM 2662 N N . SER A 1 339 ? 11.546 -9.649 10.578 1.00 85.75 339 SER A N 1
ATOM 2663 C CA . SER A 1 339 ? 11.986 -10.283 11.819 1.00 85.75 339 SER A CA 1
ATOM 2664 C C . SER A 1 339 ? 11.237 -9.700 13.024 1.00 85.75 339 SER A C 1
ATOM 2666 O O . SER A 1 339 ? 10.659 -8.610 12.960 1.00 85.75 339 SER A O 1
ATOM 2668 N N . ILE A 1 340 ? 11.272 -10.407 14.156 1.00 84.75 340 ILE A N 1
ATOM 2669 C CA . ILE A 1 340 ? 10.668 -9.926 15.408 1.00 84.75 340 ILE A CA 1
ATOM 2670 C C . ILE A 1 340 ? 11.263 -8.568 15.811 1.00 84.75 340 ILE A C 1
ATOM 2672 O O . ILE A 1 340 ? 10.517 -7.683 16.219 1.00 84.75 340 ILE A O 1
ATOM 2676 N N . GLU A 1 341 ? 12.573 -8.379 15.628 1.00 86.50 341 GLU A N 1
ATOM 2677 C CA . GLU A 1 341 ? 13.279 -7.120 15.901 1.00 86.50 341 GLU A CA 1
ATOM 2678 C C . GLU A 1 341 ? 12.694 -5.941 15.109 1.00 86.50 341 GLU A C 1
ATOM 2680 O O . GLU A 1 341 ? 12.460 -4.874 15.671 1.00 86.50 341 GLU A O 1
ATOM 2685 N N . GLY A 1 342 ? 12.402 -6.137 13.819 1.00 87.81 342 GLY A N 1
ATOM 2686 C CA . GLY A 1 342 ? 11.800 -5.097 12.981 1.00 87.81 342 GLY A CA 1
ATOM 2687 C C . GLY A 1 342 ? 10.295 -4.933 13.192 1.00 87.81 342 GLY A C 1
ATOM 2688 O O . GLY A 1 342 ? 9.764 -3.838 13.029 1.00 87.81 342 GLY A O 1
ATOM 2689 N N . ALA A 1 343 ? 9.584 -6.008 13.540 1.00 89.94 343 ALA A N 1
ATOM 2690 C CA . ALA A 1 343 ? 8.129 -6.001 13.674 1.00 89.94 343 ALA A CA 1
ATOM 2691 C C . ALA A 1 343 ? 7.654 -5.481 15.039 1.00 89.94 343 ALA A C 1
ATOM 2693 O O . ALA A 1 343 ? 6.651 -4.768 15.109 1.00 89.94 343 ALA A O 1
ATOM 2694 N N . LEU A 1 344 ? 8.336 -5.840 16.130 1.00 90.50 344 LEU A N 1
ATOM 2695 C CA . LEU A 1 344 ? 7.902 -5.545 17.498 1.00 90.50 344 LEU A CA 1
ATOM 2696 C C . LEU A 1 344 ? 7.774 -4.034 17.789 1.00 90.50 344 LEU A C 1
ATOM 2698 O O . LEU A 1 344 ? 6.748 -3.645 18.355 1.00 90.50 344 LEU A O 1
ATOM 2702 N N . PRO A 1 345 ? 8.704 -3.155 17.354 1.00 94.44 345 PRO A N 1
ATOM 2703 C CA . PRO A 1 345 ? 8.575 -1.705 17.537 1.00 94.44 345 PRO A CA 1
ATOM 2704 C C . PRO A 1 345 ? 7.354 -1.099 16.832 1.00 94.44 345 PRO A C 1
ATOM 2706 O O . PRO A 1 345 ? 6.854 -0.049 17.232 1.00 94.44 345 PRO A O 1
ATOM 2709 N N . LEU A 1 346 ? 6.821 -1.765 15.804 1.00 96.50 346 LEU A N 1
ATOM 2710 C CA . LEU A 1 346 ? 5.666 -1.279 15.048 1.00 96.50 346 LEU A CA 1
ATOM 2711 C C . LEU A 1 346 ? 4.342 -1.473 15.801 1.00 96.50 346 LEU A C 1
ATOM 2713 O O . LEU A 1 346 ? 3.388 -0.733 15.559 1.00 96.50 346 LEU A O 1
ATOM 2717 N N . LEU A 1 347 ? 4.270 -2.421 16.740 1.00 95.81 347 LEU A N 1
ATOM 2718 C CA . LEU A 1 347 ? 3.058 -2.697 17.515 1.00 95.81 347 LEU A CA 1
ATOM 2719 C C . LEU A 1 347 ? 2.549 -1.482 18.323 1.00 95.81 347 LEU A C 1
ATOM 2721 O O . LEU A 1 347 ? 1.374 -1.147 18.167 1.00 95.81 347 LEU A O 1
ATOM 2725 N N . PRO A 1 348 ? 3.352 -0.775 19.150 1.00 97.19 348 PRO A N 1
ATOM 2726 C CA . PRO A 1 348 ? 2.881 0.419 19.866 1.00 97.19 348 PRO A CA 1
ATOM 2727 C C . PRO A 1 348 ? 2.436 1.555 18.929 1.00 97.19 348 PRO A C 1
ATOM 2729 O O . PRO A 1 348 ? 1.457 2.250 19.219 1.00 97.19 348 PRO A O 1
ATOM 2732 N N . VAL A 1 349 ? 3.090 1.708 17.771 1.00 98.19 349 VAL A N 1
ATOM 2733 C CA . VAL A 1 349 ? 2.681 2.672 16.734 1.00 98.19 349 VAL A CA 1
ATOM 2734 C C . VAL A 1 349 ? 1.308 2.296 16.177 1.00 98.19 349 VAL A C 1
ATOM 2736 O O . VAL A 1 349 ? 0.392 3.124 16.127 1.00 98.19 349 VAL A O 1
ATOM 2739 N N . PHE A 1 350 ? 1.126 1.025 15.818 1.00 98.31 350 PHE A N 1
ATOM 2740 C CA . PHE A 1 350 ? -0.135 0.522 15.289 1.00 98.31 350 PHE A CA 1
ATOM 2741 C C . PHE A 1 350 ? -1.261 0.529 16.335 1.00 98.31 350 PHE A C 1
ATOM 2743 O O . PHE A 1 350 ? -2.411 0.800 15.997 1.00 98.31 350 PHE A O 1
ATOM 2750 N N . LEU A 1 351 ? -0.954 0.332 17.620 1.00 98.06 351 LEU A N 1
ATOM 2751 C CA . LEU A 1 351 ? -1.911 0.461 18.723 1.00 98.06 351 LEU A CA 1
ATOM 2752 C C . LEU A 1 351 ? -2.476 1.883 18.849 1.00 98.06 351 LEU A C 1
ATOM 2754 O O . LEU A 1 351 ? -3.668 2.040 19.133 1.00 98.06 351 LEU A O 1
ATOM 2758 N N . CYS A 1 352 ? -1.668 2.917 18.587 1.00 98.19 352 CYS A N 1
ATOM 2759 C CA . CYS A 1 352 ? -2.158 4.296 18.508 1.00 98.19 352 CYS A CA 1
ATOM 2760 C C . CYS A 1 352 ? -3.168 4.452 17.361 1.00 98.19 352 CYS A C 1
ATOM 2762 O O . CYS A 1 352 ? -4.259 4.994 17.560 1.00 98.19 352 CYS A O 1
ATOM 2764 N N . ILE A 1 353 ? -2.849 3.913 16.179 1.00 97.94 353 ILE A N 1
ATOM 2765 C CA . ILE A 1 353 ? -3.746 3.910 15.012 1.00 97.94 353 ILE A CA 1
ATOM 2766 C C . ILE A 1 353 ? -5.052 3.161 15.323 1.00 97.94 353 ILE A C 1
ATOM 2768 O O . ILE A 1 353 ? -6.138 3.714 15.131 1.00 97.94 353 ILE A O 1
ATOM 2772 N N . ALA A 1 354 ? -4.967 1.940 15.855 1.00 97.19 354 ALA A N 1
ATOM 2773 C CA . ALA A 1 354 ? -6.115 1.103 16.210 1.00 97.19 354 ALA A CA 1
ATOM 2774 C C . ALA A 1 354 ? -7.018 1.756 17.273 1.00 97.19 354 ALA A C 1
ATOM 2776 O O . ALA A 1 354 ? -8.242 1.633 17.215 1.00 97.19 354 ALA A O 1
ATOM 2777 N N . SER A 1 355 ? -6.424 2.519 18.198 1.00 97.06 355 SER A N 1
ATOM 2778 C CA . SER A 1 355 ? -7.134 3.289 19.231 1.00 97.06 355 SER A CA 1
ATOM 2779 C C . SER A 1 355 ? -7.809 4.567 18.705 1.00 97.06 355 SER A C 1
ATOM 2781 O O . SER A 1 355 ? -8.526 5.245 19.444 1.00 97.06 355 SER A O 1
ATOM 2783 N N . GLY A 1 356 ? -7.637 4.891 17.420 1.00 95.75 356 GLY A N 1
ATOM 2784 C CA . GLY A 1 356 ? -8.259 6.044 16.769 1.00 95.75 356 GLY A CA 1
ATOM 2785 C C . GLY A 1 356 ? -7.426 7.324 16.822 1.00 95.75 356 GLY A C 1
ATOM 2786 O O . GLY A 1 356 ? -7.964 8.403 16.570 1.00 95.75 356 GLY A O 1
ATOM 2787 N N . ASN A 1 357 ? -6.128 7.234 17.133 1.00 97.62 357 ASN A N 1
ATOM 2788 C CA . ASN A 1 357 ? -5.237 8.381 17.027 1.00 97.62 357 ASN A CA 1
ATOM 2789 C C . ASN A 1 357 ? -5.165 8.857 15.565 1.00 97.62 357 ASN A C 1
ATOM 2791 O O . ASN A 1 357 ? -5.091 8.060 14.626 1.00 97.62 357 ASN A O 1
ATOM 2795 N N . THR A 1 358 ? -5.202 10.173 15.373 1.00 96.81 358 THR A N 1
ATOM 2796 C CA . THR A 1 358 ? -5.207 10.806 14.046 1.00 96.81 358 THR A CA 1
ATOM 2797 C C . THR A 1 358 ? -3.877 11.462 13.690 1.00 96.81 358 THR A C 1
ATOM 2799 O O . THR A 1 358 ? -3.803 12.083 12.632 1.00 96.81 358 THR A O 1
ATOM 2802 N N . PHE A 1 359 ? -2.862 11.347 14.559 1.00 97.31 359 PHE A N 1
ATOM 2803 C CA . PHE A 1 359 ? -1.539 11.963 14.420 1.00 97.31 359 PHE A CA 1
ATOM 2804 C C . PHE A 1 359 ? -1.670 13.449 14.087 1.00 97.31 359 PHE A C 1
ATOM 2806 O O . PHE A 1 359 ? -1.492 13.878 12.951 1.00 97.31 359 PHE A O 1
ATOM 2813 N N . TYR A 1 360 ? -2.092 14.224 15.090 1.00 97.44 360 TYR A N 1
ATOM 2814 C CA . TYR A 1 360 ? -2.341 15.666 14.960 1.00 97.44 360 TYR A CA 1
ATOM 2815 C C . TYR A 1 360 ? -3.426 16.036 13.933 1.00 97.44 360 TYR A C 1
ATOM 2817 O O . TYR A 1 360 ? -3.511 17.172 13.482 1.00 97.44 360 TYR A O 1
ATOM 2825 N N . GLY A 1 361 ? -4.302 15.089 13.589 1.00 96.44 361 GLY A N 1
ATOM 2826 C CA . GLY A 1 361 ? -5.366 15.288 12.609 1.00 96.44 361 GLY A CA 1
ATOM 2827 C C . GLY A 1 361 ? -4.938 15.060 11.159 1.00 96.44 361 GLY A C 1
ATOM 2828 O O . GLY A 1 361 ? -5.794 15.123 10.279 1.00 96.44 361 GLY A O 1
ATOM 2829 N N . VAL A 1 362 ? -3.670 14.736 10.901 1.00 97.19 362 VAL A N 1
ATOM 2830 C CA . VAL A 1 362 ? -3.153 14.483 9.550 1.00 97.19 362 VAL A CA 1
ATOM 2831 C C . VAL A 1 362 ? -3.909 13.325 8.893 1.00 97.19 362 VAL A C 1
ATOM 2833 O O . VAL A 1 362 ? -4.403 13.463 7.775 1.00 97.19 362 VAL A O 1
ATOM 2836 N N . LEU A 1 363 ? -4.132 12.224 9.618 1.00 97.44 363 LEU A N 1
ATOM 2837 C CA . LEU A 1 363 ? -4.772 11.017 9.073 1.00 97.44 363 LEU A CA 1
ATOM 2838 C C . LEU A 1 363 ? -6.269 11.167 8.762 1.00 97.44 363 LEU A C 1
ATOM 2840 O O . LEU A 1 363 ? -6.851 10.276 8.153 1.00 97.44 363 LEU A O 1
ATOM 2844 N N . LYS A 1 364 ? -6.909 12.266 9.179 1.00 96.12 364 LYS A N 1
ATOM 2845 C CA . LYS A 1 364 ? -8.312 12.577 8.840 1.00 96.12 364 LYS A CA 1
ATOM 2846 C C . LYS A 1 364 ? -8.438 13.646 7.750 1.00 96.12 364 LYS A C 1
ATOM 2848 O O . LYS A 1 364 ? -9.536 14.140 7.498 1.00 96.12 364 LYS A O 1
ATOM 2853 N N . THR A 1 365 ? -7.329 14.054 7.136 1.00 97.31 365 THR A N 1
ATOM 2854 C CA . THR A 1 365 ? -7.355 15.030 6.044 1.00 97.31 365 THR A CA 1
ATOM 2855 C C . THR A 1 365 ? -7.958 14.411 4.781 1.00 97.31 365 THR A C 1
ATOM 2857 O O . THR A 1 365 ? -7.749 13.239 4.470 1.00 97.31 365 THR A O 1
ATOM 2860 N N . ARG A 1 366 ? -8.703 15.222 4.020 1.00 97.19 366 ARG A N 1
ATOM 2861 C CA . ARG A 1 366 ? -9.287 14.828 2.727 1.00 97.19 366 ARG A CA 1
ATOM 2862 C C . ARG A 1 366 ? -8.265 14.263 1.724 1.00 97.19 366 ARG A C 1
ATOM 2864 O O . ARG A 1 366 ? -8.573 13.224 1.143 1.00 97.19 366 ARG A O 1
ATOM 2871 N N . PRO A 1 367 ? -7.079 14.876 1.507 1.00 97.62 367 PRO A N 1
ATOM 2872 C CA . PRO A 1 367 ? -6.089 14.318 0.586 1.00 97.62 367 PRO A CA 1
ATOM 2873 C C . PRO A 1 367 ? -5.618 12.919 0.980 1.00 97.62 367 PRO A C 1
ATOM 2875 O O . PRO A 1 367 ? -5.629 12.021 0.142 1.00 97.62 367 PRO A O 1
ATOM 2878 N N . LEU A 1 368 ? -5.273 12.691 2.253 1.00 98.12 368 LEU A N 1
ATOM 2879 C CA . LEU A 1 368 ? -4.835 11.363 2.684 1.00 98.12 368 LEU A CA 1
ATOM 2880 C C . LEU A 1 368 ? -5.973 10.341 2.646 1.00 98.12 368 LEU A C 1
ATOM 2882 O O . LEU A 1 368 ? -5.731 9.191 2.293 1.00 98.12 368 LEU A O 1
ATOM 2886 N N . ALA A 1 369 ? -7.215 10.741 2.931 1.00 97.69 369 ALA A N 1
ATOM 2887 C CA . ALA A 1 369 ? -8.373 9.866 2.755 1.00 97.69 369 ALA A CA 1
ATOM 2888 C C . ALA A 1 369 ? -8.567 9.441 1.285 1.00 97.69 369 ALA A C 1
ATOM 2890 O O . ALA A 1 369 ? -8.904 8.283 1.023 1.00 97.69 369 ALA A O 1
ATOM 2891 N N . LEU A 1 370 ? -8.300 10.328 0.314 1.00 98.31 370 LEU A N 1
ATOM 2892 C CA . LEU A 1 370 ? -8.334 9.978 -1.112 1.00 98.31 370 LEU A CA 1
ATOM 2893 C C . LEU A 1 370 ? -7.227 8.978 -1.479 1.00 98.31 370 LEU A C 1
ATOM 2895 O O . LEU A 1 370 ? -7.510 7.942 -2.092 1.00 98.31 370 LEU A O 1
ATOM 2899 N N . LEU A 1 371 ? -5.983 9.259 -1.077 1.00 98.50 371 LEU A N 1
ATOM 2900 C CA . LEU A 1 371 ? -4.853 8.344 -1.286 1.00 98.50 371 LEU A CA 1
ATOM 2901 C C . LEU A 1 371 ? -5.115 6.987 -0.616 1.00 98.50 371 LEU A C 1
ATOM 2903 O O . LEU A 1 371 ? -4.835 5.937 -1.181 1.00 98.50 371 LEU A O 1
ATOM 2907 N N . GLY A 1 372 ? -5.738 6.993 0.561 1.00 97.56 372 GLY A N 1
ATOM 2908 C CA . GLY A 1 372 ? -6.182 5.807 1.282 1.00 97.56 372 GLY A CA 1
ATOM 2909 C C . GLY A 1 372 ? -7.221 4.979 0.548 1.00 97.56 372 GLY A C 1
ATOM 2910 O O . GLY A 1 372 ? -7.070 3.764 0.392 1.00 97.56 372 GLY A O 1
ATOM 2911 N N . THR A 1 373 ? -8.258 5.645 0.048 1.00 96.38 373 THR A N 1
ATOM 2912 C CA . THR A 1 373 ? -9.342 5.026 -0.727 1.00 96.38 373 THR A CA 1
ATOM 2913 C C . THR A 1 373 ? -8.792 4.298 -1.961 1.00 96.38 373 THR A C 1
ATOM 2915 O O . THR A 1 373 ? -9.186 3.163 -2.261 1.00 96.38 373 THR A O 1
ATOM 2918 N N . THR A 1 374 ? -7.809 4.921 -2.617 1.00 97.38 374 THR A N 1
ATOM 2919 C CA . THR A 1 374 ? -7.137 4.430 -3.830 1.00 97.38 374 THR A CA 1
ATOM 2920 C C . THR A 1 374 ? -5.831 3.671 -3.559 1.00 97.38 374 THR A C 1
ATOM 2922 O O . THR A 1 374 ? -5.155 3.261 -4.497 1.00 97.38 374 THR A O 1
ATOM 2925 N N . SER A 1 375 ? -5.503 3.390 -2.293 1.00 97.75 375 SER A N 1
ATOM 2926 C CA . SER A 1 375 ? -4.216 2.797 -1.883 1.00 97.75 375 SER A CA 1
ATOM 2927 C C . SER A 1 375 ? -3.891 1.468 -2.561 1.00 97.75 375 SER A C 1
ATOM 2929 O O . SER A 1 375 ? -2.736 1.224 -2.887 1.00 97.75 375 SER A O 1
ATOM 2931 N N . PHE A 1 376 ? -4.896 0.623 -2.814 1.00 96.88 376 PHE A N 1
ATOM 2932 C CA . PHE A 1 376 ? -4.695 -0.626 -3.557 1.00 96.88 376 PHE A CA 1
ATOM 2933 C C . PHE A 1 376 ? -4.307 -0.357 -5.013 1.00 96.88 376 PHE A C 1
ATOM 2935 O O . PHE A 1 376 ? -3.384 -0.989 -5.516 1.00 96.88 376 PHE A O 1
ATOM 2942 N N . SER A 1 377 ? -4.955 0.619 -5.658 1.00 97.88 377 SER A N 1
ATOM 2943 C CA . SER A 1 377 ? -4.590 1.042 -7.006 1.00 97.88 377 SER A CA 1
ATOM 2944 C C . SER A 1 377 ? -3.157 1.563 -7.073 1.00 97.88 377 SER A C 1
ATOM 2946 O O . SER A 1 377 ? -2.391 1.093 -7.909 1.00 97.88 377 SER A O 1
ATOM 2948 N N . ILE A 1 378 ? -2.765 2.444 -6.145 1.00 98.38 378 ILE A N 1
ATOM 2949 C CA . ILE A 1 378 ? -1.386 2.955 -6.035 1.00 98.38 378 ILE A CA 1
ATOM 2950 C C . ILE A 1 378 ? -0.407 1.787 -5.853 1.00 98.38 378 ILE A C 1
ATOM 2952 O O . ILE A 1 378 ? 0.566 1.650 -6.594 1.00 98.38 378 ILE A O 1
ATOM 2956 N N . TYR A 1 379 ? -0.694 0.901 -4.898 1.00 97.06 379 TYR A N 1
ATOM 2957 C CA . TYR A 1 379 ? 0.155 -0.240 -4.583 1.00 97.06 379 TYR A CA 1
ATOM 2958 C C . TYR A 1 379 ? 0.319 -1.207 -5.764 1.00 97.06 379 TYR A C 1
ATOM 2960 O O . TYR A 1 379 ? 1.414 -1.707 -5.983 1.00 97.06 379 TYR A O 1
ATOM 2968 N N . MET A 1 380 ? -0.724 -1.446 -6.558 1.00 96.19 380 MET A N 1
ATOM 2969 C CA . MET A 1 380 ? -0.652 -2.416 -7.652 1.00 96.19 380 MET A CA 1
ATOM 2970 C C . MET A 1 380 ? 0.184 -1.920 -8.839 1.00 96.19 380 MET A C 1
ATOM 2972 O O . MET A 1 380 ? 0.949 -2.693 -9.407 1.00 96.19 380 MET A O 1
ATOM 2976 N N . ILE A 1 381 ? 0.049 -0.645 -9.222 1.00 96.19 381 ILE A N 1
ATOM 2977 C CA . ILE A 1 381 ? 0.598 -0.153 -10.500 1.00 96.19 381 ILE A CA 1
ATOM 2978 C C . ILE A 1 381 ? 1.911 0.629 -10.366 1.00 96.19 381 ILE A C 1
ATOM 2980 O O . ILE A 1 381 ? 2.575 0.879 -11.370 1.00 96.19 381 ILE A O 1
ATOM 2984 N N . HIS A 1 382 ? 2.299 1.062 -9.162 1.00 97.19 382 HIS A N 1
ATOM 2985 C CA . HIS A 1 382 ? 3.442 1.971 -9.027 1.00 97.19 382 HIS A CA 1
ATOM 2986 C C . HIS A 1 382 ? 4.759 1.366 -9.524 1.00 97.19 382 HIS A C 1
ATOM 2988 O O . HIS A 1 382 ? 5.570 2.102 -10.073 1.00 97.19 382 HIS A O 1
ATOM 2994 N N . MET A 1 383 ? 4.979 0.053 -9.368 1.00 95.88 383 MET A N 1
ATOM 2995 C CA . MET A 1 383 ? 6.242 -0.577 -9.766 1.00 95.88 383 MET A CA 1
ATOM 2996 C C . MET A 1 383 ? 6.504 -0.446 -11.269 1.00 95.88 383 MET A C 1
ATOM 2998 O O . MET A 1 383 ? 7.606 -0.055 -11.643 1.00 95.88 383 MET A O 1
ATOM 3002 N N . VAL A 1 384 ? 5.502 -0.685 -12.129 1.00 95.00 384 VAL A N 1
ATOM 3003 C CA . VAL A 1 384 ? 5.668 -0.488 -13.580 1.00 95.00 384 VAL A CA 1
ATOM 3004 C C . VAL A 1 384 ? 5.889 0.981 -13.923 1.00 95.00 384 VAL A C 1
ATOM 3006 O O . VAL A 1 384 ? 6.750 1.287 -14.738 1.00 95.00 384 VAL A O 1
ATOM 3009 N N . ILE A 1 385 ? 5.166 1.900 -13.280 1.00 96.38 385 ILE A N 1
ATOM 3010 C CA . ILE A 1 385 ? 5.280 3.337 -13.565 1.00 96.38 385 ILE A CA 1
ATOM 3011 C C . ILE A 1 385 ? 6.674 3.838 -13.190 1.00 96.38 385 ILE A C 1
ATOM 3013 O O . ILE A 1 385 ? 7.345 4.465 -14.006 1.00 96.38 385 ILE A O 1
ATOM 3017 N N . VAL A 1 386 ? 7.129 3.501 -11.983 1.00 97.56 386 VAL A N 1
ATOM 3018 C CA . VAL A 1 386 ? 8.471 3.826 -11.500 1.00 97.56 386 VAL A CA 1
ATOM 3019 C C . VAL A 1 386 ? 9.525 3.228 -12.425 1.00 97.56 386 VAL A C 1
ATOM 3021 O O . VAL A 1 386 ? 10.389 3.968 -12.885 1.00 97.56 386 VAL A O 1
ATOM 3024 N N . TYR A 1 387 ? 9.438 1.927 -12.732 1.00 95.62 387 TYR A N 1
ATOM 3025 C CA . TYR A 1 387 ? 10.393 1.238 -13.602 1.00 95.62 387 TYR A CA 1
ATOM 3026 C C . TYR A 1 387 ? 10.483 1.914 -14.975 1.00 95.62 387 TYR A C 1
ATOM 3028 O O . TYR A 1 387 ? 11.568 2.270 -15.424 1.00 95.62 387 TYR A O 1
ATOM 3036 N N . MET A 1 388 ? 9.343 2.149 -15.627 1.00 94.56 388 MET A N 1
ATOM 3037 C CA . MET A 1 388 ? 9.310 2.739 -16.964 1.00 94.56 388 MET A CA 1
ATOM 3038 C C . MET A 1 388 ? 9.894 4.151 -16.981 1.00 94.56 388 MET A C 1
ATOM 3040 O O . MET A 1 388 ? 10.714 4.454 -17.845 1.00 94.56 388 MET A O 1
ATOM 3044 N N . ILE A 1 389 ? 9.514 5.003 -16.025 1.00 96.38 389 ILE A N 1
ATOM 3045 C CA . ILE A 1 389 ? 9.949 6.404 -16.008 1.00 96.38 389 ILE A CA 1
ATOM 3046 C C . ILE A 1 389 ? 11.441 6.507 -15.697 1.00 96.38 389 ILE A C 1
ATOM 3048 O O . ILE A 1 389 ? 12.163 7.156 -16.450 1.00 96.38 389 ILE A O 1
ATOM 3052 N N . ILE A 1 390 ? 11.930 5.861 -14.633 1.00 96.19 390 ILE A N 1
ATOM 3053 C CA . ILE A 1 390 ? 13.337 6.005 -14.230 1.00 96.19 390 ILE A CA 1
ATOM 3054 C C . ILE A 1 390 ? 14.298 5.388 -15.256 1.00 96.19 390 ILE A C 1
ATOM 3056 O O . ILE A 1 390 ? 15.334 5.981 -15.551 1.00 96.19 390 ILE A O 1
ATOM 3060 N N . HIS A 1 391 ? 13.946 4.247 -15.867 1.00 95.12 391 HIS A N 1
ATOM 3061 C CA . HIS A 1 391 ? 14.775 3.628 -16.911 1.00 95.12 391 HIS A CA 1
ATOM 3062 C C . HIS A 1 391 ? 14.741 4.431 -18.213 1.00 95.12 391 HIS A C 1
ATOM 3064 O O . HIS A 1 391 ? 15.781 4.575 -18.857 1.00 95.12 391 HIS A O 1
ATOM 3070 N N . ALA A 1 392 ? 13.586 4.990 -18.595 1.00 94.69 392 ALA A N 1
ATOM 3071 C CA . ALA A 1 392 ? 13.500 5.888 -19.746 1.00 94.69 392 ALA A CA 1
ATOM 3072 C C . ALA A 1 392 ? 14.331 7.154 -19.517 1.00 94.69 392 ALA A C 1
ATOM 3074 O O . ALA A 1 392 ? 15.100 7.553 -20.386 1.00 94.69 392 ALA A O 1
ATOM 3075 N N . PHE A 1 393 ? 14.237 7.748 -18.331 1.00 95.00 393 PHE A N 1
ATOM 3076 C CA . PHE A 1 393 ? 14.978 8.951 -17.986 1.00 95.00 393 PHE A CA 1
ATOM 3077 C C . PHE A 1 393 ? 16.497 8.715 -17.987 1.00 95.00 393 PHE A C 1
ATOM 3079 O O . PHE A 1 393 ? 17.229 9.474 -18.618 1.00 95.00 393 PHE A O 1
ATOM 3086 N N . ASN A 1 394 ? 16.954 7.599 -17.402 1.00 95.38 394 ASN A N 1
ATOM 3087 C CA . ASN A 1 394 ? 18.358 7.179 -17.440 1.00 95.38 394 ASN A CA 1
ATOM 3088 C C . ASN A 1 394 ? 18.876 6.941 -18.869 1.00 95.38 394 ASN A C 1
ATOM 3090 O O . ASN A 1 394 ? 20.044 7.186 -19.155 1.00 95.38 394 ASN A O 1
ATOM 3094 N N . LYS A 1 395 ? 18.020 6.430 -19.764 1.00 94.38 395 LYS A N 1
ATOM 3095 C CA . LYS A 1 395 ? 18.394 6.106 -21.146 1.00 94.38 395 LYS A CA 1
ATOM 3096 C C . LYS A 1 395 ? 18.366 7.314 -22.084 1.00 94.38 395 LYS A C 1
ATOM 3098 O O . LYS A 1 395 ? 19.199 7.383 -22.981 1.00 94.38 395 LYS A O 1
ATOM 3103 N N . PHE A 1 396 ? 17.389 8.206 -21.929 1.00 94.19 396 PHE A N 1
ATOM 3104 C CA . PHE A 1 396 ? 17.070 9.232 -22.929 1.00 94.19 396 PHE A CA 1
ATOM 3105 C C . PHE A 1 396 ? 17.308 10.671 -22.466 1.00 94.19 396 PHE A C 1
ATOM 3107 O O . PHE A 1 396 ? 17.351 11.552 -23.318 1.00 94.19 396 PHE A O 1
ATOM 3114 N N . VAL A 1 397 ? 17.435 10.930 -21.160 1.00 92.38 397 VAL A N 1
ATOM 3115 C CA . VAL A 1 397 ? 17.604 12.294 -20.631 1.00 92.38 397 VAL A CA 1
ATOM 3116 C C . VAL A 1 397 ? 19.015 12.484 -20.088 1.00 92.38 397 VAL A C 1
ATOM 3118 O O . VAL A 1 397 ? 19.788 13.236 -20.673 1.00 92.38 397 VAL A O 1
ATOM 3121 N N . PHE A 1 398 ? 19.377 11.793 -19.005 1.00 88.88 398 PHE A N 1
ATOM 3122 C CA . PHE A 1 398 ? 20.748 11.786 -18.492 1.00 88.88 398 PHE A CA 1
ATOM 3123 C C . PHE A 1 398 ? 21.005 10.555 -17.597 1.00 88.88 398 PHE A C 1
ATOM 3125 O O . PHE A 1 398 ? 20.062 10.051 -16.980 1.00 88.88 398 PHE A O 1
ATOM 3132 N N . PRO A 1 399 ? 22.259 10.070 -17.476 1.00 91.50 399 PRO A N 1
ATOM 3133 C CA . PRO A 1 399 ? 22.586 8.928 -16.623 1.00 91.50 399 PRO A CA 1
ATOM 3134 C C . PRO A 1 399 ? 22.281 9.211 -15.150 1.00 91.50 399 PRO A C 1
ATOM 3136 O O . PRO A 1 399 ? 22.771 10.189 -14.589 1.00 91.50 399 PRO A O 1
ATOM 3139 N N . ILE A 1 400 ? 21.534 8.330 -14.485 1.00 90.06 400 ILE A N 1
ATOM 3140 C CA . ILE A 1 400 ? 21.065 8.548 -13.106 1.00 90.06 400 ILE A CA 1
ATOM 3141 C C . ILE A 1 400 ? 22.218 8.771 -12.111 1.00 90.06 400 ILE A C 1
ATOM 3143 O O . ILE A 1 400 ? 22.055 9.483 -11.127 1.00 90.06 400 ILE A O 1
ATOM 3147 N N . ASN A 1 401 ? 23.401 8.223 -12.408 1.00 87.19 401 ASN A N 1
ATOM 3148 C CA . ASN A 1 401 ? 24.622 8.367 -11.607 1.00 87.19 401 ASN A CA 1
ATOM 3149 C C . ASN A 1 401 ? 25.236 9.773 -11.665 1.00 87.19 401 ASN A C 1
ATOM 3151 O O . ASN A 1 401 ? 26.108 10.093 -10.866 1.00 8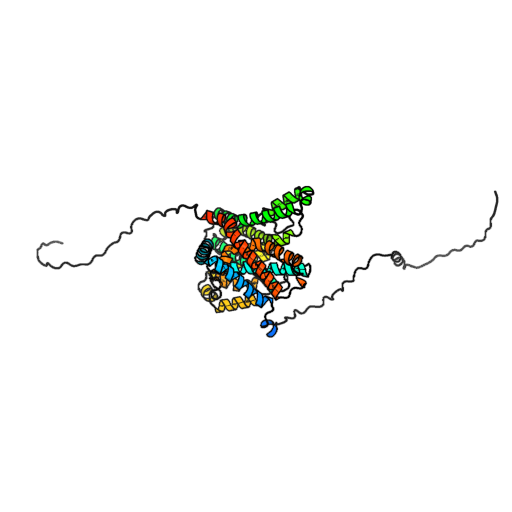7.19 401 ASN A O 1
ATOM 3155 N N . SER A 1 402 ? 24.804 10.597 -12.616 1.00 88.00 402 SER A N 1
ATOM 3156 C CA . SER A 1 402 ? 25.254 11.979 -12.791 1.00 88.00 402 SER A CA 1
ATOM 3157 C C . SER A 1 402 ? 24.255 12.995 -12.223 1.00 88.00 402 SER A C 1
ATOM 3159 O O . SER A 1 402 ? 24.494 14.197 -12.306 1.00 88.00 402 SER A O 1
ATOM 3161 N N . ALA A 1 403 ? 23.129 12.536 -11.663 1.00 87.38 403 ALA A N 1
ATOM 3162 C CA . ALA A 1 403 ? 22.134 13.396 -11.035 1.00 87.38 403 ALA A CA 1
ATOM 3163 C C . ALA A 1 403 ? 22.636 13.949 -9.694 1.00 87.38 403 ALA A C 1
ATOM 3165 O O . ALA A 1 403 ? 23.145 13.194 -8.869 1.00 87.38 403 ALA A O 1
ATOM 3166 N N . GLY A 1 404 ? 22.362 15.222 -9.409 1.00 89.00 404 GLY A N 1
ATOM 3167 C CA . GLY A 1 404 ? 22.352 15.704 -8.025 1.00 89.00 404 GLY A CA 1
ATOM 3168 C C . GLY A 1 404 ? 21.105 15.233 -7.265 1.00 89.00 404 GLY A C 1
ATOM 3169 O O . GLY A 1 404 ? 20.088 14.886 -7.876 1.00 89.00 404 GLY A O 1
ATOM 3170 N N . ASP A 1 405 ? 21.147 15.296 -5.932 1.00 89.00 405 ASP A N 1
ATOM 3171 C CA . ASP A 1 405 ? 20.044 14.873 -5.053 1.00 89.00 405 ASP A CA 1
ATOM 3172 C C . ASP A 1 405 ? 18.703 15.523 -5.416 1.00 89.00 405 ASP A C 1
ATOM 3174 O O . ASP A 1 405 ? 17.675 14.850 -5.484 1.00 89.00 405 ASP A O 1
ATOM 3178 N N . SER A 1 406 ? 18.699 16.827 -5.706 1.00 89.06 406 SER A N 1
ATOM 3179 C CA . SER A 1 406 ? 17.485 17.554 -6.092 1.00 89.06 406 SER A CA 1
ATOM 3180 C C . SER A 1 406 ? 16.859 17.005 -7.379 1.00 89.06 406 SER A C 1
ATOM 3182 O O . SER A 1 406 ? 15.638 16.883 -7.462 1.00 89.06 406 SER A O 1
ATOM 3184 N N . GLY A 1 407 ? 17.681 16.614 -8.359 1.00 91.94 407 GLY A N 1
ATOM 3185 C CA . GLY A 1 407 ? 17.230 15.998 -9.608 1.00 91.94 407 GLY A CA 1
ATOM 3186 C C . GLY A 1 407 ? 16.636 14.606 -9.388 1.00 91.94 407 GLY A C 1
ATOM 3187 O O . GLY A 1 407 ? 15.575 14.295 -9.931 1.00 91.94 407 GLY A O 1
ATOM 3188 N N . ILE A 1 408 ? 17.268 13.794 -8.534 1.00 93.75 408 ILE A N 1
ATOM 3189 C CA . ILE A 1 408 ? 16.747 12.478 -8.133 1.00 93.75 408 ILE A CA 1
ATOM 3190 C C . ILE A 1 408 ? 15.387 12.613 -7.455 1.00 93.75 408 ILE A C 1
ATOM 3192 O O . ILE A 1 408 ? 14.445 11.910 -7.820 1.00 93.75 408 ILE A O 1
ATOM 3196 N N . TRP A 1 409 ? 15.257 13.525 -6.492 1.00 95.06 409 TRP A N 1
ATOM 3197 C CA . TRP A 1 409 ? 14.008 13.712 -5.757 1.00 95.06 409 TRP A CA 1
ATOM 3198 C C . TRP A 1 409 ? 12.909 14.355 -6.606 1.00 95.06 409 TRP A C 1
ATOM 3200 O O . TRP A 1 409 ? 11.743 13.985 -6.460 1.00 95.06 409 TRP A O 1
ATOM 3210 N N . ALA A 1 410 ? 13.256 15.229 -7.554 1.00 95.19 410 ALA A N 1
ATOM 3211 C CA . ALA A 1 410 ? 12.312 15.725 -8.555 1.00 95.19 410 ALA A CA 1
ATOM 3212 C C . ALA A 1 410 ? 11.777 14.585 -9.439 1.00 95.19 410 ALA A C 1
ATOM 3214 O O . ALA A 1 410 ? 10.568 14.494 -9.667 1.00 95.19 410 ALA A O 1
ATOM 3215 N N . LEU A 1 411 ? 12.647 13.669 -9.880 1.00 96.56 411 LEU A N 1
ATOM 3216 C CA . LEU A 1 411 ? 12.240 12.489 -10.644 1.00 96.56 411 LEU A CA 1
ATOM 3217 C C . LEU A 1 411 ? 11.398 11.519 -9.798 1.00 96.56 411 LEU A C 1
ATOM 3219 O O . LEU A 1 411 ? 10.395 10.993 -10.287 1.00 96.56 411 LEU A O 1
ATOM 3223 N N . ALA A 1 412 ? 11.755 11.318 -8.526 1.00 97.31 412 ALA A N 1
ATOM 3224 C CA . ALA A 1 412 ? 10.983 10.509 -7.584 1.00 97.31 412 ALA A CA 1
ATOM 3225 C C . ALA A 1 412 ? 9.568 11.072 -7.391 1.00 97.31 412 ALA A C 1
ATOM 3227 O O . ALA A 1 412 ? 8.583 10.331 -7.455 1.00 97.31 412 ALA A O 1
ATOM 3228 N N . LEU A 1 413 ? 9.457 12.393 -7.216 1.00 98.00 413 LEU A N 1
ATOM 3229 C CA . LEU A 1 413 ? 8.180 13.091 -7.127 1.00 98.00 413 LEU A CA 1
ATOM 3230 C C . LEU A 1 413 ? 7.374 12.939 -8.420 1.00 98.00 413 LEU A C 1
ATOM 3232 O O . LEU A 1 413 ? 6.192 12.611 -8.351 1.00 98.00 413 LEU A O 1
ATOM 3236 N N . ALA A 1 414 ? 7.994 13.111 -9.590 1.00 97.88 414 ALA A N 1
ATOM 3237 C CA . ALA A 1 414 ? 7.322 12.918 -10.874 1.00 97.88 414 ALA A CA 1
ATOM 3238 C C . ALA A 1 414 ? 6.762 11.491 -11.013 1.00 97.88 414 ALA A C 1
ATOM 3240 O O . ALA A 1 414 ? 5.592 11.320 -11.364 1.00 97.88 414 ALA A O 1
ATOM 3241 N N . CYS A 1 415 ? 7.550 10.471 -10.648 1.00 98.19 415 CYS A N 1
ATOM 3242 C CA . CYS A 1 415 ? 7.095 9.080 -10.617 1.00 98.19 415 CYS A CA 1
ATOM 3243 C C . CYS A 1 415 ? 5.898 8.895 -9.674 1.00 98.19 415 CYS A C 1
ATOM 3245 O O . CYS A 1 415 ? 4.913 8.262 -10.051 1.00 98.19 415 CYS A O 1
ATOM 3247 N N . ALA A 1 416 ? 5.956 9.464 -8.465 1.00 98.56 416 ALA A N 1
ATOM 3248 C CA . ALA A 1 416 ? 4.881 9.365 -7.482 1.00 98.56 416 ALA A CA 1
ATOM 3249 C C . ALA A 1 416 ? 3.594 10.064 -7.942 1.00 98.56 416 ALA A C 1
ATOM 3251 O O . ALA A 1 416 ? 2.508 9.499 -7.809 1.00 98.56 416 ALA A O 1
ATOM 3252 N N . LEU A 1 417 ? 3.702 11.258 -8.527 1.00 98.50 417 LEU A N 1
ATOM 3253 C CA . LEU A 1 417 ? 2.563 12.000 -9.065 1.00 98.50 417 LEU A CA 1
ATOM 3254 C C . LEU A 1 417 ? 1.893 11.245 -10.211 1.00 98.50 417 LEU A C 1
ATOM 3256 O O . LEU A 1 417 ? 0.675 11.069 -10.191 1.00 98.50 417 LEU A O 1
ATOM 3260 N N . ILE A 1 418 ? 2.675 10.743 -11.169 1.00 98.44 418 ILE A N 1
ATOM 3261 C CA . ILE A 1 418 ? 2.143 9.955 -12.285 1.00 98.44 418 ILE A CA 1
ATOM 3262 C C . ILE A 1 418 ? 1.509 8.663 -11.760 1.00 98.44 418 ILE A C 1
ATOM 3264 O O . ILE A 1 418 ? 0.390 8.334 -12.152 1.00 98.44 418 ILE A O 1
ATOM 3268 N N . ALA A 1 419 ? 2.152 7.977 -10.809 1.00 98.38 419 ALA A N 1
ATOM 3269 C CA . ALA A 1 419 ? 1.596 6.777 -10.192 1.00 98.38 419 ALA A CA 1
ATOM 3270 C C . ALA A 1 419 ? 0.251 7.039 -9.506 1.00 98.38 419 ALA A C 1
ATOM 3272 O O . ALA A 1 419 ? -0.693 6.275 -9.702 1.00 98.38 419 ALA A O 1
ATOM 3273 N N . VAL A 1 420 ? 0.129 8.137 -8.757 1.00 98.44 420 VAL A N 1
ATOM 3274 C CA . VAL A 1 420 ? -1.125 8.527 -8.100 1.00 98.44 420 VAL A CA 1
ATOM 3275 C C . VAL A 1 420 ? -2.199 8.910 -9.116 1.00 98.44 420 VAL A C 1
ATOM 3277 O O . VAL A 1 420 ? -3.338 8.471 -8.977 1.00 98.44 420 VAL A O 1
ATOM 3280 N N . LEU A 1 421 ? -1.870 9.674 -10.159 1.00 98.31 421 LEU A N 1
ATOM 3281 C CA . LEU A 1 421 ? -2.833 10.054 -11.198 1.00 98.31 421 LEU A CA 1
ATOM 3282 C C . LEU A 1 421 ? -3.351 8.831 -11.965 1.00 98.31 421 LEU A C 1
ATOM 3284 O O . LEU A 1 421 ? -4.564 8.664 -12.106 1.00 98.31 421 LEU A O 1
ATOM 3288 N N . CYS A 1 422 ? -2.459 7.933 -12.388 1.00 98.25 422 CYS A N 1
ATOM 3289 C CA . CYS A 1 422 ? -2.848 6.664 -12.998 1.00 98.25 422 CYS A CA 1
ATOM 3290 C C . CYS A 1 422 ? -3.698 5.826 -12.035 1.00 98.25 422 CYS A C 1
ATOM 3292 O O . CYS A 1 422 ? -4.727 5.296 -12.446 1.00 98.25 422 CYS A O 1
ATOM 3294 N N . ALA A 1 423 ? -3.332 5.767 -10.751 1.00 98.31 423 ALA A N 1
ATOM 3295 C CA . ALA A 1 423 ? -4.063 5.002 -9.746 1.00 98.31 423 ALA A CA 1
ATOM 3296 C C . ALA A 1 423 ? -5.468 5.557 -9.499 1.00 98.31 423 ALA A C 1
ATOM 3298 O O . ALA A 1 423 ? -6.406 4.792 -9.295 1.00 98.31 423 ALA A O 1
ATOM 3299 N N . LEU A 1 424 ? -5.643 6.878 -9.544 1.00 98.38 424 LEU A N 1
ATOM 3300 C CA . LEU A 1 424 ? -6.956 7.509 -9.469 1.00 98.38 424 LEU A CA 1
ATOM 3301 C C . LEU A 1 424 ? -7.826 7.067 -10.652 1.00 98.38 424 LEU A C 1
ATOM 3303 O O . LEU A 1 424 ? -8.975 6.660 -10.443 1.00 98.38 424 LEU A O 1
ATOM 3307 N N . LEU A 1 425 ? -7.285 7.100 -11.874 1.00 98.06 425 LEU A N 1
ATOM 3308 C CA . LEU A 1 425 ? -7.999 6.682 -13.083 1.00 98.06 425 LEU A CA 1
ATOM 3309 C C . LEU A 1 425 ? -8.369 5.196 -13.035 1.00 98.06 425 LEU A C 1
ATOM 3311 O O . LEU A 1 425 ? -9.541 4.851 -13.205 1.00 98.06 425 LEU A O 1
ATOM 3315 N N . THR A 1 426 ? -7.413 4.315 -12.731 1.00 97.81 426 THR A N 1
ATOM 3316 C CA . THR A 1 426 ? -7.677 2.874 -12.634 1.00 97.81 426 THR A CA 1
ATOM 3317 C C . THR A 1 426 ? -8.622 2.552 -11.483 1.00 97.81 426 THR A C 1
ATOM 3319 O O . THR A 1 426 ? -9.497 1.701 -11.635 1.00 97.81 426 THR A O 1
ATOM 3322 N N . TYR A 1 427 ? -8.538 3.276 -10.362 1.00 97.88 427 TYR A N 1
ATOM 3323 C CA . TYR A 1 427 ? -9.499 3.131 -9.276 1.00 97.88 427 TYR A CA 1
ATOM 3324 C C . TYR A 1 427 ? -10.918 3.424 -9.763 1.00 97.88 427 TYR A C 1
ATOM 3326 O O . TYR A 1 427 ? -11.827 2.641 -9.514 1.00 97.88 427 TYR A O 1
ATOM 3334 N N . ARG A 1 428 ? -11.127 4.535 -10.476 1.00 97.38 428 ARG A N 1
ATOM 3335 C CA . ARG A 1 428 ? -12.462 4.945 -10.928 1.00 97.38 428 ARG A CA 1
ATOM 3336 C C . ARG A 1 428 ? -13.041 4.014 -11.992 1.00 97.38 428 ARG A C 1
ATOM 3338 O O . ARG A 1 428 ? -14.225 3.698 -11.915 1.00 97.38 428 ARG A O 1
ATOM 3345 N N . TYR A 1 429 ? -12.235 3.616 -12.974 1.00 97.31 429 TYR A N 1
ATOM 3346 C CA . TYR A 1 429 ? -12.735 2.949 -14.181 1.00 97.31 429 TYR A CA 1
ATOM 3347 C C . TYR A 1 429 ? -12.544 1.432 -14.190 1.00 97.31 429 TYR A C 1
ATOM 3349 O O . TYR A 1 429 ? -13.305 0.742 -14.858 1.00 97.31 429 TYR A O 1
ATOM 3357 N N . VAL A 1 430 ? -11.576 0.902 -13.441 1.00 97.31 430 VAL A N 1
ATOM 3358 C CA . VAL A 1 430 ? -11.286 -0.541 -13.403 1.00 97.31 430 VAL A CA 1
ATOM 3359 C C . VAL A 1 430 ? -11.726 -1.145 -12.077 1.00 97.31 430 VAL A C 1
ATOM 3361 O O . VAL A 1 430 ? -12.389 -2.173 -12.054 1.00 97.31 430 VAL A O 1
ATOM 3364 N N . GLU A 1 431 ? -11.387 -0.515 -10.955 1.00 95.69 431 GLU A N 1
ATOM 3365 C CA . GLU A 1 431 ? -11.586 -1.112 -9.632 1.00 95.69 431 GLU A CA 1
ATOM 3366 C C . GLU A 1 431 ? -12.985 -0.837 -9.044 1.00 95.69 431 GLU A C 1
ATOM 3368 O O . GLU A 1 431 ? -13.706 -1.752 -8.640 1.00 95.69 431 GLU A O 1
ATOM 3373 N N . HIS A 1 432 ? -13.393 0.432 -8.996 1.00 95.69 432 HIS A N 1
ATOM 3374 C CA . HIS A 1 432 ? -14.627 0.888 -8.358 1.00 95.69 432 HIS A CA 1
ATOM 3375 C C . HIS A 1 432 ? -15.913 0.267 -8.932 1.00 95.69 432 HIS A C 1
ATOM 3377 O O . HIS A 1 432 ? -16.787 -0.053 -8.119 1.00 95.69 432 HIS A O 1
ATOM 3383 N N . PRO A 1 433 ? -16.068 0.035 -10.256 1.00 95.50 433 PRO A N 1
ATOM 3384 C CA . PRO A 1 433 ? -17.293 -0.551 -10.808 1.00 95.50 433 PRO A CA 1
ATOM 3385 C C . PRO A 1 433 ? -17.666 -1.892 -10.164 1.00 95.50 433 PRO A C 1
ATOM 3387 O O . PRO A 1 433 ? -18.837 -2.138 -9.885 1.00 95.50 433 PRO A O 1
ATOM 3390 N N . PHE A 1 434 ? -16.668 -2.716 -9.835 1.00 94.44 434 PHE A N 1
ATOM 3391 C CA . PHE A 1 434 ? -16.864 -4.025 -9.209 1.00 94.44 434 PHE A CA 1
ATOM 3392 C C . PHE A 1 434 ? -17.084 -3.934 -7.695 1.00 94.44 434 PHE A C 1
ATOM 3394 O O . PHE A 1 434 ? -17.731 -4.799 -7.101 1.00 94.44 434 PHE A O 1
ATOM 3401 N N . ILE A 1 435 ? -16.566 -2.890 -7.044 1.00 91.31 435 ILE A N 1
ATOM 3402 C CA . ILE A 1 435 ? -16.805 -2.634 -5.617 1.00 91.31 435 ILE A CA 1
ATOM 3403 C C . ILE A 1 435 ? -18.229 -2.105 -5.400 1.00 91.31 435 ILE A C 1
ATOM 3405 O O . ILE A 1 435 ? -18.897 -2.507 -4.441 1.00 91.31 435 ILE A O 1
ATOM 3409 N N . ALA A 1 436 ? -18.695 -1.217 -6.282 1.00 83.69 436 ALA A N 1
ATOM 3410 C CA . ALA A 1 436 ? -19.981 -0.533 -6.171 1.00 83.69 436 ALA A CA 1
ATOM 3411 C C . ALA A 1 436 ? -21.186 -1.477 -6.318 1.00 83.69 436 ALA A C 1
ATOM 3413 O O . ALA A 1 436 ? -22.177 -1.290 -5.614 1.00 83.69 436 ALA A O 1
ATOM 3414 N N . THR A 1 437 ? -21.067 -2.557 -7.102 1.00 71.25 437 THR A N 1
ATOM 3415 C CA . THR A 1 437 ? -22.137 -3.552 -7.351 1.00 71.25 437 THR A CA 1
ATOM 3416 C C . THR A 1 437 ? -22.673 -4.230 -6.079 1.00 71.25 437 THR A C 1
ATOM 3418 O O . THR A 1 437 ? -23.682 -4.930 -6.101 1.00 71.25 437 THR A O 1
ATOM 3421 N N . ARG A 1 438 ? -21.993 -4.068 -4.937 1.00 59.91 438 ARG A N 1
ATOM 3422 C CA . ARG A 1 438 ? -22.448 -4.564 -3.632 1.00 59.91 438 ARG A CA 1
ATOM 3423 C C . ARG A 1 438 ? -23.621 -3.759 -3.050 1.00 59.91 438 ARG A C 1
ATOM 3425 O O . ARG A 1 438 ? -24.320 -4.299 -2.196 1.00 59.91 438 ARG A O 1
ATOM 3432 N N . ASN A 1 439 ? -23.821 -2.508 -3.462 1.00 49.41 439 ASN A N 1
ATOM 3433 C CA . ASN A 1 439 ? -24.816 -1.629 -2.845 1.00 49.41 439 ASN A CA 1
ATOM 3434 C C . ASN A 1 439 ? -26.240 -1.806 -3.400 1.00 49.41 439 ASN A C 1
ATOM 3436 O O . ASN A 1 439 ? -27.183 -1.561 -2.656 1.00 49.41 439 ASN A O 1
ATOM 3440 N N . ASP A 1 440 ? -26.401 -2.307 -4.627 1.00 45.53 440 ASP A N 1
ATOM 3441 C CA . ASP A 1 440 ? -27.720 -2.356 -5.281 1.00 45.53 440 ASP A CA 1
ATOM 3442 C C . ASP A 1 440 ? -28.478 -3.678 -5.038 1.00 45.53 440 ASP A C 1
ATOM 3444 O O . ASP A 1 440 ? -29.693 -3.753 -5.194 1.00 45.53 440 ASP A O 1
ATOM 3448 N N . ALA A 1 441 ? -27.789 -4.737 -4.594 1.00 41.50 441 ALA A N 1
ATOM 3449 C CA . ALA A 1 441 ? -28.334 -6.100 -4.550 1.00 41.50 441 ALA A CA 1
ATOM 3450 C C . ALA A 1 441 ? -28.946 -6.537 -3.199 1.00 41.50 441 ALA A C 1
ATOM 3452 O O . ALA A 1 441 ? -28.988 -7.733 -2.897 1.00 41.50 441 ALA A O 1
ATOM 3453 N N . ARG A 1 442 ? -29.426 -5.616 -2.352 1.00 39.44 442 ARG A N 1
ATOM 3454 C CA . ARG A 1 442 ? -30.207 -6.009 -1.165 1.00 39.44 442 ARG A CA 1
ATOM 3455 C C . ARG A 1 442 ? -31.395 -5.067 -0.954 1.00 39.44 442 ARG A C 1
ATOM 3457 O O . ARG A 1 442 ? -31.205 -3.994 -0.384 1.00 39.44 442 ARG A O 1
ATOM 3464 N N . PRO A 1 443 ? -32.625 -5.473 -1.323 1.00 38.34 443 PRO A N 1
ATOM 3465 C CA . PRO A 1 443 ? -33.813 -4.857 -0.755 1.00 38.34 443 PRO A CA 1
ATOM 3466 C C . PRO A 1 443 ? -33.689 -4.980 0.761 1.00 38.34 443 PRO A C 1
ATOM 3468 O O . PRO A 1 443 ? -33.427 -6.070 1.286 1.00 38.34 443 PRO A O 1
ATOM 3471 N N . ALA A 1 444 ? -33.803 -3.857 1.465 1.00 38.28 444 ALA A N 1
ATOM 3472 C CA . ALA A 1 444 ? -33.882 -3.851 2.912 1.00 38.28 444 ALA A CA 1
ATOM 3473 C C . ALA A 1 444 ? -34.968 -4.853 3.325 1.00 38.28 444 ALA A C 1
ATOM 3475 O O . ALA A 1 444 ? -36.138 -4.676 2.986 1.00 38.28 444 ALA A O 1
ATOM 3476 N N . ARG A 1 445 ? -34.593 -5.930 4.029 1.00 39.31 445 ARG A N 1
ATOM 3477 C CA . ARG A 1 445 ? -35.578 -6.736 4.751 1.00 39.31 445 ARG A CA 1
ATOM 3478 C C . ARG A 1 445 ? -36.234 -5.778 5.739 1.00 39.31 445 ARG A C 1
ATOM 3480 O O . ARG A 1 445 ? -35.606 -5.413 6.731 1.00 39.31 445 ARG A O 1
ATOM 3487 N N . ARG A 1 446 ? -37.447 -5.320 5.417 1.00 37.28 446 ARG A N 1
ATOM 3488 C CA . ARG A 1 446 ? -38.308 -4.577 6.337 1.00 37.28 446 ARG A CA 1
ATOM 3489 C C . ARG A 1 446 ? -38.384 -5.398 7.622 1.00 37.28 446 ARG A C 1
ATOM 3491 O O . ARG A 1 446 ? -38.758 -6.569 7.585 1.00 37.28 446 ARG A O 1
ATOM 3498 N N . ALA A 1 447 ? -37.939 -4.814 8.729 1.00 35.12 447 ALA A N 1
ATOM 3499 C CA . ALA A 1 447 ? -38.191 -5.384 10.041 1.00 35.12 447 ALA A CA 1
ATOM 3500 C C . ALA A 1 447 ? -39.716 -5.430 10.252 1.00 35.12 447 ALA A C 1
ATOM 3502 O O . ALA A 1 447 ? -40.395 -4.496 9.819 1.00 35.12 447 ALA A O 1
ATOM 3503 N N . PRO A 1 448 ? -40.270 -6.485 10.873 1.00 37.75 448 PRO A N 1
ATOM 3504 C CA . PRO A 1 448 ? -41.684 -6.506 11.199 1.00 37.75 448 PRO A CA 1
ATOM 3505 C C . PRO A 1 448 ? -41.955 -5.403 12.223 1.00 37.75 448 PRO A C 1
ATOM 3507 O O . PRO A 1 448 ? -41.332 -5.337 13.285 1.00 37.75 448 PRO A O 1
ATOM 3510 N N . GLU A 1 449 ? -42.861 -4.514 11.848 1.00 33.69 449 GLU A N 1
ATOM 3511 C CA . GLU A 1 449 ? -43.409 -3.444 12.662 1.00 33.69 449 GLU A CA 1
ATOM 3512 C C . GLU A 1 449 ? -44.007 -4.046 13.942 1.00 33.69 449 GLU A C 1
ATOM 3514 O O . GLU A 1 449 ? -45.029 -4.729 13.909 1.00 33.69 449 GLU A O 1
ATOM 3519 N N . ARG A 1 450 ? -43.336 -3.854 15.086 1.00 32.97 450 ARG A N 1
ATOM 3520 C CA . ARG A 1 450 ? -43.914 -4.198 16.390 1.00 32.97 450 ARG A CA 1
ATOM 3521 C C . ARG A 1 450 ? -44.958 -3.146 16.738 1.00 32.97 450 ARG A C 1
ATOM 3523 O O . ARG A 1 450 ? -44.639 -2.011 17.079 1.00 32.97 450 ARG A O 1
ATOM 3530 N N . THR A 1 451 ? -46.206 -3.564 16.624 1.00 37.19 451 THR A N 1
ATOM 3531 C CA . THR A 1 451 ? -47.422 -2.819 16.918 1.00 37.19 451 THR A CA 1
ATOM 3532 C C . THR A 1 451 ? -47.477 -2.369 18.388 1.00 37.19 451 THR A C 1
ATOM 3534 O O . THR A 1 451 ? -47.253 -3.164 19.295 1.00 37.19 451 THR A O 1
ATOM 3537 N N . ARG A 1 452 ? -47.804 -1.081 18.577 1.00 34.41 452 ARG A N 1
ATOM 3538 C CA . ARG A 1 452 ? -48.403 -0.395 19.746 1.00 34.41 452 ARG A CA 1
ATOM 3539 C C . ARG A 1 452 ? -47.940 -0.771 21.164 1.00 34.41 452 ARG A C 1
ATOM 3541 O O . ARG A 1 452 ? -48.438 -1.702 21.788 1.00 34.41 452 ARG A O 1
ATOM 3548 N N . VAL A 1 453 ? -47.171 0.143 21.755 1.00 35.09 453 VAL A N 1
ATOM 3549 C CA . VAL A 1 453 ? -47.180 0.402 23.203 1.00 35.09 453 VAL A CA 1
ATOM 3550 C C . VAL A 1 453 ? -48.515 1.071 23.564 1.00 35.09 453 VAL A C 1
ATOM 3552 O O . VAL A 1 453 ? -48.830 2.140 23.040 1.00 35.09 453 VAL A O 1
ATOM 3555 N N . ARG A 1 454 ? -49.307 0.449 24.449 1.00 32.66 454 ARG A N 1
ATOM 3556 C CA . ARG A 1 454 ? -50.416 1.113 25.156 1.00 32.66 454 ARG A CA 1
ATOM 3557 C C . ARG A 1 454 ? -49.822 2.234 26.010 1.00 32.66 454 ARG A C 1
ATOM 3559 O O . ARG A 1 454 ? -49.120 1.965 26.980 1.00 32.66 454 ARG A O 1
ATOM 3566 N N . ARG A 1 455 ? -50.103 3.482 25.643 1.00 32.06 455 ARG A N 1
ATOM 3567 C CA . ARG A 1 455 ? -49.894 4.646 26.500 1.00 32.06 455 ARG A CA 1
ATOM 3568 C C . ARG A 1 455 ? -51.048 4.678 27.508 1.00 32.06 455 ARG A C 1
ATOM 3570 O O . ARG A 1 455 ? -52.188 4.894 27.116 1.00 32.06 455 ARG A O 1
ATOM 3577 N N . ILE A 1 456 ? -50.756 4.400 28.776 1.00 36.81 456 ILE A N 1
ATOM 3578 C CA . ILE A 1 456 ? -51.628 4.778 29.892 1.00 36.81 456 ILE A CA 1
ATOM 3579 C C . ILE A 1 456 ? -51.365 6.270 30.106 1.00 36.81 456 ILE A C 1
ATOM 3581 O O . ILE A 1 456 ? -50.292 6.647 30.571 1.00 36.81 456 ILE A O 1
ATOM 3585 N N . GLU A 1 457 ? -52.293 7.113 29.663 1.00 33.88 457 GLU A N 1
ATOM 3586 C CA . GLU A 1 457 ? -52.303 8.537 29.992 1.00 33.88 457 GLU A CA 1
ATOM 3587 C C . GLU A 1 457 ? -52.989 8.718 31.345 1.00 33.88 457 GLU A C 1
ATOM 3589 O O . GLU A 1 457 ? -54.166 8.411 31.518 1.00 33.88 457 GLU A O 1
ATOM 3594 N N . HIS A 1 458 ? -52.206 9.182 32.313 1.00 34.44 458 HIS A N 1
ATOM 3595 C CA . HIS A 1 458 ? -52.675 9.743 33.568 1.00 34.44 458 HIS A CA 1
ATOM 3596 C C . HIS A 1 458 ? -53.118 11.184 33.272 1.00 34.44 458 HIS A C 1
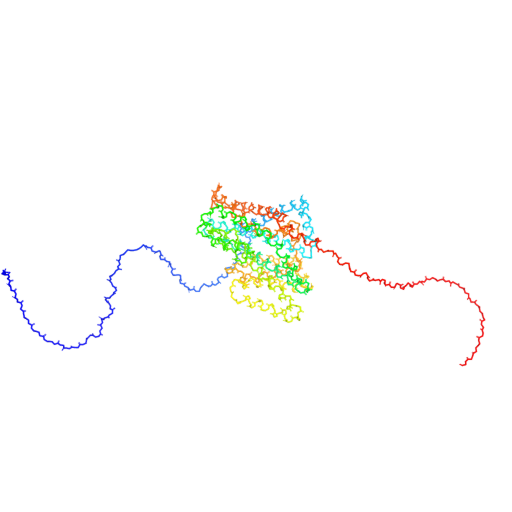ATOM 3598 O O . HIS A 1 458 ? -52.318 11.973 32.766 1.00 34.44 458 HIS A O 1
ATOM 3604 N N . ARG A 1 459 ? -54.387 11.512 33.526 1.00 32.56 459 ARG A N 1
ATOM 3605 C CA . ARG A 1 459 ? -54.962 12.848 33.319 1.00 32.56 459 ARG A CA 1
ATOM 3606 C C . ARG A 1 459 ? -55.358 13.423 34.684 1.00 32.56 459 ARG A C 1
ATOM 3608 O O . ARG A 1 459 ? -56.130 12.759 35.370 1.00 32.56 459 ARG A O 1
ATOM 3615 N N . PRO A 1 460 ? -54.869 14.611 35.080 1.00 39.06 460 PRO A N 1
ATOM 3616 C CA . PRO A 1 460 ? -55.440 15.373 36.183 1.00 39.06 460 PRO A CA 1
ATOM 3617 C C . PRO A 1 460 ? -56.199 16.605 35.657 1.00 39.06 460 PRO A C 1
ATOM 3619 O O . PRO A 1 460 ? -55.710 17.301 34.765 1.00 39.06 460 PRO A O 1
ATOM 3622 N N . SER A 1 461 ? -57.411 16.821 36.164 1.00 33.12 461 SER A N 1
ATOM 3623 C CA . SER A 1 461 ? -58.176 18.086 36.308 1.00 33.12 461 SER A CA 1
ATOM 3624 C C . SER A 1 461 ? -59.586 17.661 36.737 1.00 33.12 461 SER A C 1
ATOM 3626 O O . SER A 1 461 ? -60.193 16.827 36.071 1.00 33.12 461 SER A O 1
ATOM 3628 N N . ASP A 1 462 ? -59.948 17.894 37.995 1.00 33.22 462 ASP A N 1
ATOM 3629 C CA . ASP A 1 462 ? -60.627 19.105 38.489 1.00 33.22 462 ASP A CA 1
ATOM 3630 C C . ASP A 1 462 ? -62.108 19.082 38.103 1.00 33.22 462 ASP A C 1
ATOM 3632 O O . ASP A 1 462 ? -62.449 19.379 36.966 1.00 33.22 462 ASP A O 1
ATOM 3636 N N . ASP A 1 463 ? -62.958 18.724 39.068 1.00 33.72 463 ASP A N 1
ATOM 3637 C CA . ASP A 1 463 ? -64.321 19.242 39.166 1.00 33.72 463 ASP A CA 1
ATOM 3638 C C . ASP A 1 463 ? -64.715 19.329 40.649 1.00 33.72 463 ASP A C 1
ATOM 3640 O O . ASP A 1 463 ? -64.610 18.373 41.425 1.00 33.72 463 ASP A O 1
ATOM 3644 N N . GLU A 1 464 ? -65.090 20.547 41.021 1.00 34.41 464 GLU A N 1
ATOM 3645 C CA . GLU A 1 464 ? -65.628 20.991 42.299 1.00 34.41 464 GLU A CA 1
ATOM 3646 C C . GLU A 1 464 ? -67.040 20.441 42.569 1.00 34.41 464 GLU A C 1
ATOM 3648 O O . GLU A 1 464 ? -67.821 20.207 41.654 1.00 34.41 464 GLU A O 1
ATOM 3653 N N . HIS A 1 465 ? -67.374 20.387 43.864 1.00 31.77 465 HIS A N 1
ATOM 3654 C CA . HIS A 1 465 ? -68.720 20.398 44.453 1.00 31.77 465 HIS A CA 1
ATOM 3655 C C . HIS A 1 465 ? -69.683 19.234 44.131 1.00 31.77 465 HIS A C 1
ATOM 3657 O O . HIS A 1 465 ? -70.205 19.090 43.037 1.00 31.77 465 HIS A O 1
ATOM 3663 N N . VAL A 1 466 ? -70.049 18.460 45.160 1.00 32.81 466 VAL A N 1
ATOM 3664 C CA . VAL A 1 466 ? -71.284 18.645 45.955 1.00 32.81 466 VAL A CA 1
ATOM 3665 C C . VAL A 1 466 ? -71.266 17.623 47.103 1.00 32.81 466 VAL A C 1
ATOM 3667 O O . VAL A 1 466 ? -71.154 16.417 46.899 1.00 32.81 466 VAL A O 1
ATOM 3670 N N . VAL A 1 467 ? -71.364 18.142 48.324 1.00 34.25 467 VAL A N 1
ATOM 3671 C CA . VAL A 1 467 ? -71.745 17.417 49.537 1.00 34.25 467 VAL A CA 1
ATOM 3672 C C . VAL A 1 467 ? -73.259 17.577 49.653 1.00 34.25 467 VAL A C 1
ATOM 3674 O O . VAL A 1 467 ? -73.707 18.717 49.678 1.00 34.25 467 VAL A O 1
ATOM 3677 N N . ASP A 1 468 ? -74.028 16.483 49.659 1.00 32.25 468 ASP A N 1
ATOM 3678 C CA . ASP A 1 468 ? -75.072 16.233 50.669 1.00 32.25 468 ASP A CA 1
ATOM 3679 C C . ASP A 1 468 ? -75.909 14.961 50.412 1.00 32.25 468 ASP A C 1
ATOM 3681 O O . ASP A 1 468 ? -76.458 14.745 49.337 1.00 32.25 468 ASP A O 1
ATOM 3685 N N . ALA A 1 469 ? -76.044 14.207 51.510 1.00 31.78 469 ALA A N 1
ATOM 3686 C CA . ALA A 1 469 ? -77.219 13.490 52.017 1.00 31.78 469 ALA A CA 1
ATOM 3687 C C . ALA A 1 469 ? -77.779 12.195 51.370 1.00 31.78 469 ALA A C 1
ATOM 3689 O O . ALA A 1 469 ? -78.007 12.080 50.172 1.00 31.78 469 ALA A O 1
ATOM 3690 N N . VAL A 1 470 ? -78.197 11.320 52.309 1.00 34.47 470 VAL A N 1
ATOM 3691 C CA . VAL A 1 470 ? -79.086 10.135 52.226 1.00 34.47 470 VAL A CA 1
ATOM 3692 C C . VAL A 1 470 ? -78.393 8.857 51.726 1.00 34.47 470 VAL A C 1
ATOM 3694 O O . VAL A 1 470 ? -77.819 8.847 50.652 1.00 34.47 470 VAL A O 1
ATOM 3697 N N . GLY A 1 471 ? -78.371 7.709 52.406 1.00 28.59 471 GLY A N 1
ATOM 3698 C CA . GLY A 1 471 ? -79.103 7.151 53.545 1.00 28.59 471 GLY A CA 1
ATOM 3699 C C . GLY A 1 471 ? -79.052 5.610 53.415 1.00 28.59 471 GLY A C 1
ATOM 3700 O O . GLY A 1 471 ? -78.756 5.111 52.338 1.00 28.59 471 GLY A O 1
ATOM 3701 N N . GLU A 1 472 ? -79.356 4.892 54.501 1.00 33.94 472 GLU A N 1
ATOM 3702 C CA . GLU A 1 472 ? -79.513 3.419 54.634 1.00 33.94 472 GLU A CA 1
ATOM 3703 C C . GLU A 1 472 ? -78.227 2.578 54.802 1.00 33.94 472 GLU A C 1
ATOM 3705 O O . GLU A 1 472 ? -77.462 2.341 53.877 1.00 33.94 472 GLU A O 1
ATOM 3710 N N . THR A 1 473 ? -77.805 2.241 56.029 1.00 33.16 473 THR A N 1
ATOM 3711 C CA . THR A 1 473 ? -78.298 1.183 56.952 1.00 33.16 473 THR A CA 1
ATOM 3712 C C . THR A 1 473 ? -78.164 -0.262 56.451 1.00 33.16 473 THR A C 1
ATOM 3714 O O . THR A 1 473 ? -78.956 -0.711 55.635 1.00 33.16 473 THR A O 1
ATOM 3717 N N . ALA A 1 474 ? -77.263 -1.013 57.103 1.00 32.62 474 ALA A N 1
ATOM 3718 C CA . ALA A 1 474 ? -77.570 -2.157 57.986 1.00 32.62 474 ALA A CA 1
ATOM 3719 C C . ALA A 1 474 ? -76.754 -3.445 57.736 1.00 32.62 474 ALA A C 1
ATOM 3721 O O . ALA A 1 474 ? -76.772 -4.000 56.645 1.00 32.62 474 ALA A O 1
ATOM 3722 N N . SER A 1 475 ? -76.241 -3.979 58.861 1.00 35.03 475 SER A N 1
ATOM 3723 C CA . SER A 1 475 ? -76.073 -5.410 59.199 1.00 35.03 475 SER A CA 1
ATOM 3724 C C . SER A 1 475 ? -74.965 -6.179 58.452 1.00 35.03 475 SER A C 1
ATOM 3726 O O . SER A 1 475 ? -74.994 -6.274 57.237 1.00 35.03 475 SER A O 1
ATOM 3728 N N . ARG A 1 476 ? -74.009 -6.859 59.093 1.00 36.44 476 ARG A N 1
ATOM 3729 C CA . ARG A 1 476 ? -73.839 -7.346 60.471 1.00 36.44 476 ARG A CA 1
ATOM 3730 C C . ARG A 1 476 ? -72.370 -7.704 60.684 1.00 36.44 476 ARG A C 1
ATOM 3732 O O . ARG A 1 476 ? -71.723 -8.051 59.671 1.00 36.44 476 ARG A O 1
#

pLDDT: mean 78.76, std 24.71, range [24.64, 98.56]